Protein AF-A0A399SXC9-F1 (afdb_monomer)

Mean predicted aligned error: 7.11 Å

Nearest PDB structures (foldseek):
  3rzy-assembly1_A  TM=5.664E-01  e=3.680E-01  Homo sapiens
  1yiv-assembly1_A  TM=5.978E-01  e=5.579E-01  Equus caballus
  7ntp-assembly2_B  TM=5.505E-01  e=9.278E-01  Homo sapiens
  1mdc-assembly1_A  TM=5.044E-01  e=1.473E+00  Manduca sexta
  4azr-assembly1_B  TM=4.199E-01  e=9.278E-01  Homo sapiens

Solvent-accessible surface area (backbone atoms only — not comparable to full-atom values): 22779 Å² total; per-residue (Å²): 130,84,61,70,41,66,60,44,56,56,67,73,60,34,56,58,47,60,76,58,52,56,65,58,53,51,45,45,46,54,67,53,49,62,65,62,49,52,75,72,43,44,62,50,40,60,81,57,44,82,45,68,43,59,52,51,61,78,92,46,18,69,41,54,74,39,63,50,54,44,47,91,76,28,33,37,39,50,13,39,50,28,54,48,50,47,41,35,48,21,40,42,53,28,46,30,54,77,69,59,30,35,70,58,36,61,48,48,48,36,21,24,56,59,73,32,51,88,73,33,69,95,70,56,46,69,44,59,32,68,52,36,66,42,64,95,56,49,46,83,79,31,68,66,25,33,57,46,14,53,49,26,32,51,33,36,52,50,37,55,54,30,27,39,47,27,34,32,41,70,61,51,72,63,52,93,79,49,54,61,73,56,45,53,50,50,51,46,52,12,48,52,46,15,54,48,48,31,36,72,66,9,39,56,63,74,9,50,51,58,50,50,54,52,46,75,38,45,56,85,52,63,43,80,35,97,45,69,67,58,38,54,49,44,59,42,70,40,91,77,68,82,48,35,70,54,32,41,55,55,12,48,53,26,53,76,49,22,62,58,20,15,76,66,40,95,52,45,70,62,43,19,52,50,30,26,48,42,11,55,52,33,36,53,53,19,55,48,58,68,34,47,67,54,40,44,48,50,52,26,28,22,56,23,52,51,79,83,40,23,42,79,37,43,77,90,56,49,66,72,56,76,75,85,46,70,84,61,87,62,54,94,52,74,65,26,38,49,24,44,36,37,36,33,36,58,46,96,89,70,50,77,47,76,27,62,23,42,36,39,31,46,56,60,88,51,38,32,40,36,41,36,17,51,74,66,38,42,29,42,35,45,30,41,54,57,95,76,24,40,42,31,41,38,41,34,44,87,46,46,18,20,24,38,37,35,64,59,79,66,28,37,43,33,29,27,13,59,56,91,30,46,47,85,35,34,41,38,40,30,35,51,60,83,74,71,77,72,80,80,125

Radius of gyration: 24.42 Å; Cα contacts (8 Å, |Δi|>4): 826; chains: 1; bounding box: 59×49×72 Å

Structure (mmCIF, N/CA/C/O backbone):
data_AF-A0A399SXC9-F1
#
_entry.id   AF-A0A399SXC9-F1
#
loop_
_atom_site.group_PDB
_atom_site.id
_atom_site.type_symbol
_atom_site.label_atom_id
_atom_site.label_alt_id
_atom_site.label_comp_id
_atom_site.label_asym_id
_atom_site.label_entity_id
_atom_site.label_seq_id
_atom_site.pdbx_PDB_ins_code
_atom_site.Cartn_x
_atom_site.Cartn_y
_atom_site.Cartn_z
_atom_site.occupancy
_atom_site.B_iso_or_equiv
_atom_site.auth_seq_id
_atom_site.auth_comp_id
_atom_site.auth_asym_id
_atom_site.auth_atom_id
_atom_site.pdbx_PDB_model_num
ATOM 1 N N . MET A 1 1 ? 17.209 -6.344 14.534 1.00 46.88 1 MET A N 1
ATOM 2 C CA . MET A 1 1 ? 17.154 -7.373 13.473 1.00 46.88 1 MET A CA 1
ATOM 3 C C . MET A 1 1 ? 16.354 -6.775 12.334 1.00 46.88 1 MET A C 1
ATOM 5 O O . MET A 1 1 ? 15.309 -6.210 12.626 1.00 46.88 1 MET A O 1
ATOM 9 N N . LYS A 1 2 ? 16.858 -6.797 11.094 1.00 65.69 2 LYS A N 1
ATOM 10 C CA . LYS A 1 2 ? 16.045 -6.389 9.939 1.00 65.69 2 LYS A CA 1
ATOM 11 C C . LYS A 1 2 ? 14.881 -7.373 9.793 1.00 65.69 2 LYS A C 1
ATOM 13 O O . LYS A 1 2 ? 15.083 -8.572 9.992 1.00 65.69 2 LYS A O 1
ATOM 18 N N . ASN A 1 3 ? 13.692 -6.865 9.483 1.00 81.88 3 ASN A N 1
ATOM 19 C CA . ASN A 1 3 ? 12.551 -7.709 9.142 1.00 81.88 3 ASN A CA 1
ATOM 20 C C . ASN A 1 3 ? 12.908 -8.546 7.905 1.00 81.88 3 ASN A C 1
ATOM 22 O O . ASN A 1 3 ? 13.655 -8.079 7.050 1.00 81.88 3 ASN A O 1
ATOM 26 N N . ASN A 1 4 ? 12.416 -9.781 7.824 1.00 85.06 4 ASN A N 1
ATOM 27 C CA . ASN A 1 4 ? 12.621 -10.641 6.662 1.00 85.06 4 ASN A CA 1
ATOM 28 C C . ASN A 1 4 ? 11.260 -11.102 6.131 1.00 85.06 4 ASN A C 1
ATOM 30 O O . ASN A 1 4 ? 10.645 -12.008 6.692 1.00 85.06 4 ASN A O 1
ATOM 34 N N . TYR A 1 5 ? 10.816 -10.488 5.037 1.00 89.94 5 TYR A N 1
ATOM 35 C CA . TYR A 1 5 ? 9.536 -10.779 4.390 1.00 89.94 5 TYR A CA 1
ATOM 36 C C . TYR A 1 5 ? 9.638 -11.883 3.330 1.00 89.94 5 TYR A C 1
ATOM 38 O O . TYR A 1 5 ? 8.624 -12.322 2.792 1.00 89.94 5 TYR A O 1
ATOM 46 N N . SER A 1 6 ? 10.837 -12.412 3.062 1.00 84.00 6 SER A N 1
ATOM 47 C CA . SER A 1 6 ? 11.028 -13.482 2.067 1.00 84.00 6 SER A CA 1
ATOM 48 C C . SER A 1 6 ? 10.387 -14.826 2.457 1.00 84.00 6 SER A C 1
ATOM 50 O O . SER A 1 6 ? 10.385 -15.760 1.655 1.00 84.00 6 SER A O 1
ATOM 52 N N . ASN A 1 7 ? 9.825 -14.922 3.667 1.00 86.56 7 ASN A N 1
ATOM 53 C CA . ASN A 1 7 ? 9.172 -16.115 4.207 1.00 86.56 7 ASN A CA 1
ATOM 54 C C . ASN A 1 7 ? 7.642 -15.999 4.321 1.00 86.56 7 ASN A C 1
ATOM 56 O O . ASN A 1 7 ? 7.034 -16.892 4.903 1.00 86.56 7 ASN A O 1
ATOM 60 N N . ILE A 1 8 ? 7.015 -14.951 3.761 1.00 93.12 8 ILE A N 1
ATOM 61 C CA . ILE A 1 8 ? 5.540 -14.879 3.646 1.00 93.12 8 ILE A CA 1
ATOM 62 C C . ILE A 1 8 ? 5.006 -16.119 2.912 1.00 93.12 8 ILE A C 1
ATOM 64 O O . ILE A 1 8 ? 3.991 -16.696 3.290 1.00 93.12 8 ILE A O 1
ATOM 68 N N . TYR A 1 9 ? 5.739 -16.570 1.890 1.00 95.06 9 TYR A N 1
ATOM 69 C CA . TYR A 1 9 ? 5.406 -17.762 1.122 1.00 95.06 9 TYR A CA 1
ATOM 70 C C . TYR A 1 9 ? 6.438 -18.869 1.357 1.00 95.06 9 TYR A C 1
ATOM 72 O O . TYR A 1 9 ? 7.644 -18.612 1.275 1.00 95.06 9 TYR A O 1
ATOM 80 N N . PRO A 1 10 ? 5.998 -20.118 1.584 1.00 94.19 10 PRO A N 1
ATOM 81 C CA . PRO A 1 10 ? 6.903 -21.255 1.640 1.00 94.19 10 PRO A CA 1
ATOM 82 C C . PRO A 1 10 ? 7.427 -21.610 0.237 1.00 94.19 10 PRO A C 1
ATOM 84 O O . PRO A 1 10 ? 6.739 -21.426 -0.770 1.00 94.19 10 PRO A O 1
ATOM 87 N N . ASP A 1 11 ? 8.632 -22.179 0.164 1.00 95.75 11 ASP A N 1
ATOM 88 C CA . ASP A 1 11 ? 9.319 -22.478 -1.103 1.00 95.75 11 ASP A CA 1
ATOM 89 C C . ASP A 1 11 ? 8.493 -23.310 -2.104 1.00 95.75 11 ASP A C 1
ATOM 91 O O . ASP A 1 11 ? 8.517 -22.964 -3.286 1.00 95.75 11 ASP A O 1
ATOM 95 N N . PRO A 1 12 ? 7.713 -24.340 -1.703 1.00 97.44 12 PRO A N 1
ATOM 96 C CA . PRO A 1 12 ? 6.869 -25.080 -2.645 1.00 97.44 12 PRO A CA 1
ATOM 97 C C . PRO A 1 12 ? 5.823 -24.205 -3.350 1.00 97.44 12 PRO A C 1
ATOM 99 O O . PRO A 1 12 ? 5.544 -24.408 -4.531 1.00 97.44 12 PRO A O 1
ATOM 102 N N . VAL A 1 13 ? 5.273 -23.200 -2.656 1.00 96.62 13 VAL A N 1
ATOM 103 C CA . VAL A 1 13 ? 4.332 -22.238 -3.254 1.00 96.62 13 VAL A CA 1
ATOM 104 C C . VAL A 1 13 ? 5.062 -21.373 -4.280 1.00 96.62 13 VAL A C 1
ATOM 106 O O . VAL A 1 13 ? 4.588 -21.215 -5.404 1.00 96.62 13 VAL A O 1
ATOM 109 N N . LEU A 1 14 ? 6.254 -20.873 -3.944 1.00 97.94 14 LEU A N 1
ATOM 110 C CA . LEU A 1 14 ? 7.061 -20.075 -4.873 1.00 97.94 14 LEU A CA 1
ATOM 111 C C . LEU A 1 14 ? 7.495 -20.886 -6.101 1.00 97.94 14 LEU A C 1
ATOM 113 O O . LEU A 1 14 ? 7.439 -20.380 -7.217 1.00 97.94 14 LEU A O 1
ATOM 117 N N . GLN A 1 15 ? 7.866 -22.156 -5.930 1.00 98.31 15 GLN A N 1
ATOM 118 C CA . GLN A 1 15 ? 8.201 -23.054 -7.040 1.00 98.31 15 GLN A CA 1
ATOM 119 C C . GLN A 1 15 ? 7.007 -23.282 -7.971 1.00 98.31 15 GLN A C 1
ATOM 121 O O . GLN A 1 15 ? 7.166 -23.243 -9.190 1.00 98.31 15 GLN A O 1
ATOM 126 N N . TYR A 1 16 ? 5.802 -23.456 -7.422 1.00 97.75 16 TYR A N 1
ATOM 127 C CA . TYR A 1 16 ? 4.583 -23.557 -8.223 1.00 97.75 16 TYR A CA 1
ATOM 128 C C . TYR A 1 16 ? 4.359 -22.301 -9.081 1.00 97.75 16 TYR A C 1
ATOM 130 O O . TYR A 1 16 ? 4.110 -22.412 -10.285 1.00 97.75 16 TYR A O 1
ATOM 138 N N . TYR A 1 17 ? 4.500 -21.105 -8.506 1.00 97.62 17 TYR A N 1
ATOM 139 C CA . TYR A 1 17 ? 4.318 -19.848 -9.242 1.00 97.62 17 TYR A CA 1
ATOM 140 C C . TYR A 1 17 ? 5.483 -19.502 -10.182 1.00 97.62 17 TYR A C 1
ATOM 142 O O . TYR A 1 17 ? 5.272 -18.847 -11.206 1.00 97.62 17 TYR A O 1
ATOM 150 N N . ALA A 1 18 ? 6.683 -20.033 -9.935 1.00 97.88 18 ALA A N 1
ATOM 151 C CA 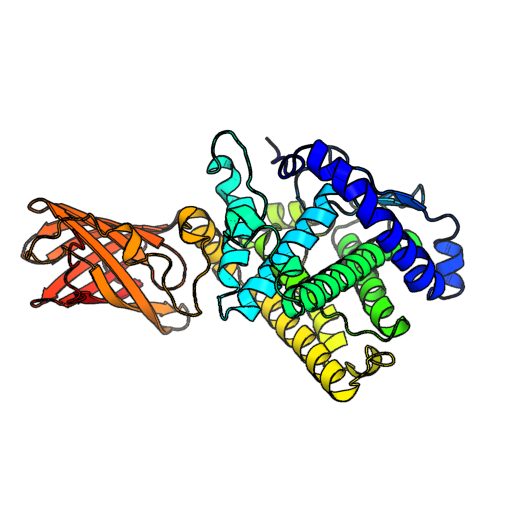. ALA A 1 18 ? 7.811 -19.956 -10.863 1.00 97.88 18 ALA A CA 1
ATOM 152 C C . ALA A 1 18 ? 7.552 -20.681 -12.195 1.00 97.88 18 ALA A C 1
ATOM 154 O O . ALA A 1 18 ? 8.229 -20.407 -13.178 1.00 97.88 18 ALA A O 1
ATOM 155 N N . THR A 1 19 ? 6.548 -21.560 -12.263 1.00 97.69 19 THR A N 1
ATOM 156 C CA . THR A 1 19 ? 6.105 -22.175 -13.529 1.00 97.69 19 THR A CA 1
ATOM 157 C C . THR A 1 19 ? 5.062 -21.346 -14.289 1.00 97.69 19 THR A C 1
ATOM 159 O O . THR A 1 19 ? 4.664 -21.736 -15.379 1.00 97.69 19 THR A O 1
ATOM 162 N N . ARG A 1 20 ? 4.589 -20.223 -13.724 1.00 95.44 20 ARG A N 1
ATOM 163 C CA . ARG A 1 20 ? 3.444 -19.450 -14.247 1.00 95.44 20 ARG A CA 1
ATOM 164 C C . ARG A 1 20 ? 3.786 -18.007 -14.577 1.00 95.44 20 ARG A C 1
ATOM 166 O O . ARG A 1 20 ? 3.488 -17.539 -15.670 1.00 95.44 20 ARG A O 1
ATOM 173 N N . TYR A 1 21 ? 4.404 -17.294 -13.639 1.00 97.25 21 TYR A N 1
ATOM 174 C CA . TYR A 1 21 ? 4.684 -15.872 -13.825 1.00 97.25 21 TYR A CA 1
ATOM 175 C C . TYR A 1 21 ? 5.768 -15.563 -14.863 1.00 97.25 21 TYR A C 1
ATOM 177 O O . TYR A 1 21 ? 5.564 -14.623 -15.637 1.00 97.25 21 TYR A O 1
ATOM 185 N N . PRO A 1 22 ? 6.905 -16.291 -14.928 1.00 97.81 22 PRO A N 1
ATOM 186 C CA . PRO A 1 22 ? 8.047 -15.812 -15.699 1.00 97.81 22 PRO A CA 1
ATOM 187 C C . PRO A 1 22 ? 7.771 -15.571 -17.180 1.00 97.81 22 PRO A C 1
ATOM 189 O O . PRO A 1 22 ? 8.285 -14.600 -17.730 1.00 97.81 22 PRO A O 1
ATOM 192 N N . ASP A 1 23 ? 6.961 -16.411 -17.820 1.00 96.56 23 ASP A N 1
ATOM 193 C CA . ASP A 1 23 ? 6.700 -16.292 -19.256 1.00 96.56 23 ASP A CA 1
ATOM 194 C C . ASP A 1 23 ? 5.904 -15.028 -19.580 1.00 96.56 23 ASP A C 1
ATOM 196 O O . ASP A 1 23 ? 6.287 -14.278 -20.478 1.00 96.56 23 ASP A O 1
ATOM 200 N N . ASN A 1 24 ? 4.857 -14.725 -18.805 1.00 94.88 24 ASN A N 1
ATOM 201 C CA . ASN A 1 24 ? 4.073 -13.505 -18.996 1.00 94.88 24 ASN A CA 1
ATOM 202 C C . ASN A 1 24 ? 4.910 -12.250 -18.709 1.00 94.88 24 ASN A C 1
ATOM 204 O O . ASN A 1 24 ? 4.917 -11.316 -19.509 1.00 94.88 24 ASN A O 1
ATOM 208 N N . ILE A 1 25 ? 5.674 -12.248 -17.611 1.00 97.69 25 ILE A N 1
ATOM 209 C CA . ILE A 1 25 ? 6.504 -11.098 -17.233 1.00 97.69 25 ILE A CA 1
ATOM 210 C C . ILE A 1 25 ? 7.585 -10.845 -18.290 1.00 97.69 25 ILE A C 1
ATOM 212 O O . ILE A 1 25 ? 7.746 -9.712 -18.743 1.00 97.69 25 ILE A O 1
ATOM 216 N N . ARG A 1 26 ? 8.297 -11.887 -18.740 1.00 97.88 26 ARG A N 1
ATOM 217 C CA . ARG A 1 26 ? 9.292 -11.754 -19.817 1.00 97.88 26 ARG A CA 1
ATOM 218 C C . ARG A 1 26 ? 8.654 -11.311 -21.121 1.00 97.88 26 ARG A C 1
ATOM 220 O O . ARG A 1 26 ? 9.262 -10.532 -21.851 1.00 97.88 26 ARG A O 1
ATOM 227 N N . TRP A 1 27 ? 7.452 -11.795 -21.423 1.00 96.38 27 TRP A N 1
ATOM 228 C CA . TRP A 1 27 ? 6.740 -11.367 -22.615 1.00 96.38 27 TRP A CA 1
ATOM 229 C C . TRP A 1 27 ? 6.406 -9.873 -22.554 1.00 96.38 27 TRP A C 1
ATOM 231 O O . TRP A 1 27 ? 6.744 -9.170 -23.504 1.00 96.38 27 TRP A O 1
ATOM 241 N N . ASN A 1 28 ? 5.854 -9.375 -21.439 1.00 94.88 28 ASN A N 1
ATOM 242 C CA . ASN A 1 28 ? 5.588 -7.945 -21.243 1.00 94.88 28 ASN A CA 1
ATOM 243 C C . ASN A 1 28 ? 6.885 -7.129 -21.343 1.00 94.88 28 ASN A C 1
ATOM 245 O O . ASN A 1 28 ? 6.953 -6.154 -22.088 1.00 94.88 28 ASN A O 1
ATOM 249 N N . PHE A 1 29 ? 7.944 -7.563 -20.660 1.00 97.75 29 PHE A N 1
ATOM 250 C CA . PHE A 1 29 ? 9.227 -6.867 -20.675 1.00 97.75 29 PHE A CA 1
ATOM 251 C C . PHE A 1 29 ? 9.809 -6.765 -22.093 1.00 97.75 29 PHE A C 1
ATOM 253 O O . PHE A 1 29 ? 10.106 -5.673 -22.570 1.00 97.75 29 PHE A O 1
ATOM 260 N N . ASN A 1 30 ? 9.902 -7.881 -22.817 1.00 96.88 30 ASN A N 1
ATOM 261 C CA . ASN A 1 30 ? 10.534 -7.905 -24.136 1.00 96.88 30 ASN A CA 1
ATOM 262 C C . ASN A 1 30 ? 9.658 -7.288 -25.237 1.00 96.88 30 ASN A C 1
ATOM 264 O O . ASN A 1 30 ? 10.160 -6.551 -26.083 1.00 96.88 30 ASN A O 1
ATOM 268 N N . ASN A 1 31 ? 8.360 -7.598 -25.249 1.00 95.38 31 ASN A N 1
ATOM 269 C CA . ASN A 1 31 ? 7.481 -7.291 -26.381 1.00 95.38 31 ASN A CA 1
ATOM 270 C C . ASN A 1 31 ? 6.644 -6.028 -26.177 1.00 95.38 31 ASN A C 1
ATOM 272 O O . ASN A 1 31 ? 6.226 -5.432 -27.166 1.00 95.38 31 ASN A O 1
ATOM 276 N N . LEU A 1 32 ? 6.407 -5.607 -24.931 1.00 93.62 32 LEU A N 1
ATOM 277 C CA . LEU A 1 32 ? 5.729 -4.342 -24.651 1.00 93.62 32 LEU A CA 1
ATOM 278 C C . LEU A 1 32 ? 6.731 -3.248 -24.308 1.00 93.62 32 LEU A C 1
ATOM 280 O O . LEU A 1 32 ? 6.661 -2.178 -24.893 1.00 93.62 32 LEU A O 1
ATOM 284 N N . MET A 1 33 ? 7.679 -3.501 -23.406 1.00 96.56 33 MET A N 1
ATOM 285 C CA . MET A 1 33 ? 8.539 -2.426 -22.905 1.00 96.56 33 MET A CA 1
ATOM 286 C C . MET A 1 33 ? 9.757 -2.181 -23.796 1.00 96.56 33 MET A C 1
ATOM 288 O O . MET A 1 33 ? 9.914 -1.090 -24.343 1.00 96.56 33 MET A O 1
ATOM 292 N N . LEU A 1 34 ? 10.605 -3.195 -24.011 1.00 97.38 34 LEU A N 1
ATOM 293 C CA . LEU A 1 34 ? 11.819 -3.031 -24.825 1.00 97.38 34 LEU A CA 1
ATOM 294 C C . LEU A 1 34 ? 11.498 -2.642 -26.276 1.00 97.38 34 LEU A C 1
ATOM 296 O O . LEU A 1 34 ? 12.226 -1.857 -26.887 1.00 97.38 34 LEU A O 1
ATOM 300 N N . ALA A 1 35 ? 10.374 -3.127 -26.807 1.00 96.88 35 ALA A N 1
ATOM 301 C CA . ALA A 1 35 ? 9.885 -2.775 -28.139 1.00 96.88 35 ALA A CA 1
ATOM 302 C C . ALA A 1 35 ? 9.489 -1.290 -28.285 1.00 96.88 35 ALA A C 1
ATOM 304 O O . ALA A 1 35 ? 9.440 -0.779 -29.405 1.00 96.88 35 ALA A O 1
ATOM 305 N N . LYS A 1 36 ? 9.216 -0.590 -27.175 1.00 97.44 36 LYS A N 1
ATOM 306 C CA . LYS A 1 36 ? 8.765 0.813 -27.139 1.00 97.44 36 LYS A CA 1
ATOM 307 C C . LYS A 1 36 ? 9.865 1.804 -26.762 1.00 97.44 36 LYS A C 1
ATOM 309 O O . LYS A 1 36 ? 9.619 3.008 -26.706 1.00 97.44 36 LYS A O 1
ATOM 314 N N . LEU A 1 37 ? 11.086 1.326 -26.545 1.00 98.12 37 LEU A N 1
ATOM 315 C CA . LEU A 1 37 ? 12.241 2.189 -26.321 1.00 98.12 37 LEU A CA 1
ATOM 316 C C . LEU A 1 37 ? 12.586 2.986 -27.579 1.00 98.12 37 LEU A C 1
ATOM 318 O O . LEU A 1 37 ? 12.591 2.442 -28.687 1.00 98.12 37 LEU A O 1
ATOM 322 N N . TYR A 1 38 ? 12.952 4.252 -27.414 1.00 97.56 38 TYR A N 1
ATOM 323 C CA . TYR A 1 38 ? 13.539 5.074 -28.467 1.00 97.56 38 TYR A CA 1
ATOM 324 C C . TYR A 1 38 ? 14.967 4.619 -28.793 1.00 97.56 38 TYR A C 1
ATOM 326 O O . TYR A 1 38 ? 15.593 3.870 -28.047 1.00 97.56 38 TYR A O 1
ATOM 334 N N . ALA A 1 39 ? 15.514 5.065 -29.928 1.00 97.56 39 ALA A N 1
ATOM 335 C CA . ALA A 1 39 ? 16.832 4.611 -30.380 1.00 97.56 39 ALA A CA 1
ATOM 336 C C . ALA A 1 39 ? 17.969 4.831 -29.350 1.00 97.56 39 ALA A C 1
ATOM 338 O O . ALA A 1 39 ? 18.718 3.877 -29.128 1.00 97.56 39 ALA A O 1
ATOM 339 N N . PRO A 1 40 ? 18.090 5.997 -28.676 1.00 97.31 40 PRO A N 1
ATOM 340 C CA . PRO A 1 40 ? 19.117 6.193 -27.646 1.00 97.31 40 PRO A CA 1
ATOM 341 C C . PRO A 1 40 ? 18.913 5.291 -26.422 1.00 97.31 40 PRO A C 1
ATOM 343 O O . PRO A 1 40 ? 19.863 4.721 -25.893 1.00 97.31 40 PRO A O 1
ATOM 346 N N . GLU A 1 41 ? 17.663 5.099 -26.006 1.00 98.31 41 GLU A N 1
ATOM 347 C CA . GLU A 1 41 ? 17.320 4.249 -24.864 1.00 98.31 41 GLU A CA 1
ATOM 348 C C . GLU A 1 41 ? 17.616 2.776 -25.164 1.00 98.31 41 GLU A C 1
ATOM 350 O O . GLU A 1 41 ? 18.181 2.087 -24.322 1.00 98.31 41 GLU A O 1
ATOM 355 N N . ARG A 1 42 ? 17.322 2.298 -26.384 1.00 97.31 42 ARG A N 1
ATOM 356 C CA . ARG A 1 42 ? 17.679 0.940 -26.837 1.00 97.31 42 ARG A CA 1
ATOM 357 C C . ARG A 1 42 ? 19.181 0.705 -26.816 1.00 97.31 42 ARG A C 1
ATOM 359 O O . ARG A 1 42 ? 19.614 -0.387 -26.463 1.00 97.31 42 ARG A O 1
ATOM 366 N N . PHE A 1 43 ? 19.968 1.706 -27.206 1.00 97.25 43 PHE A N 1
ATOM 367 C CA . PHE A 1 43 ? 21.423 1.619 -27.140 1.00 97.25 43 PHE A CA 1
ATOM 368 C C . PHE A 1 43 ? 21.894 1.453 -25.688 1.00 97.25 43 PHE A C 1
ATOM 370 O O . PHE A 1 43 ? 22.665 0.542 -25.387 1.00 97.25 43 PHE A O 1
ATOM 377 N N . ASN A 1 44 ? 21.360 2.256 -24.765 1.00 97.19 44 ASN A N 1
ATOM 378 C CA . ASN A 1 44 ? 21.723 2.172 -23.348 1.00 97.19 44 ASN A CA 1
ATOM 379 C C . ASN A 1 44 ? 21.223 0.880 -22.683 1.00 97.19 44 ASN A C 1
ATOM 381 O O . ASN A 1 44 ? 21.968 0.245 -21.937 1.00 97.19 44 ASN A O 1
ATOM 385 N N . ALA A 1 45 ? 20.015 0.432 -23.020 1.00 97.31 45 ALA A N 1
ATOM 386 C CA . ALA A 1 45 ? 19.428 -0.820 -22.550 1.00 97.31 45 ALA A CA 1
ATOM 387 C C . ALA A 1 45 ? 19.971 -2.065 -23.275 1.00 97.31 45 ALA A C 1
ATOM 389 O O . ALA A 1 45 ? 19.556 -3.181 -22.965 1.00 97.31 45 ALA A O 1
ATOM 390 N N . PHE A 1 46 ? 20.894 -1.922 -24.235 1.00 97.00 46 PHE A N 1
ATOM 391 C CA . PHE A 1 46 ? 21.433 -3.068 -24.963 1.00 97.00 46 PHE A CA 1
ATOM 392 C C . PHE A 1 46 ? 22.055 -4.085 -23.998 1.00 97.00 46 PHE A C 1
ATOM 394 O O . PHE A 1 46 ? 22.925 -3.736 -23.190 1.00 97.00 46 PHE A O 1
ATOM 401 N N . GLY A 1 47 ? 21.609 -5.338 -24.108 1.00 96.81 47 GLY A N 1
ATOM 402 C CA . GLY A 1 47 ? 22.039 -6.442 -23.252 1.00 96.81 47 GLY A CA 1
ATO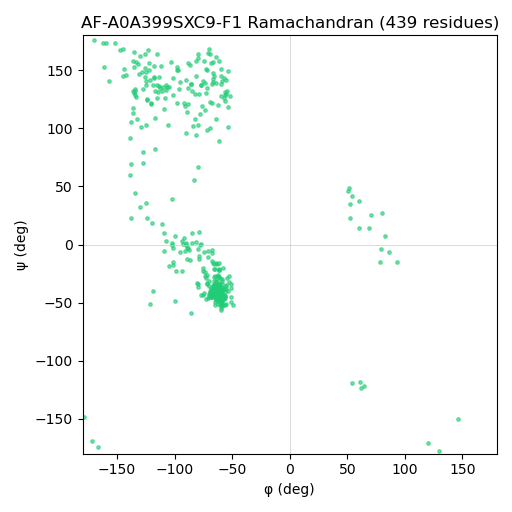M 403 C C . GLY A 1 47 ? 21.320 -6.533 -21.904 1.00 96.81 47 GLY A C 1
ATOM 404 O O . GLY A 1 47 ? 21.723 -7.360 -21.091 1.00 96.81 47 GLY A O 1
ATOM 405 N N . VAL A 1 48 ? 20.279 -5.724 -21.658 1.00 98.31 48 VAL A N 1
ATOM 406 C CA . VAL A 1 48 ? 19.480 -5.834 -20.431 1.00 98.31 48 VAL A CA 1
ATOM 407 C C . VAL A 1 48 ? 18.847 -7.220 -20.306 1.00 98.31 48 VAL A C 1
ATOM 409 O O . VAL A 1 48 ? 18.349 -7.785 -21.283 1.00 98.31 48 VAL A O 1
ATOM 412 N N . ARG A 1 49 ? 18.872 -7.780 -19.097 1.00 97.81 49 ARG A N 1
ATOM 413 C CA . ARG A 1 49 ? 18.276 -9.082 -18.776 1.00 97.81 49 ARG A CA 1
ATOM 414 C C . ARG A 1 49 ? 17.296 -8.944 -17.622 1.00 97.81 49 ARG A C 1
ATOM 416 O O . ARG A 1 49 ? 17.499 -8.138 -16.721 1.00 97.81 49 ARG A O 1
ATOM 423 N N . LEU A 1 50 ? 16.262 -9.779 -17.643 1.00 98.50 50 LEU A N 1
ATOM 424 C CA . LEU A 1 50 ? 15.308 -9.913 -16.550 1.00 98.50 50 LEU A CA 1
ATOM 425 C C . LEU A 1 50 ? 15.516 -11.258 -15.849 1.00 98.50 50 LEU A C 1
ATOM 427 O O . LEU A 1 50 ? 15.318 -12.322 -16.449 1.00 98.50 50 LEU A O 1
ATOM 431 N N . GLU A 1 51 ? 15.888 -11.204 -14.577 1.00 98.50 51 GLU A N 1
ATOM 432 C CA . GLU A 1 51 ? 16.014 -12.360 -13.699 1.00 98.50 51 GLU A CA 1
ATOM 433 C C . GLU A 1 51 ? 14.836 -12.428 -12.724 1.00 98.50 51 GLU A C 1
ATOM 435 O O . GLU A 1 51 ? 14.405 -11.435 -12.145 1.00 98.50 51 GLU A O 1
ATOM 440 N N . ILE A 1 52 ? 14.283 -13.629 -12.561 1.00 98.50 52 ILE A N 1
ATOM 441 C CA . ILE A 1 52 ? 13.057 -13.874 -11.789 1.00 98.50 52 ILE A CA 1
ATOM 442 C C . ILE A 1 52 ? 13.373 -14.983 -10.772 1.00 98.50 52 ILE A C 1
ATOM 444 O O . ILE A 1 52 ? 12.974 -16.135 -10.966 1.00 98.50 52 ILE A O 1
ATOM 448 N N . PRO A 1 53 ? 14.199 -14.695 -9.746 1.00 98.19 53 PRO A N 1
ATOM 449 C CA . PRO A 1 53 ? 14.545 -15.678 -8.722 1.00 98.19 53 PRO A CA 1
ATOM 450 C C . PRO A 1 53 ? 13.327 -15.993 -7.844 1.00 98.19 53 PRO A C 1
ATOM 452 O O . PRO A 1 53 ? 12.361 -15.237 -7.815 1.00 98.19 53 PRO A O 1
ATOM 455 N N . LEU A 1 54 ? 13.355 -17.088 -7.078 1.00 98.12 54 LEU A N 1
ATOM 456 C CA . LEU A 1 54 ? 12.243 -17.402 -6.165 1.00 98.12 54 LEU A CA 1
ATOM 457 C C . LEU A 1 54 ? 12.062 -16.329 -5.079 1.00 98.12 54 LEU A C 1
ATOM 459 O O . LEU A 1 54 ? 10.938 -15.937 -4.777 1.00 98.12 54 LEU A O 1
ATOM 463 N N . LYS A 1 55 ? 13.179 -15.860 -4.516 1.00 97.25 55 LYS A N 1
ATOM 464 C CA . LYS A 1 55 ? 13.259 -14.894 -3.414 1.00 97.25 55 LYS A CA 1
ATOM 465 C C . LYS A 1 55 ? 14.264 -13.790 -3.757 1.00 97.25 55 LYS A C 1
ATOM 467 O O . LYS A 1 55 ? 15.162 -14.039 -4.566 1.00 97.25 55 LYS A O 1
ATOM 472 N N . PRO A 1 56 ? 14.140 -12.592 -3.162 1.00 95.88 56 PRO A N 1
ATOM 473 C CA . PRO A 1 56 ? 15.141 -11.545 -3.324 1.00 95.88 56 PRO A CA 1
ATOM 474 C C . PRO A 1 56 ? 16.492 -11.958 -2.741 1.00 95.88 56 PRO A C 1
ATOM 476 O O . PRO A 1 56 ? 16.577 -12.827 -1.868 1.00 95.88 56 PRO A O 1
ATOM 479 N N . HIS A 1 57 ? 17.550 -11.269 -3.171 1.00 94.12 57 HIS A N 1
ATOM 480 C CA . HIS A 1 57 ? 18.823 -11.319 -2.460 1.00 94.12 57 HIS A CA 1
ATOM 481 C C . HIS A 1 57 ? 18.616 -10.922 -0.980 1.00 94.12 57 HIS A C 1
ATOM 483 O O . HIS A 1 57 ? 17.849 -9.991 -0.716 1.00 94.12 57 HIS A O 1
ATOM 489 N N . PRO A 1 58 ? 19.300 -11.553 -0.000 1.00 92.12 58 PRO A N 1
ATOM 490 C CA . PRO A 1 58 ? 19.069 -11.294 1.426 1.00 92.12 58 PRO A CA 1
ATOM 491 C C . PRO A 1 58 ? 19.134 -9.816 1.836 1.00 92.12 58 PRO A C 1
ATOM 493 O O . PRO A 1 58 ? 18.393 -9.392 2.721 1.00 92.12 58 PRO A O 1
ATOM 496 N N . GLN A 1 59 ? 19.969 -9.015 1.168 1.00 89.69 59 GLN A N 1
ATOM 497 C CA . GLN A 1 59 ? 20.091 -7.576 1.444 1.00 89.69 59 GLN A CA 1
ATOM 498 C C . GLN A 1 59 ? 18.825 -6.763 1.127 1.00 89.69 59 GLN A C 1
ATOM 500 O O . GLN A 1 59 ? 18.663 -5.687 1.688 1.00 89.69 59 GLN A O 1
ATOM 505 N N . PHE A 1 60 ? 17.945 -7.295 0.274 1.00 90.94 60 PHE A N 1
ATOM 506 C CA . PHE A 1 60 ? 16.674 -6.695 -0.135 1.00 90.94 60 PHE A CA 1
ATOM 507 C C . PHE A 1 60 ? 15.469 -7.468 0.423 1.00 90.94 60 PHE A C 1
ATOM 509 O O . PHE A 1 60 ? 14.367 -7.358 -0.101 1.00 90.94 60 PHE A O 1
ATOM 516 N N . SER A 1 61 ? 15.660 -8.307 1.447 1.00 90.75 61 SER A N 1
ATOM 517 C CA . SER A 1 61 ? 14.584 -9.123 2.040 1.00 90.75 61 SER A CA 1
ATOM 518 C C . SER A 1 61 ? 13.752 -8.393 3.105 1.00 90.75 61 SER A C 1
ATOM 520 O O . SER A 1 61 ? 12.825 -8.975 3.668 1.00 90.75 61 SER A O 1
ATOM 522 N N . ASP A 1 62 ? 14.056 -7.120 3.371 1.00 89.56 62 ASP A N 1
ATOM 523 C CA . ASP A 1 62 ? 13.389 -6.253 4.351 1.00 89.56 62 ASP A CA 1
ATOM 524 C C . ASP A 1 62 ? 12.132 -5.550 3.820 1.00 89.56 62 ASP A C 1
ATOM 526 O O . ASP A 1 62 ? 11.531 -4.739 4.520 1.00 89.56 62 ASP A O 1
ATOM 530 N N . THR A 1 63 ? 11.667 -5.942 2.637 1.00 91.69 63 THR A N 1
ATOM 531 C CA . THR A 1 63 ? 10.371 -5.571 2.066 1.00 91.69 63 THR A CA 1
ATOM 532 C C . THR A 1 63 ? 9.796 -6.759 1.283 1.00 91.69 63 THR A C 1
ATOM 534 O O . THR A 1 63 ? 10.569 -7.579 0.790 1.00 91.69 63 THR A O 1
ATOM 537 N N . PRO A 1 64 ? 8.465 -6.918 1.159 1.00 94.38 64 PRO A N 1
ATOM 538 C CA . PRO A 1 64 ? 7.872 -7.845 0.201 1.00 94.38 64 PRO A CA 1
ATOM 539 C C . PRO A 1 64 ? 7.834 -7.266 -1.229 1.00 94.38 64 PRO A C 1
ATOM 541 O O . PRO A 1 64 ? 7.448 -7.967 -2.157 1.00 94.38 64 PRO A O 1
ATOM 544 N N . PHE A 1 65 ? 8.250 -6.008 -1.428 1.00 94.81 65 PHE A N 1
ATOM 545 C CA . PHE A 1 65 ? 8.274 -5.304 -2.717 1.00 94.81 65 PHE A CA 1
ATOM 546 C C . PHE A 1 65 ? 9.682 -5.239 -3.336 1.00 94.81 65 PHE A C 1
ATOM 548 O O . PHE A 1 65 ? 10.088 -4.214 -3.874 1.00 94.81 65 PHE A O 1
ATOM 555 N N . SER A 1 66 ? 10.462 -6.317 -3.234 1.00 94.44 66 SER A N 1
ATOM 556 C CA . SER A 1 66 ? 11.896 -6.325 -3.572 1.00 94.44 66 SER A CA 1
ATOM 557 C C . SER A 1 66 ? 12.190 -6.428 -5.072 1.00 94.44 66 SER A C 1
ATOM 559 O O . SER A 1 66 ? 12.723 -7.440 -5.530 1.00 94.44 66 SER A O 1
ATOM 561 N N . PHE A 1 67 ? 11.840 -5.403 -5.837 1.00 95.75 67 PHE A N 1
ATOM 562 C CA . PHE A 1 67 ? 12.288 -5.227 -7.220 1.00 95.75 67 PHE A CA 1
ATOM 563 C C . PHE A 1 67 ? 13.511 -4.313 -7.221 1.00 95.75 67 PHE A C 1
ATOM 565 O O . PHE A 1 67 ? 13.586 -3.405 -6.397 1.00 95.75 67 PHE A O 1
ATOM 572 N N . TYR A 1 68 ? 14.504 -4.620 -8.053 1.00 95.56 68 TYR A N 1
ATOM 573 C CA . TYR A 1 68 ? 15.743 -3.843 -8.103 1.00 95.56 68 TYR A CA 1
ATOM 574 C C . TYR A 1 68 ? 16.517 -4.087 -9.399 1.00 95.56 68 TYR A C 1
ATOM 576 O O . TYR A 1 68 ? 16.463 -5.177 -9.979 1.00 95.56 68 TYR A O 1
ATOM 584 N N . ALA A 1 69 ? 17.305 -3.097 -9.808 1.00 95.75 69 ALA A N 1
ATOM 585 C CA . ALA A 1 69 ? 18.254 -3.195 -10.904 1.00 95.75 69 ALA A CA 1
ATOM 586 C C . ALA A 1 69 ? 19.711 -3.262 -10.420 1.00 95.75 69 ALA A C 1
ATOM 588 O O . ALA A 1 69 ? 20.171 -2.476 -9.594 1.00 95.75 69 ALA A O 1
ATOM 589 N N . ASP A 1 70 ? 20.481 -4.163 -11.020 1.00 95.50 70 ASP A N 1
ATOM 590 C CA . ASP A 1 70 ? 21.932 -4.057 -11.109 1.00 95.50 70 ASP A CA 1
ATOM 591 C C . ASP A 1 70 ? 22.271 -3.296 -12.394 1.00 95.50 70 ASP A C 1
ATOM 593 O O . ASP A 1 70 ? 22.311 -3.864 -13.490 1.00 95.50 70 ASP A O 1
ATOM 597 N N . VAL A 1 71 ? 22.479 -1.985 -12.258 1.00 95.62 71 VAL A N 1
ATOM 598 C CA . VAL A 1 71 ? 22.746 -1.086 -13.390 1.00 95.62 71 VAL A CA 1
ATOM 599 C C . VAL A 1 71 ? 24.060 -1.429 -14.094 1.00 95.62 71 VAL A C 1
ATOM 601 O O . VAL A 1 71 ? 24.138 -1.331 -15.319 1.00 95.62 71 VAL A O 1
ATOM 604 N N . GLN A 1 72 ? 25.074 -1.889 -13.354 1.00 93.88 72 GLN A N 1
ATOM 605 C CA . GLN A 1 72 ? 26.384 -2.219 -13.922 1.00 93.88 72 GLN A CA 1
ATOM 606 C C . GLN A 1 72 ? 26.304 -3.452 -14.825 1.00 93.88 72 GLN A C 1
ATOM 608 O O . GLN A 1 72 ? 26.821 -3.437 -15.942 1.00 93.88 72 GLN A O 1
ATOM 613 N N . ASN A 1 73 ? 25.614 -4.498 -14.366 1.00 96.69 73 ASN A N 1
ATOM 614 C CA . ASN A 1 73 ? 25.440 -5.738 -15.126 1.00 96.69 73 ASN A CA 1
ATOM 615 C C . ASN A 1 73 ? 24.186 -5.739 -16.018 1.00 96.69 73 ASN A C 1
ATOM 617 O O . ASN A 1 73 ? 23.934 -6.723 -16.719 1.00 96.69 73 ASN A O 1
ATOM 621 N N . LYS A 1 74 ? 23.412 -4.646 -16.001 1.00 97.69 74 LYS A N 1
ATOM 622 C CA . LYS A 1 74 ? 22.133 -4.463 -16.703 1.00 97.69 74 LYS A CA 1
ATOM 623 C C . LYS A 1 74 ? 21.143 -5.597 -16.432 1.00 97.69 74 LYS A C 1
ATOM 625 O O . LYS A 1 74 ? 20.559 -6.167 -17.355 1.00 97.69 74 LYS A O 1
ATOM 630 N N . VAL A 1 75 ? 20.963 -5.947 -15.164 1.00 98.38 75 VAL A N 1
ATOM 631 C CA . VAL A 1 75 ? 20.020 -6.995 -14.755 1.00 98.38 75 VAL A CA 1
ATOM 632 C C . VAL A 1 75 ? 18.920 -6.383 -13.912 1.00 98.38 75 VAL A C 1
ATOM 634 O O . VAL A 1 75 ? 19.209 -5.747 -12.908 1.00 98.38 75 VAL A O 1
ATOM 637 N N . ILE A 1 76 ? 17.668 -6.603 -14.292 1.00 98.38 76 ILE A N 1
ATOM 638 C CA . ILE A 1 76 ? 16.511 -6.306 -13.447 1.00 98.38 76 ILE A CA 1
ATOM 639 C C . ILE A 1 76 ? 16.113 -7.595 -12.740 1.00 98.38 76 ILE A C 1
ATOM 641 O O . ILE A 1 76 ? 16.020 -8.647 -13.376 1.00 98.38 76 ILE A O 1
ATOM 645 N N . TYR A 1 77 ? 15.860 -7.515 -11.440 1.00 98.31 77 TYR A N 1
ATOM 646 C CA . TYR A 1 77 ? 15.400 -8.630 -10.627 1.00 98.31 77 TYR A CA 1
ATOM 647 C C . TYR A 1 77 ? 13.939 -8.423 -10.234 1.00 98.31 77 TYR A C 1
ATOM 649 O O . TYR A 1 77 ? 13.576 -7.410 -9.640 1.00 98.31 77 TYR A O 1
ATOM 657 N N . ALA A 1 78 ? 13.108 -9.419 -10.533 1.00 98.31 78 ALA A N 1
ATOM 658 C CA . ALA A 1 78 ? 11.695 -9.459 -10.170 1.00 98.31 78 ALA A CA 1
ATOM 659 C C . ALA A 1 78 ? 11.381 -10.776 -9.444 1.00 98.31 78 ALA A C 1
ATOM 661 O O . ALA A 1 78 ? 10.907 -11.721 -10.073 1.00 98.31 78 ALA A O 1
ATOM 662 N N . PRO A 1 79 ? 11.691 -10.899 -8.142 1.00 98.44 79 PRO A N 1
ATOM 663 C CA . PRO A 1 79 ? 11.514 -12.148 -7.413 1.00 98.44 79 PRO A CA 1
ATOM 664 C C . PRO A 1 79 ? 10.065 -12.652 -7.419 1.00 98.44 79 PRO A C 1
ATOM 666 O O . PRO A 1 79 ? 9.131 -11.871 -7.230 1.00 98.44 79 PRO A O 1
ATOM 669 N N . ILE A 1 80 ? 9.872 -13.969 -7.550 1.00 98.44 80 ILE A N 1
ATOM 670 C CA . ILE A 1 80 ? 8.547 -14.612 -7.532 1.00 98.44 80 ILE A CA 1
ATOM 671 C C . ILE A 1 80 ? 7.789 -14.282 -6.248 1.00 98.44 80 ILE A C 1
ATOM 673 O O . ILE A 1 80 ? 6.588 -14.045 -6.313 1.00 98.44 80 ILE A O 1
ATOM 677 N N . SER A 1 81 ? 8.465 -14.218 -5.097 1.00 98.12 81 SER A N 1
ATOM 678 C CA . SER A 1 81 ? 7.834 -13.829 -3.831 1.00 98.12 81 SER A CA 1
ATOM 679 C C . SER A 1 81 ? 7.213 -12.432 -3.878 1.00 98.12 81 SER A C 1
ATOM 681 O O . SER A 1 81 ? 6.110 -12.246 -3.372 1.00 98.12 81 SER A O 1
ATOM 683 N N . SER A 1 82 ? 7.889 -11.468 -4.509 1.00 97.94 82 SER A N 1
ATOM 684 C CA . SER A 1 82 ? 7.413 -10.084 -4.610 1.00 97.94 82 SER A CA 1
ATOM 685 C C . SER A 1 82 ? 6.276 -9.961 -5.620 1.00 97.94 82 SER A C 1
ATOM 687 O O . SER A 1 82 ? 5.261 -9.324 -5.347 1.00 97.94 82 SER A O 1
ATOM 689 N N . VAL A 1 83 ? 6.401 -10.642 -6.766 1.00 98.25 83 VAL A N 1
ATOM 690 C CA . VAL A 1 83 ? 5.320 -10.743 -7.759 1.00 98.25 83 VAL A CA 1
ATOM 691 C C . VAL A 1 83 ? 4.082 -11.381 -7.134 1.00 98.25 83 VAL A C 1
ATOM 693 O O . VAL A 1 83 ? 2.985 -10.853 -7.288 1.00 98.25 83 VAL A O 1
ATOM 696 N N . LYS A 1 84 ? 4.251 -12.482 -6.391 1.00 98.12 84 LYS A N 1
ATOM 697 C CA . LYS A 1 84 ? 3.140 -13.185 -5.748 1.00 98.12 84 LYS A CA 1
ATOM 698 C C . LYS A 1 84 ? 2.446 -12.319 -4.699 1.00 98.12 84 LYS A C 1
ATOM 700 O O . LYS A 1 84 ? 1.227 -12.339 -4.601 1.00 98.12 84 LYS A O 1
ATOM 705 N N . PHE A 1 85 ? 3.215 -11.537 -3.945 1.00 98.06 85 PHE A N 1
ATOM 706 C CA . PHE A 1 85 ? 2.663 -10.595 -2.979 1.00 98.06 85 PHE A CA 1
ATOM 707 C C . PHE A 1 85 ? 1.785 -9.525 -3.633 1.00 98.06 85 PHE A C 1
ATOM 709 O O . PHE A 1 85 ? 0.678 -9.277 -3.163 1.00 98.06 85 PHE A O 1
ATOM 716 N N . ILE A 1 86 ? 2.232 -8.946 -4.750 1.00 98.12 86 ILE A N 1
ATOM 717 C CA . ILE A 1 86 ? 1.433 -7.980 -5.519 1.00 98.12 86 ILE A CA 1
ATOM 718 C C . ILE A 1 86 ? 0.204 -8.648 -6.149 1.00 98.12 86 ILE A C 1
ATOM 720 O O . ILE A 1 86 ? -0.868 -8.045 -6.165 1.00 98.12 86 ILE A O 1
ATOM 724 N N . ASP A 1 87 ? 0.335 -9.878 -6.647 1.00 98.31 87 ASP A N 1
ATOM 725 C CA . ASP A 1 87 ? -0.782 -10.663 -7.188 1.00 98.31 87 ASP A CA 1
ATOM 726 C C . ASP A 1 87 ? -1.872 -10.881 -6.130 1.00 98.31 87 ASP A C 1
ATOM 728 O O . ASP A 1 87 ? -3.024 -10.517 -6.351 1.00 98.31 87 ASP A O 1
ATOM 732 N N . ASP A 1 88 ? -1.504 -11.359 -4.940 1.00 98.44 88 ASP A N 1
ATOM 733 C CA . ASP A 1 88 ? -2.453 -11.572 -3.841 1.00 98.44 88 ASP A CA 1
ATOM 734 C C . ASP A 1 88 ? -3.131 -10.276 -3.384 1.00 98.44 88 ASP A C 1
ATOM 736 O O . ASP A 1 88 ? -4.338 -10.264 -3.143 1.00 98.44 88 ASP A O 1
ATOM 740 N N . LEU A 1 89 ? -2.396 -9.162 -3.322 1.00 98.25 89 LEU A N 1
ATOM 741 C CA . LEU A 1 89 ? -2.983 -7.852 -3.024 1.00 98.25 89 LEU A CA 1
ATOM 742 C C . LEU A 1 89 ? -3.927 -7.369 -4.133 1.00 98.25 89 LEU A C 1
ATOM 744 O O . LEU A 1 89 ? -4.953 -6.761 -3.837 1.00 98.25 89 LEU A O 1
ATOM 748 N N . SER A 1 90 ? -3.616 -7.665 -5.396 1.00 98.44 90 SER A N 1
ATOM 749 C CA . SER A 1 90 ? -4.471 -7.324 -6.539 1.00 98.44 90 SER A CA 1
ATOM 750 C C . SER A 1 90 ? -5.770 -8.134 -6.524 1.00 98.44 90 SER A C 1
ATOM 752 O O . SER A 1 90 ? -6.845 -7.578 -6.748 1.00 98.44 90 SER A O 1
ATOM 754 N N . VAL A 1 91 ? -5.690 -9.433 -6.210 1.00 98.50 91 VAL A N 1
ATOM 755 C CA . VAL A 1 91 ? -6.859 -10.310 -6.031 1.00 98.50 91 VAL A CA 1
ATOM 756 C C . VAL A 1 91 ? -7.697 -9.857 -4.839 1.00 98.50 91 VAL A C 1
ATOM 758 O O . VAL A 1 91 ? -8.915 -9.738 -4.968 1.00 98.50 91 VAL A O 1
ATOM 761 N N . ALA A 1 92 ? -7.066 -9.557 -3.701 1.00 98.25 92 ALA A N 1
ATOM 762 C CA . ALA A 1 92 ? -7.766 -9.077 -2.515 1.00 98.25 92 ALA A CA 1
ATOM 763 C C . ALA A 1 92 ? -8.483 -7.746 -2.774 1.00 98.25 92 ALA A C 1
ATOM 765 O O . ALA A 1 92 ? -9.667 -7.627 -2.470 1.00 98.25 92 ALA A O 1
ATOM 766 N N . SER A 1 93 ? -7.801 -6.775 -3.389 1.00 97.38 93 SER A N 1
ATOM 767 C CA . SER A 1 93 ? -8.383 -5.470 -3.715 1.00 97.38 93 SER A CA 1
ATOM 768 C C . SER A 1 93 ? -9.607 -5.608 -4.625 1.00 97.38 93 SER A C 1
ATOM 770 O O . SER A 1 93 ? -10.677 -5.092 -4.289 1.00 97.38 93 SER A O 1
ATOM 772 N N . ALA A 1 94 ? -9.489 -6.389 -5.706 1.00 97.94 94 ALA A N 1
ATOM 773 C CA . ALA A 1 94 ? -10.599 -6.666 -6.612 1.00 97.94 94 ALA A CA 1
ATOM 774 C C . ALA A 1 94 ? -11.756 -7.374 -5.887 1.00 97.94 94 ALA A C 1
ATOM 776 O O . ALA A 1 94 ? -12.908 -6.954 -5.975 1.00 97.94 94 ALA A O 1
ATOM 777 N N . TRP A 1 95 ? -11.482 -8.427 -5.117 1.00 98.44 95 TRP A N 1
ATOM 778 C CA . TRP A 1 95 ? -12.536 -9.152 -4.409 1.00 98.44 95 TRP A CA 1
ATOM 779 C C . TRP A 1 95 ? -13.264 -8.278 -3.375 1.00 98.44 95 TRP A C 1
ATOM 781 O O . TRP A 1 95 ? -14.494 -8.338 -3.290 1.00 98.44 95 TRP A O 1
ATOM 791 N N . LEU A 1 96 ? -12.539 -7.435 -2.631 1.00 96.31 96 LEU A N 1
ATOM 792 C CA . LEU A 1 96 ? -13.131 -6.488 -1.685 1.00 96.31 96 LEU A CA 1
ATOM 793 C C . LEU A 1 96 ? -14.059 -5.502 -2.406 1.00 96.31 96 LEU A C 1
ATOM 795 O O . LEU A 1 96 ? -15.212 -5.348 -2.004 1.00 96.31 96 LEU A O 1
ATOM 799 N N . GLU A 1 97 ? -13.603 -4.902 -3.510 1.00 93.69 97 GLU A N 1
ATOM 800 C CA . GLU A 1 97 ? -14.410 -3.974 -4.312 1.00 93.69 97 GLU A CA 1
ATOM 801 C C . GLU A 1 97 ? -15.672 -4.656 -4.854 1.00 93.69 97 GLU A C 1
ATOM 803 O O . GLU A 1 97 ? -16.787 -4.160 -4.669 1.00 93.69 97 GLU A O 1
ATOM 808 N N . ARG A 1 98 ? -15.512 -5.841 -5.454 1.00 96.44 98 ARG A N 1
ATOM 809 C CA . ARG A 1 98 ? -16.604 -6.626 -6.041 1.00 96.44 98 ARG A CA 1
ATOM 810 C C . ARG A 1 98 ? -17.733 -6.913 -5.056 1.00 96.44 98 ARG A C 1
ATOM 812 O O . ARG A 1 98 ? -18.895 -6.964 -5.457 1.00 96.44 98 ARG A O 1
ATOM 819 N N . ASN A 1 99 ? -17.393 -7.105 -3.784 1.00 96.50 99 ASN A N 1
ATOM 820 C CA . ASN A 1 99 ? -18.334 -7.463 -2.725 1.00 96.50 99 ASN A CA 1
ATOM 821 C C . ASN A 1 99 ? -18.766 -6.261 -1.862 1.00 96.50 99 ASN A C 1
ATOM 823 O O . ASN A 1 99 ? -19.480 -6.441 -0.874 1.00 96.50 99 ASN A O 1
ATOM 827 N N . GLY A 1 100 ? -18.385 -5.035 -2.242 1.00 90.62 100 GLY A N 1
ATOM 828 C CA . GLY A 1 100 ? -18.763 -3.811 -1.529 1.00 90.62 100 GLY A CA 1
ATOM 829 C C . GLY A 1 100 ? -18.087 -3.658 -0.164 1.00 90.62 100 GLY A C 1
ATOM 830 O O . GLY A 1 100 ? -18.639 -3.008 0.727 1.00 90.62 100 GLY A O 1
ATOM 831 N N . TYR A 1 101 ? -16.920 -4.276 0.014 1.00 93.69 101 TYR A N 1
ATOM 832 C CA . TYR A 1 101 ? -16.086 -4.122 1.197 1.00 93.69 101 TYR A CA 1
ATOM 833 C C . TYR A 1 101 ? -15.117 -2.941 1.052 1.00 93.69 101 TYR A C 1
ATOM 835 O O . TYR A 1 101 ? -14.764 -2.503 -0.042 1.00 93.69 101 TYR A O 1
ATOM 843 N N . SER A 1 102 ? -14.695 -2.416 2.197 1.00 89.12 102 SER A N 1
ATOM 844 C CA . SER A 1 102 ? -13.734 -1.333 2.337 1.00 89.12 102 SER A CA 1
ATOM 845 C C . SER A 1 102 ? -12.324 -1.807 1.988 1.00 89.12 102 SER A C 1
ATOM 847 O O . SER A 1 102 ? -11.854 -2.837 2.483 1.00 89.12 102 SER A O 1
ATOM 849 N N . GLN A 1 103 ? -11.619 -0.995 1.197 1.00 89.62 103 GLN A N 1
ATOM 850 C CA . GLN A 1 103 ? -10.194 -1.176 0.904 1.00 89.62 103 GLN A CA 1
ATOM 851 C C . GLN A 1 103 ? -9.304 -0.872 2.124 1.00 89.62 103 GLN A C 1
ATOM 853 O O . GLN A 1 103 ? -8.123 -1.207 2.122 1.00 89.62 103 GLN A O 1
ATOM 858 N N . GLU A 1 104 ? -9.855 -0.284 3.193 1.00 88.00 104 GLU A N 1
ATOM 859 C CA . GLU A 1 104 ? -9.116 -0.000 4.431 1.00 88.00 104 GLU A CA 1
ATOM 860 C C . GLU A 1 104 ? -8.529 -1.265 5.058 1.00 88.00 104 GLU A C 1
ATOM 862 O O . GLU A 1 104 ? -7.434 -1.215 5.589 1.00 88.00 104 GLU A O 1
ATOM 867 N N . THR A 1 105 ? -9.194 -2.418 4.951 1.00 91.25 105 THR A N 1
ATOM 868 C CA . THR A 1 105 ? -8.671 -3.685 5.505 1.00 91.25 105 THR A CA 1
ATOM 869 C C . THR A 1 105 ? -7.335 -4.091 4.877 1.00 91.25 105 THR A C 1
ATOM 871 O O . THR A 1 105 ? -6.440 -4.585 5.563 1.00 91.25 105 THR A O 1
ATOM 874 N N . LEU A 1 106 ? -7.158 -3.807 3.584 1.00 93.00 106 LEU A N 1
ATOM 875 C CA . LEU A 1 106 ? -5.900 -4.012 2.872 1.00 93.00 106 LEU A CA 1
ATOM 876 C C . LEU A 1 106 ? -4.815 -3.055 3.391 1.00 93.00 106 LEU A C 1
ATOM 878 O O . LEU A 1 106 ? -3.683 -3.476 3.630 1.00 93.00 106 LEU A O 1
ATOM 882 N N . VAL A 1 107 ? -5.166 -1.789 3.623 1.00 91.12 107 VAL A N 1
ATOM 883 C CA . VAL A 1 107 ? -4.276 -0.789 4.237 1.00 91.12 107 VAL A CA 1
ATOM 884 C C . VAL A 1 107 ? -3.899 -1.172 5.675 1.00 91.12 107 VAL A C 1
ATOM 886 O O . VAL A 1 107 ? -2.727 -1.069 6.056 1.00 91.12 107 VAL A O 1
ATOM 889 N N . ASP A 1 108 ? -4.860 -1.673 6.451 1.00 90.69 108 ASP A N 1
ATOM 890 C CA . ASP A 1 108 ? -4.684 -2.159 7.819 1.00 90.69 108 ASP A CA 1
ATOM 891 C C . ASP A 1 108 ? -3.653 -3.298 7.841 1.00 90.69 108 ASP A C 1
ATOM 893 O O . ASP A 1 108 ? -2.708 -3.274 8.631 1.00 90.69 108 ASP A O 1
ATOM 897 N N . TYR A 1 109 ? -3.767 -4.259 6.917 1.00 93.50 109 TYR A N 1
ATOM 898 C CA . TYR A 1 109 ? -2.819 -5.368 6.796 1.00 93.50 109 TYR A CA 1
ATOM 899 C C . TYR A 1 109 ? -1.386 -4.890 6.524 1.00 93.50 109 TYR A C 1
ATOM 901 O O . TYR A 1 109 ? -0.458 -5.308 7.218 1.00 93.50 109 TYR A O 1
ATOM 909 N N . LEU A 1 110 ? -1.187 -3.977 5.569 1.00 93.50 110 LEU A N 1
ATOM 910 C CA . LEU A 1 110 ? 0.145 -3.434 5.259 1.00 93.50 110 LEU A CA 1
ATOM 911 C C . LEU A 1 110 ? 0.747 -2.671 6.438 1.00 93.50 110 LEU A C 1
ATOM 913 O O . LEU A 1 110 ? 1.935 -2.811 6.734 1.00 93.50 110 LEU A O 1
ATOM 917 N N . SER A 1 111 ? -0.088 -1.913 7.139 1.00 89.81 111 SER A N 1
ATOM 918 C CA . SER A 1 111 ? 0.305 -1.167 8.329 1.00 89.81 111 SER A CA 1
ATOM 919 C C . SER A 1 111 ? 0.753 -2.116 9.446 1.00 89.81 111 SER A C 1
ATOM 921 O O . SER A 1 111 ? 1.788 -1.899 10.081 1.00 89.81 111 SER A O 1
ATOM 923 N N . VAL A 1 112 ? 0.034 -3.226 9.650 1.00 89.44 112 VAL A N 1
ATOM 924 C CA . VAL A 1 112 ? 0.435 -4.284 10.588 1.00 89.44 112 VAL A CA 1
ATOM 925 C C . VAL A 1 112 ? 1.738 -4.951 10.151 1.00 89.44 112 VAL A C 1
ATOM 927 O O . VAL A 1 112 ? 2.597 -5.185 11.001 1.00 89.44 112 VAL A O 1
ATOM 930 N N . LEU A 1 113 ? 1.935 -5.227 8.858 1.00 91.25 113 LEU A N 1
ATOM 931 C CA . LEU A 1 113 ? 3.211 -5.759 8.368 1.00 91.25 113 LEU A CA 1
ATOM 932 C C . LEU A 1 113 ? 4.371 -4.812 8.692 1.00 91.25 113 LEU A C 1
ATOM 934 O O . LEU A 1 113 ? 5.397 -5.259 9.203 1.00 91.25 113 LEU A O 1
ATOM 938 N N . LYS A 1 114 ? 4.189 -3.512 8.443 1.00 90.62 114 LYS A N 1
ATOM 939 C CA . LYS A 1 114 ? 5.205 -2.481 8.672 1.00 90.62 114 LYS A CA 1
ATOM 940 C C . LYS A 1 114 ? 5.553 -2.317 10.156 1.00 90.62 114 LYS A C 1
ATOM 942 O O . LYS A 1 114 ? 6.729 -2.352 10.519 1.00 90.62 114 LYS A O 1
ATOM 947 N N . TYR A 1 115 ? 4.550 -2.128 11.015 1.00 87.25 115 TYR A N 1
ATOM 948 C CA . TYR A 1 115 ? 4.752 -1.697 12.407 1.00 87.25 115 TYR A CA 1
ATOM 949 C C . TYR A 1 115 ? 4.566 -2.800 13.455 1.00 87.25 115 TYR A C 1
ATOM 951 O O . TYR A 1 115 ? 5.010 -2.649 14.593 1.00 87.25 115 TYR A O 1
ATOM 959 N N . GLY A 1 116 ? 3.897 -3.893 13.097 1.00 82.00 116 GLY A N 1
ATOM 960 C CA . GLY A 1 116 ? 3.415 -4.924 14.014 1.00 82.00 116 GLY A CA 1
ATOM 961 C C . GLY A 1 116 ? 3.911 -6.329 13.691 1.00 82.00 116 GLY A C 1
ATOM 962 O O . GLY A 1 116 ? 3.275 -7.293 14.102 1.00 82.00 116 GLY A O 1
ATOM 963 N N . LEU A 1 117 ? 5.026 -6.484 12.972 1.00 82.06 117 LEU A N 1
ATOM 964 C CA . LEU A 1 117 ? 5.491 -7.796 12.504 1.00 82.06 117 LEU A CA 1
ATOM 965 C C . LEU A 1 117 ? 5.671 -8.832 13.629 1.00 82.06 117 LEU A C 1
ATOM 967 O O . LEU A 1 117 ? 5.386 -10.015 13.458 1.00 82.06 117 LEU A O 1
ATOM 971 N N . ASN A 1 118 ? 6.109 -8.383 14.806 1.00 81.62 118 ASN A N 1
ATOM 972 C CA . ASN A 1 118 ? 6.285 -9.215 15.999 1.00 81.62 118 ASN A CA 1
ATOM 973 C C . ASN A 1 118 ? 4.967 -9.742 16.597 1.00 81.62 118 ASN A C 1
ATOM 975 O O . ASN A 1 118 ? 5.005 -10.535 17.536 1.00 81.62 118 ASN A O 1
ATOM 979 N N . ARG A 1 119 ? 3.816 -9.294 16.088 1.00 80.12 119 ARG A N 1
ATOM 980 C CA . ARG A 1 119 ? 2.481 -9.701 16.538 1.00 80.12 119 ARG A CA 1
ATOM 981 C C . ARG A 1 119 ? 1.991 -10.969 15.841 1.00 80.12 119 ARG A C 1
ATOM 983 O O . ARG A 1 119 ? 1.033 -11.574 16.312 1.00 80.12 119 ARG A O 1
ATOM 990 N N . PHE A 1 120 ? 2.645 -11.397 14.760 1.00 77.94 120 PHE A N 1
ATOM 991 C CA . PHE A 1 120 ? 2.326 -12.662 14.106 1.00 77.94 120 PHE A CA 1
ATOM 992 C C . PHE A 1 120 ? 2.934 -13.851 14.876 1.00 77.94 120 PHE A C 1
ATOM 994 O O . PHE A 1 120 ? 4.136 -13.840 15.176 1.00 77.94 120 PHE A O 1
ATOM 1001 N N . PRO A 1 121 ? 2.144 -14.896 15.198 1.00 72.06 121 PRO A N 1
ATOM 1002 C CA . PRO A 1 121 ? 2.626 -16.067 15.928 1.00 72.06 121 PRO A CA 1
ATOM 1003 C C . PRO A 1 121 ? 3.839 -16.715 15.249 1.00 72.06 121 PRO A C 1
ATOM 1005 O O . PRO A 1 121 ? 3.835 -16.952 14.044 1.00 72.06 121 PRO A O 1
ATOM 1008 N N . ALA A 1 122 ? 4.886 -17.010 16.027 1.00 67.50 122 ALA A N 1
ATOM 1009 C CA . ALA A 1 122 ? 6.105 -17.690 15.566 1.00 67.50 122 ALA A CA 1
ATOM 1010 C C . ALA A 1 122 ? 6.788 -17.067 14.322 1.00 67.50 122 ALA A C 1
ATOM 1012 O O . ALA A 1 122 ? 7.518 -17.759 13.613 1.00 67.50 122 ALA A O 1
ATOM 1013 N N . GLY A 1 123 ? 6.556 -15.777 14.041 1.00 63.06 123 GLY A N 1
ATOM 1014 C CA . GLY A 1 123 ? 7.083 -15.110 12.846 1.00 63.06 123 GLY A CA 1
ATOM 1015 C C . GLY A 1 123 ? 6.468 -15.597 11.527 1.00 63.06 123 GLY A C 1
ATOM 1016 O O . GLY A 1 123 ? 7.016 -15.306 10.465 1.00 63.06 123 GLY A O 1
ATOM 1017 N N . GLN A 1 124 ? 5.353 -16.336 11.574 1.00 78.69 124 GLN A N 1
ATOM 1018 C CA . GLN A 1 124 ? 4.610 -16.748 10.386 1.00 78.69 124 GLN A CA 1
ATOM 1019 C C . GLN A 1 124 ? 3.711 -15.606 9.930 1.00 78.69 124 GLN A C 1
ATOM 1021 O O . GLN A 1 124 ? 2.595 -15.428 10.414 1.00 78.69 124 GLN A O 1
ATOM 1026 N N . ILE A 1 125 ? 4.233 -14.814 9.004 1.00 87.62 125 ILE A N 1
ATOM 1027 C CA . ILE A 1 125 ? 3.499 -13.731 8.366 1.00 87.62 125 ILE A CA 1
ATOM 1028 C C . ILE A 1 125 ? 2.501 -14.369 7.386 1.00 87.62 125 ILE A C 1
ATOM 1030 O O . ILE A 1 125 ? 2.950 -15.020 6.439 1.00 87.62 125 ILE A O 1
ATOM 1034 N N . PRO A 1 126 ? 1.177 -14.236 7.587 1.00 91.00 126 PRO A N 1
ATOM 1035 C CA . PRO A 1 126 ? 0.205 -14.757 6.637 1.00 91.00 126 PRO A CA 1
ATOM 1036 C C . PRO A 1 126 ? 0.310 -14.005 5.307 1.00 91.00 126 PRO A C 1
ATOM 1038 O O . PRO A 1 126 ? 0.550 -12.794 5.288 1.00 91.00 126 PRO A O 1
ATOM 1041 N N . ASP A 1 127 ? 0.099 -14.721 4.203 1.00 94.62 127 ASP A N 1
ATOM 1042 C CA . ASP A 1 127 ? -0.107 -14.100 2.896 1.00 94.62 127 ASP A CA 1
ATOM 1043 C C . ASP A 1 127 ? -1.367 -13.203 2.895 1.00 94.62 127 ASP A C 1
ATOM 1045 O O . ASP A 1 127 ? -2.243 -13.377 3.755 1.00 94.62 127 ASP A O 1
ATOM 1049 N N . PRO A 1 128 ? -1.469 -12.223 1.974 1.00 96.25 128 PRO A N 1
ATOM 1050 C CA . PRO A 1 128 ? -2.565 -11.255 1.984 1.00 96.25 128 PRO A CA 1
ATOM 1051 C C . PRO A 1 128 ? -3.949 -11.905 1.904 1.00 96.25 128 PRO A C 1
ATOM 1053 O O . PRO A 1 128 ? -4.872 -11.462 2.581 1.00 96.25 128 PRO A O 1
ATOM 1056 N N . ILE A 1 129 ? -4.092 -12.980 1.123 1.00 97.31 129 ILE A N 1
ATOM 1057 C CA . ILE A 1 129 ? -5.370 -13.676 0.931 1.00 97.31 129 ILE A CA 1
ATOM 1058 C C . ILE A 1 129 ? -5.858 -14.282 2.245 1.00 97.31 129 ILE A C 1
ATOM 1060 O O . ILE A 1 129 ? -7.004 -14.060 2.638 1.00 97.31 129 ILE A O 1
ATOM 1064 N N . LYS A 1 130 ? -4.978 -14.983 2.969 1.00 94.56 130 LYS A N 1
ATOM 1065 C CA . LYS A 1 130 ? -5.308 -15.543 4.285 1.00 94.56 130 LYS A CA 1
ATOM 1066 C C . LYS A 1 130 ? -5.549 -14.464 5.329 1.00 94.56 130 LYS A C 1
ATOM 1068 O O . LYS A 1 130 ? -6.499 -14.581 6.095 1.00 94.56 130 LYS A O 1
ATOM 1073 N N . ALA A 1 131 ? -4.706 -13.433 5.369 1.00 93.12 131 ALA A N 1
ATOM 1074 C CA . ALA A 1 131 ? -4.807 -12.368 6.364 1.00 93.12 131 ALA A CA 1
ATOM 1075 C C . ALA A 1 131 ? -6.118 -11.577 6.247 1.00 93.12 131 ALA A C 1
ATOM 1077 O O . ALA A 1 131 ? -6.711 -11.213 7.258 1.00 93.12 131 ALA A O 1
ATOM 1078 N N . LEU A 1 132 ? -6.569 -11.342 5.013 1.00 94.31 132 LEU A N 1
ATOM 1079 C CA . LEU A 1 132 ? -7.784 -10.590 4.700 1.00 94.31 132 LEU A CA 1
ATOM 1080 C C . LEU A 1 132 ? -9.023 -11.484 4.564 1.00 94.31 132 LEU A C 1
ATOM 1082 O O . LEU A 1 132 ? -10.085 -11.001 4.180 1.00 94.31 132 LEU A O 1
ATOM 1086 N N . HIS A 1 133 ? -8.901 -12.787 4.846 1.00 94.69 133 HIS A N 1
ATOM 1087 C CA . HIS A 1 133 ? -9.985 -13.766 4.722 1.00 94.69 133 HIS A CA 1
ATOM 1088 C C . HIS A 1 133 ? -10.672 -13.760 3.344 1.00 94.69 133 HIS A C 1
ATOM 1090 O O . HIS A 1 133 ? -11.873 -14.012 3.219 1.00 94.69 133 HIS A O 1
ATOM 1096 N N . VAL A 1 134 ? -9.891 -13.499 2.296 1.00 96.50 134 VAL A N 1
ATOM 1097 C CA . VAL A 1 134 ? -10.341 -13.587 0.907 1.00 96.50 134 VAL A CA 1
ATOM 1098 C C . VAL A 1 134 ? -10.375 -15.069 0.512 1.00 96.50 134 VAL A C 1
ATOM 1100 O O . VAL A 1 134 ? -9.452 -15.812 0.851 1.00 96.50 134 VAL A O 1
ATOM 1103 N N . PRO A 1 135 ? -11.410 -15.551 -0.200 1.00 97.06 135 PRO A N 1
ATOM 1104 C CA . PRO A 1 135 ? -11.426 -16.926 -0.691 1.00 97.06 135 PRO A CA 1
ATOM 1105 C C . PRO A 1 135 ? -10.185 -17.235 -1.549 1.00 97.06 135 PRO A C 1
ATOM 1107 O O . PRO A 1 135 ? -9.910 -16.513 -2.505 1.00 97.06 135 PRO A O 1
ATOM 1110 N N . GLU A 1 136 ? -9.471 -18.335 -1.261 1.00 93.44 136 GLU A N 1
ATOM 1111 C CA . GLU A 1 136 ? -8.164 -18.666 -1.881 1.00 93.44 136 GLU A CA 1
ATOM 1112 C C . GLU A 1 136 ? -8.156 -18.662 -3.420 1.00 93.44 136 GLU A C 1
ATOM 1114 O O . GLU A 1 136 ? -7.128 -18.433 -4.055 1.00 93.44 136 GLU A O 1
ATOM 1119 N N . LYS A 1 137 ? -9.313 -18.927 -4.027 1.00 93.88 137 LYS A N 1
ATOM 1120 C CA . LYS A 1 137 ? -9.524 -19.011 -5.475 1.00 93.88 137 LYS A CA 1
ATOM 1121 C C . LYS A 1 137 ? -10.644 -18.075 -5.931 1.00 93.88 137 LYS A C 1
ATOM 1123 O O . LYS A 1 137 ? -11.409 -18.421 -6.823 1.00 93.88 137 LYS A O 1
ATOM 1128 N N . ALA A 1 138 ? -10.760 -16.898 -5.312 1.00 96.00 138 ALA A N 1
ATOM 1129 C CA . ALA A 1 138 ? -11.777 -15.900 -5.654 1.00 96.00 138 ALA A CA 1
ATOM 1130 C C . ALA A 1 138 ? -11.825 -15.562 -7.159 1.00 96.00 138 ALA A C 1
ATOM 1132 O O . ALA A 1 138 ? -12.900 -15.334 -7.704 1.00 96.00 138 ALA A O 1
ATOM 1133 N N . TRP A 1 139 ? -10.673 -15.579 -7.832 1.00 95.31 139 TRP A N 1
ATOM 1134 C CA . TRP A 1 139 ? -10.556 -15.353 -9.274 1.00 95.31 139 TRP A CA 1
ATOM 1135 C C . TRP A 1 139 ? -11.052 -16.542 -10.125 1.00 95.31 139 TRP A C 1
ATOM 1137 O O . TRP A 1 139 ? -11.520 -16.334 -11.235 1.00 95.31 139 TRP A O 1
ATOM 1147 N N . GLU A 1 140 ? -11.024 -17.787 -9.626 1.00 95.62 140 GLU A N 1
ATOM 1148 C CA . GLU A 1 140 ? -11.563 -18.943 -10.372 1.00 95.62 140 GLU A CA 1
ATOM 1149 C C . GLU A 1 140 ? -13.099 -18.936 -10.399 1.00 95.62 140 GLU A C 1
ATOM 1151 O O . GLU A 1 140 ? -13.706 -19.476 -11.324 1.00 95.62 140 GLU A O 1
ATOM 1156 N N . SER A 1 141 ? -13.735 -18.365 -9.371 1.00 94.38 141 SER A N 1
ATOM 1157 C CA . SER A 1 141 ? -15.192 -18.372 -9.209 1.00 94.38 141 SER A CA 1
ATOM 1158 C C . SER A 1 141 ? -15.888 -17.067 -9.608 1.00 94.38 141 SER A C 1
ATOM 1160 O O . SER A 1 141 ? -17.105 -17.087 -9.798 1.00 94.38 141 SER A O 1
ATOM 1162 N N . ASP A 1 142 ? -15.162 -15.954 -9.765 1.00 97.56 142 ASP A N 1
ATOM 1163 C CA . ASP A 1 142 ? -15.700 -14.673 -10.243 1.00 97.56 142 ASP A CA 1
ATOM 1164 C C . ASP A 1 142 ? -14.801 -14.063 -11.335 1.00 97.56 142 ASP A C 1
ATOM 1166 O O . ASP A 1 142 ? -13.724 -13.532 -11.060 1.00 97.56 142 ASP A O 1
ATOM 1170 N N . GLN A 1 143 ? -15.289 -14.083 -12.583 1.00 97.75 143 GLN A N 1
ATOM 1171 C CA . GLN A 1 143 ? -14.580 -13.536 -13.748 1.00 97.75 143 GLN A CA 1
ATOM 1172 C C . GLN A 1 143 ? -14.252 -12.046 -13.600 1.00 97.75 143 GLN A C 1
ATOM 1174 O O . GLN A 1 143 ? -13.241 -11.586 -14.121 1.00 97.75 143 GLN A O 1
ATOM 1179 N N . TRP A 1 144 ? -15.081 -11.272 -12.892 1.00 97.81 144 TRP A N 1
ATOM 1180 C CA . TRP A 1 144 ? -14.793 -9.857 -12.673 1.00 97.81 144 TRP A CA 1
ATOM 1181 C C . TRP A 1 144 ? -13.555 -9.692 -11.784 1.00 97.81 144 TRP A C 1
ATOM 1183 O O . TRP A 1 144 ? -12.713 -8.838 -12.057 1.00 97.81 144 TRP A O 1
ATOM 1193 N N . VAL A 1 145 ? -13.417 -10.532 -10.749 1.00 98.12 145 VAL A N 1
ATOM 1194 C CA . VAL A 1 145 ? -12.250 -10.524 -9.852 1.00 98.12 145 VAL A CA 1
ATOM 1195 C C . VAL A 1 145 ? -10.995 -10.936 -10.613 1.00 98.12 145 VAL A C 1
ATOM 1197 O O . VAL A 1 145 ? -9.961 -10.288 -10.456 1.00 98.12 145 VAL A O 1
ATOM 1200 N N . ASP A 1 146 ? -11.083 -11.950 -11.475 1.00 98.06 146 ASP A N 1
ATOM 1201 C CA . ASP A 1 146 ? -9.974 -12.348 -12.349 1.00 98.06 146 ASP A CA 1
ATOM 1202 C C . ASP A 1 146 ? -9.551 -11.195 -13.275 1.00 98.06 146 ASP A C 1
ATOM 1204 O O . ASP A 1 146 ? -8.409 -10.735 -13.230 1.00 98.06 146 ASP A O 1
ATOM 1208 N N . ASP A 1 147 ? -10.496 -10.629 -14.029 1.00 96.75 147 ASP A N 1
ATOM 1209 C CA . ASP A 1 147 ? -10.221 -9.568 -15.001 1.00 96.75 147 ASP A CA 1
ATOM 1210 C C . ASP A 1 147 ? -9.605 -8.320 -14.354 1.00 96.75 147 ASP A C 1
ATOM 1212 O O . ASP A 1 147 ? -8.662 -7.730 -14.895 1.00 96.75 147 ASP A O 1
ATOM 1216 N N . VAL A 1 148 ? -10.149 -7.881 -13.215 1.00 95.62 148 VAL A N 1
ATOM 1217 C CA . VAL A 1 148 ? -9.679 -6.677 -12.519 1.00 95.62 148 VAL A CA 1
ATOM 1218 C C . VAL A 1 148 ? -8.336 -6.928 -11.846 1.00 95.62 148 VAL A C 1
ATOM 1220 O O . VAL A 1 148 ? -7.413 -6.136 -12.044 1.00 95.62 148 VAL A O 1
ATOM 1223 N N . SER A 1 149 ? -8.173 -8.042 -11.127 1.00 97.94 149 SER A N 1
ATOM 1224 C CA . SER A 1 149 ? -6.909 -8.352 -10.445 1.00 97.94 149 SER A CA 1
ATOM 1225 C C . SER A 1 149 ? -5.749 -8.513 -11.433 1.00 97.94 149 SER A C 1
ATOM 1227 O O . SER A 1 149 ? -4.668 -7.972 -11.203 1.00 97.94 149 SER A O 1
ATOM 1229 N N . GLN A 1 150 ? -5.981 -9.138 -12.593 1.00 96.69 150 GLN A N 1
ATOM 1230 C CA . GLN A 1 150 ? -4.975 -9.259 -13.648 1.00 96.69 150 GLN A CA 1
ATOM 1231 C C . GLN A 1 150 ? -4.607 -7.909 -14.275 1.00 96.69 150 GLN A C 1
ATOM 1233 O O . GLN A 1 150 ? -3.437 -7.690 -14.599 1.00 96.69 150 GLN A O 1
ATOM 1238 N N . LYS A 1 151 ? -5.567 -6.992 -14.459 1.00 95.12 151 LYS A N 1
ATOM 1239 C CA . LYS A 1 151 ? -5.282 -5.630 -14.953 1.00 95.12 151 LYS A CA 1
ATOM 1240 C C . LYS A 1 151 ? -4.450 -4.835 -13.950 1.00 95.12 151 LYS A C 1
ATOM 1242 O O . LYS A 1 151 ? -3.472 -4.206 -14.355 1.00 95.12 151 LYS A O 1
ATOM 1247 N N . LEU A 1 152 ? -4.800 -4.912 -12.663 1.00 96.94 152 LEU A N 1
ATOM 1248 C CA . LEU A 1 152 ? -4.040 -4.291 -11.579 1.00 96.94 152 LEU A CA 1
ATOM 1249 C C . LEU A 1 152 ? -2.608 -4.837 -11.549 1.00 96.94 152 LEU A C 1
ATOM 1251 O O . LEU A 1 152 ? -1.668 -4.067 -11.738 1.00 96.94 152 LEU A O 1
ATOM 1255 N N . LEU A 1 153 ? -2.435 -6.159 -11.434 1.00 97.75 153 LEU A N 1
ATOM 1256 C CA . LEU A 1 153 ? -1.121 -6.804 -11.377 1.00 97.75 153 LEU A CA 1
ATOM 1257 C C . LEU A 1 153 ? -0.248 -6.437 -12.582 1.00 97.75 153 LEU A C 1
ATOM 1259 O O . LEU A 1 153 ? 0.894 -6.014 -12.411 1.00 97.75 153 LEU A O 1
ATOM 1263 N N . LYS A 1 154 ? -0.763 -6.583 -13.808 1.00 96.31 154 LYS A N 1
ATOM 1264 C CA . LYS A 1 154 ? 0.021 -6.312 -15.024 1.00 96.31 154 LYS A CA 1
ATOM 1265 C C . LYS A 1 154 ? 0.455 -4.856 -15.096 1.00 96.31 154 LYS A C 1
ATOM 1267 O O . LYS A 1 154 ? 1.612 -4.595 -15.413 1.00 96.31 154 LYS A O 1
ATOM 1272 N N . SER A 1 155 ? -0.439 -3.923 -14.772 1.00 97.12 155 SER A N 1
ATOM 1273 C CA . SER A 1 155 ? -0.101 -2.502 -14.730 1.00 97.12 155 SER A CA 1
ATOM 1274 C C . SER A 1 155 ? 0.959 -2.214 -13.659 1.00 97.12 155 SER A C 1
ATOM 1276 O O . SER A 1 155 ? 1.950 -1.555 -13.954 1.00 97.12 155 SER A O 1
ATOM 1278 N N . ILE A 1 156 ? 0.843 -2.785 -12.458 1.00 98.06 156 ILE A N 1
ATOM 1279 C CA . ILE A 1 156 ? 1.861 -2.616 -11.411 1.00 98.06 156 ILE A CA 1
AT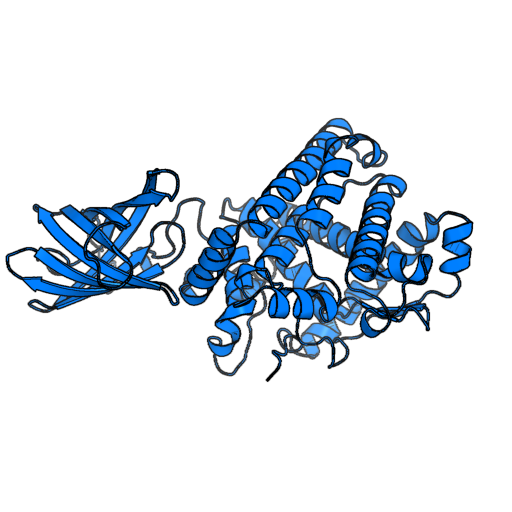OM 1280 C C . ILE A 1 156 ? 3.225 -3.149 -11.868 1.00 98.06 156 ILE A C 1
ATOM 1282 O O . ILE A 1 156 ? 4.229 -2.446 -11.766 1.00 98.06 156 ILE A O 1
ATOM 1286 N N . ILE A 1 157 ? 3.271 -4.369 -12.410 1.00 97.88 157 ILE A N 1
ATOM 1287 C CA . ILE A 1 157 ? 4.521 -4.990 -12.863 1.00 97.88 157 ILE A CA 1
ATOM 1288 C C . ILE A 1 157 ? 5.154 -4.197 -14.009 1.00 97.88 157 ILE A C 1
ATOM 1290 O O . ILE A 1 157 ? 6.364 -3.997 -13.999 1.00 97.88 157 ILE A O 1
ATOM 1294 N N . VAL A 1 158 ? 4.367 -3.713 -14.975 1.00 97.50 158 VAL A N 1
ATOM 1295 C CA . VAL A 1 158 ? 4.892 -2.872 -16.064 1.00 97.50 158 VAL A CA 1
ATOM 1296 C C . VAL A 1 158 ? 5.488 -1.577 -15.518 1.00 97.50 158 VAL A C 1
ATOM 1298 O O . VAL A 1 158 ? 6.579 -1.205 -15.945 1.00 97.50 158 VAL A O 1
ATOM 1301 N N . TRP A 1 159 ? 4.824 -0.919 -14.563 1.00 97.94 159 TRP A N 1
ATOM 1302 C CA . TRP A 1 159 ? 5.347 0.313 -13.973 1.00 97.94 159 TRP A CA 1
ATOM 1303 C C . TRP A 1 159 ? 6.650 0.062 -13.207 1.00 97.94 159 TRP A C 1
ATOM 1305 O O . TRP A 1 159 ? 7.652 0.714 -13.484 1.00 97.94 159 TRP A O 1
ATOM 1315 N N . ILE A 1 160 ? 6.680 -0.940 -12.321 1.00 97.62 160 ILE A N 1
ATOM 1316 C CA . ILE A 1 160 ? 7.873 -1.281 -11.530 1.00 97.62 160 ILE A CA 1
ATOM 1317 C C . ILE A 1 160 ? 9.045 -1.667 -12.437 1.00 97.62 160 ILE A C 1
ATOM 1319 O O . ILE A 1 160 ? 10.145 -1.145 -12.291 1.00 97.62 160 ILE A O 1
ATOM 1323 N N . LEU A 1 161 ? 8.833 -2.553 -13.415 1.00 98.38 161 LEU A N 1
ATOM 1324 C CA . LEU A 1 161 ? 9.902 -2.914 -14.347 1.00 98.38 161 LEU A CA 1
ATOM 1325 C C . LEU A 1 161 ? 10.337 -1.716 -15.196 1.00 98.38 161 LEU A C 1
ATOM 1327 O O . LEU A 1 161 ? 11.501 -1.638 -15.583 1.00 98.38 161 LEU A O 1
ATOM 1331 N N . GLY A 1 162 ? 9.408 -0.813 -15.528 1.00 98.38 162 GLY A N 1
ATOM 1332 C CA . GLY A 1 162 ? 9.694 0.426 -16.244 1.00 98.38 162 GLY A CA 1
ATOM 1333 C C . GLY A 1 162 ? 10.624 1.318 -15.438 1.00 98.38 162 GLY A C 1
ATOM 1334 O O . GLY A 1 162 ? 11.617 1.793 -15.980 1.00 98.38 162 GLY A O 1
ATOM 1335 N N . HIS A 1 163 ? 10.354 1.454 -14.142 1.00 98.31 163 HIS A N 1
ATOM 1336 C CA . HIS A 1 163 ? 11.179 2.196 -13.192 1.00 98.31 163 HIS A CA 1
ATOM 1337 C C . HIS A 1 163 ? 12.604 1.630 -13.130 1.00 98.31 163 HIS A C 1
ATOM 1339 O O . HIS A 1 163 ? 13.573 2.341 -13.404 1.00 98.31 163 HIS A O 1
ATOM 1345 N N . GLU A 1 164 ? 12.738 0.319 -12.906 1.00 98.00 164 GLU A N 1
ATOM 1346 C CA . GLU A 1 164 ? 14.043 -0.360 -12.876 1.00 98.00 164 GLU A CA 1
ATOM 1347 C C . GLU A 1 164 ? 14.799 -0.256 -14.211 1.00 98.00 164 GLU A C 1
ATOM 1349 O O . GLU A 1 164 ? 16.016 -0.055 -14.253 1.00 98.00 164 GLU A O 1
ATOM 1354 N N . LEU A 1 165 ? 14.082 -0.351 -15.334 1.00 98.62 165 LEU A N 1
ATOM 1355 C CA . LEU A 1 165 ? 14.661 -0.153 -16.659 1.00 98.62 165 LEU A CA 1
ATOM 1356 C C . LEU A 1 165 ? 15.123 1.294 -16.862 1.00 98.62 165 LEU A C 1
ATOM 1358 O O . LEU A 1 165 ? 16.159 1.504 -17.491 1.00 98.62 165 LEU A O 1
ATOM 1362 N N . GLY A 1 166 ? 14.407 2.273 -16.307 1.00 98.50 166 GLY A N 1
ATOM 1363 C CA . GLY A 1 166 ? 14.794 3.681 -16.303 1.00 98.50 166 GLY A CA 1
ATOM 1364 C C . GLY A 1 166 ? 16.171 3.886 -15.673 1.00 98.50 166 GLY A C 1
ATOM 1365 O O . GLY A 1 166 ? 17.035 4.516 -16.287 1.00 98.50 166 GLY A O 1
ATOM 1366 N N . HIS A 1 167 ? 16.435 3.263 -14.520 1.00 98.06 167 HIS A N 1
ATOM 1367 C CA . HIS A 1 167 ? 17.764 3.293 -13.895 1.00 98.06 167 HIS A CA 1
ATOM 1368 C C . HIS A 1 167 ? 18.872 2.774 -14.817 1.00 98.06 167 HIS A C 1
ATOM 1370 O O . HIS A 1 167 ? 19.947 3.372 -14.891 1.00 98.06 167 HIS A O 1
ATOM 1376 N N . ILE A 1 168 ? 18.612 1.702 -15.571 1.00 98.25 168 ILE A N 1
ATOM 1377 C CA . ILE A 1 168 ? 19.572 1.147 -16.536 1.00 98.25 168 ILE A CA 1
ATOM 1378 C C . ILE A 1 168 ? 19.746 2.071 -17.748 1.00 98.25 168 ILE A C 1
ATOM 1380 O O . ILE A 1 168 ? 20.872 2.343 -18.167 1.00 98.25 168 ILE A O 1
ATOM 1384 N N . VAL A 1 169 ? 18.645 2.567 -18.317 1.00 98.44 169 VAL A N 1
ATOM 1385 C CA . VAL A 1 169 ? 18.637 3.427 -19.512 1.00 98.44 169 VAL A CA 1
ATOM 1386 C C . VAL A 1 169 ? 19.394 4.730 -19.269 1.00 98.44 169 VAL A C 1
ATOM 1388 O O . VAL A 1 169 ? 20.145 5.169 -20.144 1.00 98.44 169 VAL A O 1
ATOM 1391 N N . PHE A 1 170 ? 19.233 5.328 -18.091 1.00 98.19 170 PHE A N 1
ATOM 1392 C CA . PHE A 1 170 ? 19.907 6.572 -17.716 1.00 98.19 170 PHE A CA 1
ATOM 1393 C C . PHE A 1 170 ? 21.215 6.357 -16.952 1.00 98.19 170 PHE A C 1
ATOM 1395 O O . PHE A 1 170 ? 21.864 7.332 -16.579 1.00 98.19 170 PHE A O 1
ATOM 1402 N N . GLN A 1 171 ? 21.635 5.099 -16.771 1.00 96.75 171 GLN A N 1
ATOM 1403 C CA . GLN A 1 171 ? 22.882 4.725 -16.100 1.00 96.75 171 GLN A CA 1
ATOM 1404 C C . GLN A 1 171 ? 22.999 5.346 -14.700 1.00 96.75 171 GLN A C 1
ATOM 1406 O O . GLN A 1 171 ? 24.060 5.839 -14.311 1.00 96.75 171 GLN A O 1
ATOM 1411 N N . HIS A 1 172 ? 21.898 5.341 -13.944 1.00 95.62 172 HIS A N 1
ATOM 1412 C CA . HIS A 1 172 ? 21.873 5.874 -12.587 1.00 95.62 172 HIS A CA 1
ATOM 1413 C C . HIS A 1 172 ? 22.840 5.068 -11.697 1.00 95.62 172 HIS A C 1
ATOM 1415 O O . HIS A 1 172 ? 22.684 3.852 -11.572 1.00 95.62 172 HIS A O 1
ATOM 1421 N N . PRO A 1 173 ? 23.863 5.696 -11.092 1.00 91.62 173 PRO A N 1
ATOM 1422 C CA . PRO A 1 173 ? 24.773 5.008 -10.189 1.00 91.62 173 PRO A CA 1
ATOM 1423 C C . PRO A 1 173 ? 24.075 4.642 -8.868 1.00 91.62 173 PRO A C 1
ATOM 1425 O O . PRO A 1 173 ? 22.991 5.137 -8.562 1.00 91.62 173 PRO A O 1
ATOM 1428 N N . SER A 1 174 ? 24.722 3.797 -8.059 1.00 85.94 174 SER A N 1
ATOM 1429 C CA . SER A 1 174 ? 24.222 3.448 -6.719 1.00 85.94 174 SER A CA 1
ATOM 1430 C C . SER A 1 174 ? 24.030 4.696 -5.850 1.00 85.94 174 SER A C 1
ATOM 1432 O O . SER A 1 174 ? 24.863 5.610 -5.888 1.00 85.94 174 SER A O 1
ATOM 1434 N N . TYR A 1 175 ? 22.985 4.719 -5.019 1.00 82.88 175 TYR A N 1
ATOM 1435 C CA . TYR A 1 175 ? 22.666 5.863 -4.156 1.00 82.88 175 TYR A CA 1
ATOM 1436 C C . TYR A 1 175 ? 23.788 6.227 -3.183 1.00 82.88 175 TYR A C 1
ATOM 1438 O O . TYR A 1 175 ? 23.983 7.407 -2.902 1.00 82.88 175 TYR A O 1
ATOM 1446 N N . ASP A 1 176 ? 24.599 5.253 -2.760 1.00 82.50 176 ASP A N 1
ATOM 1447 C CA . ASP A 1 176 ? 25.756 5.489 -1.884 1.00 82.50 176 ASP A CA 1
ATOM 1448 C C . ASP A 1 176 ? 26.842 6.367 -2.532 1.00 82.50 176 ASP A C 1
ATOM 1450 O O . ASP A 1 176 ? 27.726 6.884 -1.848 1.00 82.50 176 ASP A O 1
ATOM 1454 N N . SER A 1 177 ? 26.799 6.533 -3.857 1.00 86.06 177 SER A N 1
ATOM 1455 C CA . SER A 1 177 ? 27.803 7.274 -4.627 1.00 86.06 177 SER A CA 1
ATOM 1456 C C . SER A 1 177 ? 27.382 8.692 -5.022 1.00 86.06 177 SER A C 1
ATOM 1458 O O . SER A 1 177 ? 28.184 9.418 -5.610 1.00 86.06 177 SER A O 1
ATOM 1460 N N . VAL A 1 178 ? 26.151 9.109 -4.705 1.00 87.75 178 VAL A N 1
ATOM 1461 C CA . VAL A 1 178 ? 25.616 10.424 -5.088 1.00 87.75 178 VAL A CA 1
ATOM 1462 C C . VAL A 1 178 ? 24.996 11.169 -3.910 1.00 87.75 178 VAL A C 1
ATOM 1464 O O . VAL A 1 178 ? 24.708 10.605 -2.858 1.00 87.75 178 VAL A O 1
ATOM 1467 N N . SER A 1 179 ? 24.816 12.482 -4.069 1.00 87.06 179 SER A N 1
ATOM 1468 C CA . SER A 1 179 ? 24.100 13.279 -3.073 1.00 87.06 179 SER A CA 1
ATOM 1469 C C . SER A 1 179 ? 22.621 12.886 -3.023 1.00 87.06 179 SER A C 1
ATOM 1471 O O . SER A 1 179 ? 22.055 12.407 -4.004 1.00 87.06 179 SER A O 1
ATOM 1473 N N . PHE A 1 180 ? 21.978 13.161 -1.887 1.00 83.12 180 PHE A N 1
ATOM 1474 C CA . PHE A 1 180 ? 20.539 12.951 -1.712 1.00 83.12 180 PHE A CA 1
ATOM 1475 C C . PHE A 1 180 ? 19.698 13.697 -2.765 1.00 83.12 180 PHE A C 1
ATOM 1477 O O . PHE A 1 180 ? 18.786 13.129 -3.352 1.00 83.12 180 PHE A O 1
ATOM 1484 N N . GLU A 1 181 ? 20.023 14.957 -3.061 1.00 86.62 181 GLU A N 1
ATOM 1485 C CA . GLU A 1 181 ? 19.297 15.720 -4.086 1.00 86.62 181 GLU A CA 1
ATOM 1486 C C . GLU A 1 181 ? 19.412 15.058 -5.470 1.00 86.62 181 GLU A C 1
ATOM 1488 O O . GLU A 1 181 ? 18.442 14.992 -6.224 1.00 86.62 181 GLU A O 1
ATOM 1493 N N . THR A 1 182 ? 20.593 14.530 -5.798 1.00 90.75 182 THR A N 1
ATOM 1494 C CA . THR A 1 182 ? 20.822 13.816 -7.055 1.00 90.75 182 THR A CA 1
ATOM 1495 C C . THR A 1 182 ? 20.079 12.482 -7.087 1.00 90.75 182 THR A C 1
ATOM 1497 O O . THR A 1 182 ? 19.470 12.174 -8.110 1.00 90.75 182 THR A O 1
ATOM 1500 N N . SER A 1 183 ? 20.054 11.714 -5.990 1.00 88.50 183 SER A N 1
ATOM 1501 C CA . SER A 1 183 ? 19.289 10.461 -5.949 1.00 88.50 183 SER A CA 1
ATOM 1502 C C . SER A 1 183 ? 17.792 10.701 -6.141 1.00 88.50 183 SER A C 1
ATOM 1504 O O . SER A 1 183 ? 17.162 9.986 -6.913 1.00 88.50 183 SER A O 1
ATOM 1506 N N . GLN A 1 184 ? 17.229 11.757 -5.545 1.00 88.75 184 GLN A N 1
ATOM 1507 C CA . GLN A 1 184 ? 15.828 12.129 -5.771 1.00 88.75 184 GLN A CA 1
ATOM 1508 C C . GLN A 1 184 ? 15.542 12.492 -7.236 1.00 88.75 184 GLN A C 1
ATOM 1510 O O . GLN A 1 184 ? 14.495 12.120 -7.760 1.00 88.75 184 GLN A O 1
ATOM 1515 N N . LYS A 1 185 ? 16.468 13.172 -7.924 1.00 92.62 185 LYS A N 1
ATOM 1516 C CA . LYS A 1 185 ? 16.329 13.463 -9.364 1.00 92.62 185 LYS A CA 1
ATOM 1517 C C . LYS A 1 185 ? 16.374 12.192 -10.214 1.00 92.62 185 LYS A C 1
ATOM 1519 O O . LYS A 1 185 ? 15.610 12.088 -11.168 1.00 92.62 185 LYS A O 1
ATOM 1524 N N . TYR A 1 186 ? 17.223 11.225 -9.865 1.00 94.44 186 TYR A N 1
ATOM 1525 C CA . TYR A 1 186 ? 17.268 9.925 -10.542 1.00 94.44 186 TYR A CA 1
ATOM 1526 C C . TYR A 1 186 ? 15.980 9.128 -10.352 1.00 94.44 186 TYR A C 1
ATOM 1528 O O . TYR A 1 186 ? 15.468 8.572 -11.320 1.00 94.44 186 TYR A O 1
ATOM 1536 N N . GLU A 1 187 ? 15.422 9.129 -9.142 1.00 93.94 187 GLU A N 1
ATOM 1537 C CA . GLU A 1 187 ? 14.116 8.528 -8.873 1.00 93.94 187 GLU A CA 1
ATOM 1538 C C . GLU A 1 187 ? 13.007 9.174 -9.714 1.00 93.94 187 GLU A C 1
ATOM 1540 O O . GLU A 1 187 ? 12.268 8.466 -10.390 1.00 93.94 187 GLU A O 1
ATOM 1545 N N . GLN A 1 188 ? 12.932 10.511 -9.748 1.00 95.31 188 GLN A N 1
ATOM 1546 C CA . GLN A 1 188 ? 11.948 11.233 -10.569 1.00 95.31 188 GLN A CA 1
ATOM 1547 C C . GLN A 1 188 ? 12.120 10.945 -12.068 1.00 95.31 188 GLN A C 1
ATOM 1549 O O . GLN A 1 188 ? 11.138 10.826 -12.798 1.00 95.31 188 GLN A O 1
ATOM 1554 N N . GLN A 1 189 ? 13.361 10.819 -12.545 1.00 97.25 189 GLN A N 1
ATOM 1555 C CA . GLN A 1 189 ? 13.640 10.486 -13.941 1.00 97.25 189 GLN A CA 1
ATOM 1556 C C . GLN A 1 189 ? 13.228 9.044 -14.285 1.00 97.25 189 GLN A C 1
ATOM 1558 O O . GLN A 1 189 ? 12.716 8.799 -15.379 1.00 97.25 189 GLN A O 1
ATOM 1563 N N . ALA A 1 190 ? 13.425 8.097 -13.364 1.00 97.75 190 ALA A N 1
ATOM 1564 C CA . ALA A 1 190 ? 12.963 6.720 -13.514 1.00 97.75 190 ALA A CA 1
ATOM 1565 C C . ALA A 1 190 ? 11.424 6.622 -13.464 1.00 97.75 190 ALA A C 1
ATOM 1567 O O . ALA A 1 190 ? 10.843 5.968 -14.332 1.00 97.75 190 ALA A O 1
ATOM 1568 N N . ASP A 1 191 ? 10.761 7.357 -12.563 1.00 97.69 191 ASP A N 1
ATOM 1569 C CA . ASP A 1 191 ? 9.294 7.460 -12.489 1.00 97.69 191 ASP A CA 1
ATOM 1570 C C . ASP A 1 191 ? 8.685 8.003 -13.784 1.00 97.69 191 ASP A C 1
ATOM 1572 O O . ASP A 1 191 ? 7.706 7.458 -14.304 1.00 97.69 191 ASP A O 1
ATOM 1576 N N . ALA A 1 192 ? 9.260 9.091 -14.309 1.00 97.31 192 ALA A N 1
ATOM 1577 C CA . ALA A 1 192 ? 8.805 9.722 -15.543 1.00 97.31 192 ALA A CA 1
ATOM 1578 C C . ALA A 1 192 ? 8.945 8.757 -16.726 1.00 97.31 192 ALA A C 1
ATOM 1580 O O . ALA A 1 192 ? 8.042 8.640 -17.550 1.00 97.31 192 ALA A O 1
ATOM 1581 N N . PHE A 1 193 ? 10.043 8.001 -16.783 1.00 98.38 193 PHE A N 1
ATOM 1582 C CA . PHE A 1 193 ? 10.244 6.978 -17.805 1.00 98.38 193 PHE A CA 1
ATOM 1583 C C . PHE A 1 193 ? 9.262 5.804 -17.672 1.00 98.38 193 PHE A C 1
ATOM 1585 O O . PHE A 1 193 ? 8.696 5.364 -18.674 1.00 98.38 193 PHE A O 1
ATOM 1592 N N . ALA A 1 194 ? 9.011 5.324 -16.451 1.00 97.94 194 ALA A N 1
ATOM 1593 C CA . ALA A 1 194 ? 8.025 4.280 -16.181 1.00 97.94 194 ALA A CA 1
ATOM 1594 C C . ALA A 1 194 ? 6.606 4.715 -16.575 1.00 97.94 194 ALA A C 1
ATOM 1596 O O . ALA A 1 194 ? 5.859 3.954 -17.191 1.00 97.94 194 ALA A O 1
ATOM 1597 N N . THR A 1 195 ? 6.252 5.960 -16.265 1.00 97.81 195 THR A N 1
ATOM 1598 C CA . THR A 1 195 ? 4.952 6.558 -16.588 1.00 97.81 195 THR A CA 1
ATOM 1599 C C . THR A 1 195 ? 4.812 6.776 -18.098 1.00 97.81 195 THR A C 1
ATOM 1601 O O . THR A 1 195 ? 3.820 6.358 -18.694 1.00 97.81 195 THR A O 1
ATOM 1604 N N . ASP A 1 196 ? 5.840 7.309 -18.763 1.00 97.94 196 ASP A N 1
ATOM 1605 C CA . ASP A 1 196 ? 5.870 7.473 -20.222 1.00 97.94 196 ASP A CA 1
ATOM 1606 C C . ASP A 1 196 ? 5.790 6.129 -20.968 1.00 97.94 196 ASP A C 1
ATOM 1608 O O . ASP A 1 196 ? 5.253 6.059 -22.073 1.00 97.94 196 ASP A O 1
ATOM 1612 N N . MET A 1 197 ? 6.227 5.020 -20.363 1.00 98.00 197 MET A N 1
ATOM 1613 C CA . MET A 1 197 ? 6.040 3.692 -20.952 1.00 98.00 197 MET A CA 1
ATOM 1614 C C . MET A 1 197 ? 4.554 3.363 -21.179 1.00 98.00 197 MET A C 1
ATOM 1616 O O . MET A 1 197 ? 4.206 2.826 -22.233 1.00 98.00 197 MET A O 1
ATOM 1620 N N . PHE A 1 198 ? 3.657 3.745 -20.262 1.00 97.94 198 PHE A N 1
ATOM 1621 C CA . PHE A 1 198 ? 2.210 3.578 -20.454 1.00 97.94 198 PHE A CA 1
ATOM 1622 C C . PHE A 1 198 ? 1.686 4.412 -21.620 1.00 97.94 198 PHE A C 1
ATOM 1624 O O . PHE A 1 198 ? 0.926 3.893 -22.438 1.00 97.94 198 PHE A O 1
ATOM 1631 N N . ARG A 1 199 ? 2.170 5.651 -21.766 1.00 96.94 199 ARG A N 1
ATOM 1632 C CA . ARG A 1 199 ? 1.869 6.523 -22.912 1.00 96.94 199 ARG A CA 1
ATOM 1633 C C . ARG A 1 199 ? 2.263 5.867 -24.240 1.00 96.94 199 ARG A C 1
ATOM 1635 O O . ARG A 1 199 ? 1.481 5.826 -25.185 1.00 96.94 199 ARG A O 1
ATOM 1642 N N . ARG A 1 200 ? 3.456 5.270 -24.308 1.00 97.31 200 ARG A N 1
ATOM 1643 C CA . ARG A 1 200 ? 3.967 4.596 -25.521 1.00 97.31 200 ARG A CA 1
ATOM 1644 C C . ARG A 1 200 ? 3.258 3.280 -25.838 1.00 97.31 200 ARG A C 1
ATOM 1646 O O . ARG A 1 200 ? 3.148 2.889 -27.009 1.00 97.31 200 ARG A O 1
ATOM 1653 N N . ILE A 1 201 ? 2.835 2.555 -24.806 1.00 96.44 201 ILE A N 1
ATOM 1654 C CA . ILE A 1 201 ? 2.015 1.349 -24.952 1.00 96.44 201 ILE A CA 1
ATOM 1655 C C . ILE A 1 201 ? 0.590 1.738 -25.374 1.00 96.44 201 ILE A C 1
ATOM 1657 O O . ILE A 1 201 ? -0.006 1.03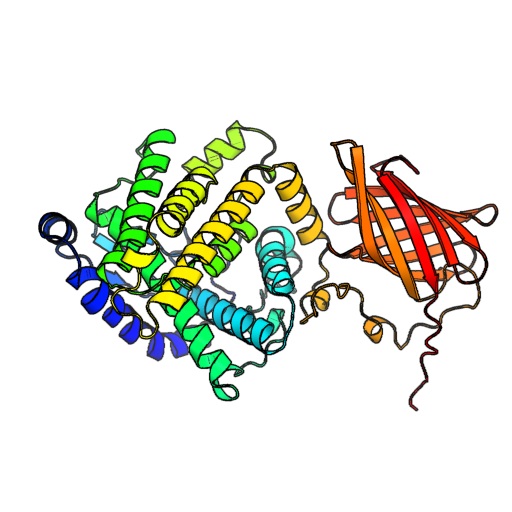0 -26.183 1.00 96.44 201 ILE A O 1
ATOM 1661 N N . GLY A 1 202 ? 0.095 2.884 -24.902 1.00 96.62 202 GLY A N 1
ATOM 1662 C CA . GLY A 1 202 ? -1.261 3.372 -25.128 1.00 96.62 202 GLY A CA 1
ATOM 1663 C C . GLY A 1 202 ? -2.289 2.713 -24.208 1.00 96.62 202 GLY A C 1
ATOM 1664 O O . GLY A 1 202 ? -3.444 2.591 -24.603 1.00 96.62 202 GLY A O 1
ATOM 1665 N N . THR A 1 203 ? -1.884 2.252 -23.021 1.00 95.75 203 THR A N 1
ATOM 1666 C CA . THR A 1 203 ? -2.801 1.667 -22.028 1.00 95.75 203 THR A CA 1
ATOM 1667 C C . THR A 1 203 ? -2.816 2.483 -20.743 1.00 95.75 203 THR A C 1
ATOM 1669 O O . THR A 1 203 ? -1.784 3.014 -20.324 1.00 95.75 203 THR A O 1
ATOM 1672 N N . MET A 1 204 ? -3.982 2.579 -20.101 1.00 95.12 204 MET A N 1
ATOM 1673 C CA . MET A 1 204 ? -4.102 3.310 -18.843 1.00 95.12 204 MET A CA 1
ATOM 1674 C C . MET A 1 204 ? -3.310 2.612 -17.724 1.00 95.12 204 MET A C 1
ATOM 1676 O O . MET A 1 204 ? -3.332 1.380 -17.619 1.00 95.12 204 MET A O 1
ATOM 1680 N N . PRO A 1 205 ? -2.662 3.359 -16.817 1.00 95.69 205 PRO A N 1
ATOM 1681 C CA . PRO A 1 205 ? -1.901 2.770 -15.724 1.00 95.69 205 PRO A CA 1
ATOM 1682 C C . PRO A 1 205 ? -2.779 2.396 -14.513 1.00 95.69 205 PRO A C 1
ATOM 1684 O O . PRO A 1 205 ? -2.543 2.831 -13.386 1.00 95.69 205 PRO A O 1
ATOM 1687 N N . GLY A 1 206 ? -3.814 1.578 -14.733 1.00 92.12 206 GLY A N 1
ATOM 1688 C CA . GLY A 1 206 ? -4.856 1.278 -13.738 1.00 92.12 206 GLY A CA 1
ATOM 1689 C C . GLY A 1 206 ? -4.355 0.756 -12.384 1.00 92.12 206 GLY A C 1
ATOM 1690 O O . GLY A 1 206 ? -4.983 1.000 -11.358 1.00 92.12 206 GLY A O 1
ATOM 1691 N N . GLY A 1 207 ? -3.210 0.073 -12.358 1.00 94.56 207 GLY A N 1
ATOM 1692 C CA . GLY A 1 207 ? -2.611 -0.471 -11.140 1.00 94.56 207 GLY A CA 1
ATOM 1693 C C . GLY A 1 207 ? -1.853 0.546 -10.280 1.00 94.56 207 GLY A C 1
ATOM 1694 O O . GLY A 1 207 ? -1.532 0.235 -9.135 1.00 94.56 207 GLY A O 1
ATOM 1695 N N . MET A 1 208 ? -1.572 1.755 -10.786 1.00 93.06 208 MET A N 1
ATOM 1696 C CA . MET A 1 208 ? -0.746 2.738 -10.069 1.00 93.06 208 MET A CA 1
ATOM 1697 C C . MET A 1 208 ? -1.398 3.258 -8.783 1.00 93.06 208 MET A C 1
ATOM 1699 O O . MET A 1 208 ? -0.678 3.481 -7.814 1.00 93.06 208 MET A O 1
ATOM 1703 N N . ILE A 1 209 ? -2.733 3.397 -8.721 1.00 89.00 209 ILE A N 1
ATOM 1704 C CA . ILE A 1 209 ? -3.403 3.793 -7.463 1.00 89.00 209 ILE A CA 1
ATOM 1705 C C . ILE A 1 209 ? -3.113 2.759 -6.384 1.00 89.00 209 ILE A C 1
ATOM 1707 O O . ILE A 1 209 ? -2.644 3.122 -5.307 1.00 89.00 209 ILE A O 1
ATOM 1711 N N . LEU A 1 210 ? -3.358 1.478 -6.693 1.00 93.25 210 LEU A N 1
ATOM 1712 C CA . LEU A 1 210 ? -3.097 0.399 -5.752 1.00 93.25 210 LEU A CA 1
ATOM 1713 C C . LEU A 1 210 ? -1.624 0.436 -5.352 1.00 93.25 210 LEU A C 1
ATOM 1715 O O . LEU A 1 210 ? -1.353 0.554 -4.168 1.00 93.25 210 LEU A O 1
ATOM 1719 N N . LEU A 1 211 ? -0.687 0.460 -6.307 1.00 94.44 211 LEU A N 1
ATOM 1720 C CA . LEU A 1 211 ? 0.750 0.526 -6.021 1.00 94.44 211 LEU A CA 1
ATOM 1721 C C . LEU A 1 211 ? 1.126 1.648 -5.046 1.00 94.44 211 LEU A C 1
ATOM 1723 O O . LEU A 1 211 ? 1.820 1.397 -4.063 1.00 94.44 211 LEU A O 1
ATOM 1727 N N . PHE A 1 212 ? 0.664 2.873 -5.290 1.00 90.25 212 PHE A N 1
ATOM 1728 C CA . PHE A 1 212 ? 0.992 3.998 -4.422 1.00 90.25 212 PHE A CA 1
ATOM 1729 C C . PHE A 1 212 ? 0.302 3.898 -3.069 1.00 90.25 212 PHE A C 1
ATOM 1731 O O . PHE A 1 212 ? 0.939 4.178 -2.061 1.00 90.25 212 PHE A O 1
ATOM 1738 N N . THR A 1 213 ? -0.933 3.394 -3.002 1.00 90.00 213 THR A N 1
ATOM 1739 C CA . THR A 1 213 ? -1.549 3.030 -1.720 1.00 90.00 213 THR A CA 1
ATOM 1740 C C . THR A 1 213 ? -0.709 1.985 -0.981 1.00 90.00 213 THR A C 1
ATOM 1742 O O . THR A 1 213 ? -0.488 2.134 0.220 1.00 90.00 213 THR A O 1
ATOM 1745 N N . LEU A 1 214 ? -0.187 0.961 -1.666 1.00 91.69 214 LEU A N 1
ATOM 1746 C CA . LEU A 1 214 ? 0.668 -0.052 -1.046 1.00 91.69 214 LEU A CA 1
ATOM 1747 C C . LEU A 1 214 ? 1.933 0.586 -0.462 1.00 91.69 214 LEU A C 1
ATOM 1749 O O . LEU A 1 214 ? 2.276 0.372 0.700 1.00 91.69 214 LEU A O 1
ATOM 1753 N N . PHE A 1 215 ? 2.607 1.404 -1.267 1.00 89.56 215 PHE A N 1
ATOM 1754 C CA . PHE A 1 215 ? 3.868 2.034 -0.903 1.00 89.56 215 PHE A CA 1
ATOM 1755 C C . PHE A 1 215 ? 3.703 3.034 0.245 1.00 89.56 215 PHE A C 1
ATOM 1757 O O . PHE A 1 215 ? 4.464 2.968 1.208 1.00 89.56 215 PHE A O 1
ATOM 1764 N N . THR A 1 216 ? 2.664 3.870 0.205 1.00 85.31 216 THR A N 1
ATOM 1765 C CA . THR A 1 216 ? 2.324 4.841 1.259 1.00 85.31 216 THR A CA 1
ATOM 1766 C C . THR A 1 216 ? 1.870 4.202 2.567 1.00 85.31 216 THR A C 1
ATOM 1768 O O . THR A 1 216 ? 1.808 4.874 3.588 1.00 85.31 216 THR A O 1
ATOM 1771 N N . ASN A 1 217 ? 1.536 2.914 2.588 1.00 87.38 217 ASN A N 1
ATOM 1772 C CA . ASN A 1 217 ? 1.156 2.235 3.831 1.00 87.38 217 ASN A CA 1
ATOM 1773 C C . ASN A 1 217 ? 2.217 1.240 4.320 1.00 87.38 217 ASN A C 1
ATOM 1775 O O . ASN A 1 217 ? 2.103 0.722 5.429 1.00 87.38 217 ASN A O 1
ATOM 1779 N N . PHE A 1 218 ? 3.282 1.013 3.543 1.00 90.12 218 PHE A N 1
ATOM 1780 C CA . PHE A 1 218 ? 4.335 0.057 3.885 1.00 90.12 218 PHE A CA 1
ATOM 1781 C C . PHE A 1 218 ? 5.732 0.676 4.045 1.00 90.12 218 PHE A C 1
ATOM 1783 O O . PHE A 1 218 ? 6.472 0.291 4.953 1.00 90.12 218 PHE A O 1
ATOM 1790 N N . PHE A 1 219 ? 6.130 1.625 3.198 1.00 89.25 219 PHE A N 1
ATOM 1791 C CA . PHE A 1 219 ? 7.466 2.218 3.281 1.00 89.25 219 PHE A CA 1
ATOM 1792 C C . PHE A 1 219 ? 7.563 3.281 4.373 1.00 89.25 219 PHE A C 1
ATOM 1794 O O . PHE A 1 219 ? 6.558 3.723 4.914 1.00 89.25 219 PHE A O 1
ATOM 1801 N N . GLY A 1 220 ? 8.784 3.653 4.762 1.00 86.75 220 GLY A N 1
ATOM 1802 C CA . GLY A 1 220 ? 9.021 4.687 5.770 1.00 86.75 220 GLY A CA 1
ATOM 1803 C C . GLY A 1 220 ? 8.595 6.079 5.292 1.00 86.75 220 GLY A C 1
ATOM 1804 O O . GLY A 1 220 ? 8.901 6.466 4.164 1.00 86.75 220 GLY A O 1
ATOM 1805 N N . HIS A 1 221 ? 7.952 6.844 6.172 1.00 84.62 221 HIS A N 1
ATOM 1806 C CA . HIS A 1 221 ? 7.518 8.227 5.945 1.00 84.62 221 HIS A CA 1
ATOM 1807 C C . HIS A 1 221 ? 8.105 9.146 7.007 1.00 84.62 221 HIS A C 1
ATOM 1809 O O . HIS A 1 221 ? 8.554 8.687 8.055 1.00 84.62 221 HIS A O 1
ATOM 1815 N N . ARG A 1 222 ? 8.026 10.465 6.799 1.00 81.19 222 ARG A N 1
ATOM 1816 C CA . ARG A 1 222 ? 8.595 11.450 7.731 1.00 81.19 222 ARG A CA 1
ATOM 1817 C C . ARG A 1 222 ? 8.169 11.233 9.189 1.00 81.19 222 ARG A C 1
ATOM 1819 O O . ARG A 1 222 ? 8.998 11.438 10.074 1.00 81.19 222 ARG A O 1
ATOM 1826 N N . GLY A 1 223 ? 6.920 10.828 9.437 1.00 79.56 223 GLY A N 1
ATOM 1827 C CA . GLY A 1 223 ? 6.385 10.577 10.784 1.00 79.56 223 GLY A CA 1
ATOM 1828 C C . GLY A 1 223 ? 7.033 9.405 11.532 1.00 79.56 223 GLY A C 1
ATOM 1829 O O . GLY A 1 223 ? 6.936 9.347 12.753 1.00 79.56 223 GLY A O 1
ATOM 1830 N N . ASP A 1 224 ? 7.751 8.519 10.836 1.00 83.44 224 ASP A N 1
ATOM 1831 C CA . ASP A 1 224 ? 8.457 7.384 11.448 1.00 83.44 224 ASP A CA 1
ATOM 1832 C C . ASP A 1 224 ? 9.783 7.786 12.108 1.00 83.44 224 ASP A C 1
ATOM 1834 O O . ASP A 1 224 ? 10.401 6.986 12.814 1.00 83.44 224 ASP A O 1
ATOM 1838 N N . PHE A 1 225 ? 10.237 9.020 11.877 1.00 85.81 225 PHE A N 1
ATOM 1839 C CA . PHE A 1 225 ? 11.563 9.487 12.259 1.00 85.81 225 PHE A CA 1
ATOM 1840 C C . PHE A 1 225 ? 11.482 10.630 13.267 1.00 85.81 225 PHE A C 1
ATOM 1842 O O . PHE A 1 225 ? 10.785 11.630 13.077 1.00 85.81 225 PHE A O 1
ATOM 1849 N N . THR A 1 226 ? 12.265 10.511 14.337 1.00 84.19 226 THR A N 1
ATOM 1850 C CA . THR A 1 226 ? 12.305 11.477 15.443 1.00 84.19 226 THR A CA 1
ATOM 1851 C C . THR A 1 226 ? 12.797 12.858 15.019 1.00 84.19 226 THR A C 1
ATOM 1853 O O . THR A 1 226 ? 12.386 13.866 15.589 1.00 84.19 226 THR A O 1
ATOM 1856 N N . ASN A 1 227 ? 13.685 12.927 14.027 1.00 85.19 227 ASN A N 1
ATOM 1857 C CA . ASN A 1 227 ? 14.272 14.175 13.554 1.00 85.19 227 ASN A CA 1
ATOM 1858 C C . ASN A 1 227 ? 14.504 14.151 12.034 1.00 85.19 227 ASN A C 1
ATOM 1860 O O . ASN A 1 227 ? 14.390 13.117 11.378 1.00 85.19 227 ASN A O 1
ATOM 1864 N N . GLN A 1 228 ? 14.811 15.325 11.480 1.00 84.00 228 GLN A N 1
ATOM 1865 C CA . GLN A 1 228 ? 15.024 15.515 10.046 1.00 84.00 228 GLN A CA 1
ATOM 1866 C C . GLN A 1 228 ? 16.249 14.749 9.519 1.00 84.00 228 GLN A C 1
ATOM 1868 O O . GLN A 1 228 ? 16.197 14.221 8.414 1.00 84.00 228 GLN A O 1
ATOM 1873 N N . GLY A 1 229 ? 17.319 14.643 10.313 1.00 87.19 229 GLY A N 1
ATOM 1874 C CA . GLY A 1 229 ? 18.535 13.930 9.919 1.00 87.19 229 GLY A CA 1
ATOM 1875 C C . GLY A 1 229 ? 18.307 12.428 9.741 1.00 87.19 229 GLY A C 1
ATOM 1876 O O . GLY A 1 229 ? 18.776 11.855 8.761 1.00 87.19 229 GLY A O 1
ATOM 1877 N N . ASP A 1 230 ? 17.532 11.800 10.631 1.00 88.31 230 ASP A N 1
ATOM 1878 C CA . ASP A 1 230 ? 17.162 10.382 10.514 1.00 88.31 230 ASP A CA 1
ATOM 1879 C C . ASP A 1 230 ? 16.321 10.128 9.254 1.00 88.31 230 ASP A C 1
ATOM 1881 O O . ASP A 1 230 ? 16.548 9.153 8.536 1.00 88.31 230 ASP A O 1
ATOM 1885 N N . TRP A 1 231 ? 15.380 11.032 8.961 1.00 85.81 231 TRP A N 1
ATOM 1886 C CA . TRP A 1 231 ? 14.559 10.980 7.752 1.00 85.81 231 TRP A CA 1
ATOM 1887 C C . TRP A 1 231 ? 15.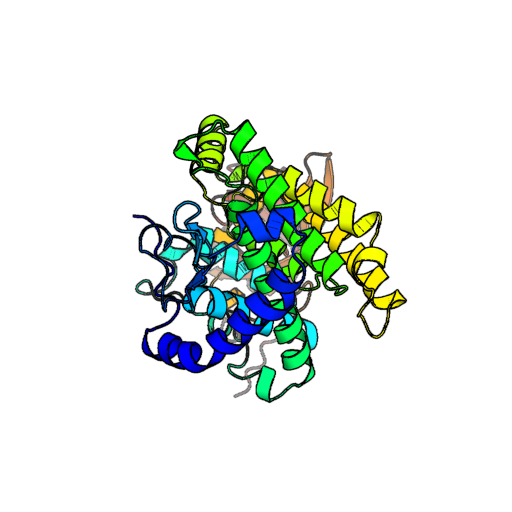400 11.111 6.477 1.00 85.81 231 TRP A C 1
ATOM 1889 O O . TRP A 1 231 ? 15.281 10.291 5.571 1.00 85.81 231 TRP A O 1
ATOM 1899 N N . GLU A 1 232 ? 16.299 12.092 6.412 1.00 82.31 232 GLU A N 1
ATOM 1900 C CA . GLU A 1 232 ? 17.202 12.279 5.269 1.00 82.31 232 GLU A CA 1
ATOM 1901 C C . GLU A 1 232 ? 18.169 11.102 5.097 1.00 82.31 232 GLU A C 1
ATOM 1903 O O . GLU A 1 232 ? 18.484 10.711 3.971 1.00 82.31 232 GLU A O 1
ATOM 1908 N N . ASN A 1 233 ? 18.624 10.503 6.200 1.00 83.69 233 ASN A N 1
ATOM 1909 C CA . ASN A 1 233 ? 19.443 9.300 6.156 1.00 83.69 233 ASN A CA 1
ATOM 1910 C C . ASN A 1 233 ? 18.654 8.097 5.618 1.00 83.69 233 ASN A C 1
ATOM 1912 O O . ASN A 1 233 ? 19.173 7.351 4.786 1.00 83.69 233 ASN A O 1
ATOM 1916 N N . TYR A 1 234 ? 17.395 7.926 6.033 1.00 86.19 234 TYR A N 1
ATOM 1917 C CA . TYR A 1 234 ? 16.508 6.919 5.451 1.00 86.19 234 TYR A CA 1
ATOM 1918 C C . TYR A 1 234 ? 16.311 7.152 3.953 1.00 86.19 234 TYR A C 1
ATOM 1920 O O . TYR A 1 234 ? 16.496 6.228 3.170 1.00 86.19 234 TYR A O 1
ATOM 1928 N N . LEU A 1 235 ? 16.022 8.383 3.530 1.00 81.31 235 LEU A N 1
ATOM 1929 C CA . LEU A 1 235 ? 15.849 8.699 2.114 1.00 81.31 235 LEU A CA 1
ATOM 1930 C C . LEU A 1 235 ? 17.111 8.455 1.268 1.00 81.31 235 LEU A C 1
ATOM 1932 O O . LEU A 1 235 ? 17.004 8.216 0.070 1.00 81.31 235 LEU A O 1
ATOM 1936 N N . ARG A 1 236 ? 18.306 8.531 1.867 1.00 75.69 236 ARG A N 1
ATOM 1937 C CA . ARG A 1 236 ? 19.578 8.250 1.182 1.00 75.69 236 ARG A CA 1
ATOM 1938 C C . ARG A 1 236 ? 19.878 6.759 1.061 1.00 75.69 236 ARG A C 1
ATOM 1940 O O . ARG A 1 236 ? 20.518 6.349 0.103 1.00 75.69 236 ARG A O 1
ATOM 1947 N N . THR A 1 237 ? 19.478 5.983 2.064 1.00 77.62 237 THR A N 1
ATOM 1948 C CA . THR A 1 237 ? 19.843 4.563 2.198 1.00 77.62 237 THR A CA 1
ATOM 1949 C C . THR A 1 237 ? 18.733 3.610 1.760 1.00 77.62 237 THR A C 1
ATOM 1951 O O . THR A 1 237 ? 18.997 2.436 1.509 1.00 77.62 237 THR A O 1
ATOM 1954 N N . SER A 1 238 ? 17.497 4.099 1.663 1.00 81.75 238 SER A N 1
ATOM 1955 C CA . SER A 1 238 ? 16.379 3.383 1.056 1.00 81.75 238 SER A CA 1
ATOM 1956 C C . SER A 1 238 ? 16.547 3.359 -0.460 1.00 81.75 238 SER A C 1
ATOM 1958 O O . SER A 1 238 ? 16.939 4.360 -1.055 1.00 81.75 238 SER A O 1
ATOM 1960 N N . THR A 1 239 ? 16.250 2.220 -1.084 1.00 73.56 239 THR A N 1
ATOM 1961 C CA . THR A 1 239 ? 16.416 2.054 -2.531 1.00 73.56 239 THR A CA 1
ATOM 1962 C C . THR A 1 239 ? 15.392 2.867 -3.316 1.00 73.56 239 THR A C 1
ATOM 1964 O O . THR A 1 239 ? 15.763 3.571 -4.238 1.00 73.56 239 THR A O 1
ATOM 1967 N N . HIS A 1 240 ? 14.118 2.861 -2.922 1.00 82.31 240 HIS A N 1
ATOM 1968 C CA . HIS A 1 240 ? 13.071 3.593 -3.647 1.00 82.31 240 HIS A CA 1
ATOM 1969 C C . HIS A 1 240 ? 12.119 4.303 -2.682 1.00 82.31 240 HIS A C 1
ATOM 1971 O O . HIS A 1 240 ? 10.965 3.897 -2.526 1.00 82.31 240 HIS A O 1
ATOM 1977 N N . PRO A 1 241 ? 12.571 5.352 -1.973 1.00 81.56 241 PRO A N 1
ATOM 1978 C CA . PRO A 1 241 ? 11.680 6.089 -1.097 1.00 81.56 241 PRO A CA 1
ATOM 1979 C C . PRO A 1 241 ? 10.626 6.836 -1.921 1.00 81.56 241 PRO A C 1
ATOM 1981 O O . PRO A 1 241 ? 10.950 7.688 -2.754 1.00 81.56 241 PRO A O 1
ATOM 1984 N N . VAL A 1 242 ? 9.353 6.548 -1.659 1.00 85.00 242 VAL A N 1
ATOM 1985 C CA . VAL A 1 242 ? 8.238 7.309 -2.228 1.00 85.00 242 VAL A CA 1
ATOM 1986 C C . VAL A 1 242 ? 8.093 8.613 -1.457 1.00 85.00 242 VAL A C 1
ATOM 1988 O O . VAL A 1 242 ? 7.747 8.620 -0.276 1.00 85.00 242 VAL A O 1
ATOM 1991 N N . SER A 1 243 ? 8.380 9.723 -2.130 1.00 86.06 243 SER A N 1
ATOM 1992 C CA . SER A 1 243 ? 8.175 11.068 -1.601 1.00 86.06 243 SER A CA 1
ATOM 1993 C C . SER A 1 243 ? 6.932 11.703 -2.219 1.00 86.06 243 SER A C 1
ATOM 1995 O O . SER A 1 243 ? 6.491 11.330 -3.308 1.00 86.06 243 SER A O 1
ATOM 1997 N N . SER A 1 244 ? 6.368 12.687 -1.523 1.00 88.12 244 SER A N 1
ATOM 1998 C CA . SER A 1 244 ? 5.234 13.450 -2.046 1.00 88.12 244 SER A CA 1
ATOM 1999 C C . SER A 1 244 ? 5.561 14.160 -3.358 1.00 88.12 244 SER A C 1
ATOM 2001 O O . SER A 1 244 ? 4.758 14.114 -4.284 1.00 88.12 244 SER A O 1
ATOM 2003 N N . ASP A 1 245 ? 6.757 14.743 -3.483 1.00 89.56 245 ASP A N 1
ATOM 2004 C CA . ASP A 1 245 ? 7.170 15.429 -4.711 1.00 89.56 245 ASP A CA 1
ATOM 2005 C C . ASP A 1 245 ? 7.130 14.493 -5.925 1.00 89.56 245 ASP A C 1
ATOM 2007 O O . ASP A 1 245 ? 6.591 14.864 -6.968 1.00 89.56 245 ASP A O 1
ATOM 2011 N N . ARG A 1 246 ? 7.623 13.254 -5.777 1.00 92.06 246 ARG A N 1
ATOM 2012 C CA . ARG A 1 246 ? 7.544 12.226 -6.828 1.00 92.06 246 ARG A CA 1
ATOM 2013 C C . ARG A 1 246 ? 6.094 11.940 -7.222 1.00 92.06 246 ARG A C 1
ATOM 2015 O O . ARG A 1 246 ? 5.755 11.987 -8.402 1.00 92.06 246 ARG A O 1
ATOM 2022 N N . LEU A 1 247 ? 5.217 11.717 -6.239 1.00 91.94 247 LEU A N 1
ATOM 2023 C CA . LEU A 1 247 ? 3.798 11.448 -6.496 1.00 91.94 247 LEU A CA 1
ATOM 2024 C C . LEU A 1 247 ? 3.074 12.635 -7.139 1.00 91.94 247 LEU A C 1
ATOM 2026 O O . LEU A 1 247 ? 2.259 12.423 -8.030 1.00 91.94 247 LEU A O 1
ATOM 2030 N N . LYS A 1 248 ? 3.385 13.875 -6.744 1.00 94.12 248 LYS A N 1
ATOM 2031 C CA . LYS A 1 248 ? 2.815 15.090 -7.349 1.00 94.12 248 LYS A CA 1
ATOM 2032 C C . LYS A 1 248 ? 3.202 15.228 -8.819 1.00 94.12 248 LYS A C 1
ATOM 2034 O O . LYS A 1 248 ? 2.359 15.613 -9.626 1.00 94.12 248 LYS A O 1
ATOM 2039 N N . VAL A 1 249 ? 4.447 14.909 -9.180 1.00 94.19 249 VAL A N 1
ATOM 2040 C CA . VAL A 1 249 ? 4.895 14.925 -10.583 1.00 94.19 249 VAL A CA 1
ATOM 2041 C C . VAL A 1 249 ? 4.094 13.917 -11.406 1.00 94.19 249 VAL A C 1
ATOM 2043 O O . VAL A 1 249 ? 3.485 14.297 -12.404 1.00 94.19 249 VAL A O 1
ATOM 2046 N N . ILE A 1 250 ? 4.008 12.670 -10.939 1.00 94.88 250 ILE A N 1
ATOM 2047 C CA . ILE A 1 250 ? 3.242 11.609 -11.606 1.00 94.88 250 ILE A CA 1
ATOM 2048 C C . ILE A 1 250 ? 1.754 11.982 -11.708 1.00 94.88 250 ILE A C 1
ATOM 2050 O O . ILE A 1 250 ? 1.148 11.861 -12.773 1.00 94.88 250 ILE A O 1
ATOM 2054 N N . ALA A 1 251 ? 1.163 12.477 -10.618 1.00 95.25 251 ALA A N 1
ATOM 2055 C CA . ALA A 1 251 ? -0.229 12.911 -10.569 1.00 95.25 251 ALA A CA 1
ATOM 2056 C C . ALA A 1 251 ? -0.527 13.991 -11.617 1.00 95.25 251 ALA A C 1
ATOM 2058 O O . ALA A 1 251 ? -1.505 13.882 -12.357 1.00 95.25 251 ALA A O 1
ATOM 2059 N N . ASN A 1 252 ? 0.336 15.006 -11.715 1.00 96.56 252 ASN A N 1
ATOM 2060 C CA . ASN A 1 252 ? 0.175 16.093 -12.675 1.00 96.56 252 ASN A CA 1
ATOM 2061 C C . ASN A 1 252 ? 0.189 15.591 -14.123 1.00 96.56 252 ASN A C 1
ATOM 2063 O O . ASN A 1 252 ? -0.638 16.044 -14.915 1.00 96.56 252 ASN A O 1
ATOM 2067 N N . GLU A 1 253 ? 1.066 14.644 -14.472 1.00 94.94 253 GLU A N 1
ATOM 2068 C CA . GLU A 1 253 ? 1.087 14.068 -15.824 1.00 94.94 253 GLU A CA 1
ATOM 2069 C C . GLU A 1 253 ? -0.241 13.389 -16.183 1.00 94.94 253 GLU A C 1
ATOM 2071 O O . GLU A 1 253 ? -0.791 13.624 -17.261 1.00 94.94 253 GLU A O 1
ATOM 2076 N N . LEU A 1 254 ? -0.790 12.593 -15.263 1.00 96.62 254 LEU A N 1
ATOM 2077 C CA . LEU A 1 254 ? -2.045 11.866 -15.469 1.00 96.62 254 LEU A CA 1
ATOM 2078 C C . LEU A 1 254 ? -3.271 12.795 -15.510 1.00 96.62 254 LEU A C 1
ATOM 2080 O O . LEU A 1 254 ? -4.250 12.501 -16.195 1.00 96.62 254 LEU A O 1
ATOM 2084 N N . ILE A 1 255 ? -3.235 13.915 -14.780 1.00 97.69 255 ILE A N 1
ATOM 2085 C CA . ILE A 1 255 ? -4.332 14.894 -14.729 1.00 97.69 255 ILE A CA 1
ATOM 2086 C C . ILE A 1 255 ? -4.366 15.772 -15.982 1.00 97.69 255 ILE A C 1
ATOM 2088 O O . ILE A 1 255 ? -5.455 16.072 -16.483 1.00 97.69 255 ILE A O 1
ATOM 2092 N N . LEU A 1 256 ? -3.198 16.238 -16.434 1.00 97.38 256 LEU A N 1
ATOM 2093 C CA . LEU A 1 256 ? -3.091 17.239 -17.495 1.00 97.38 256 LEU A CA 1
ATOM 2094 C C . LEU A 1 256 ? -3.246 16.642 -18.894 1.00 97.38 256 LEU A C 1
ATOM 2096 O O . LEU A 1 256 ? -3.801 17.315 -19.759 1.00 97.38 256 LEU A O 1
ATOM 2100 N N . ASP A 1 257 ? -2.797 15.403 -19.110 1.00 97.00 257 ASP A N 1
ATOM 2101 C CA . ASP A 1 257 ? -2.845 14.747 -20.422 1.00 97.00 257 ASP A CA 1
ATOM 2102 C C . ASP A 1 257 ? -3.259 13.260 -20.341 1.00 97.00 257 ASP A C 1
ATOM 2104 O O . ASP A 1 257 ? -2.508 12.366 -20.752 1.00 97.00 257 ASP A O 1
ATOM 2108 N N . PRO A 1 258 ? -4.459 12.954 -19.806 1.00 97.12 258 PRO A N 1
ATOM 2109 C CA . PRO A 1 258 ? -4.927 11.576 -19.657 1.00 97.12 258 PRO A CA 1
ATOM 2110 C C . PRO A 1 258 ? -5.138 10.857 -20.999 1.00 97.12 258 PRO A C 1
ATOM 2112 O O . PRO A 1 258 ? -5.038 9.634 -21.068 1.00 97.12 258 PRO A O 1
ATOM 2115 N N . GLU A 1 259 ? -5.431 11.600 -22.069 1.00 98.00 259 GLU A N 1
ATOM 2116 C CA . GLU A 1 259 ? -5.696 11.052 -23.405 1.00 98.00 259 GLU A CA 1
ATOM 2117 C C . GLU A 1 259 ? -4.456 10.389 -24.017 1.00 98.00 259 GLU A C 1
ATOM 2119 O O . GLU A 1 259 ? -4.572 9.379 -24.715 1.00 98.00 259 GLU A O 1
ATOM 2124 N N . SER A 1 260 ? -3.260 10.895 -23.693 1.00 97.31 260 SER A N 1
ATOM 2125 C CA . SER A 1 260 ? -1.997 10.323 -24.167 1.00 97.31 260 SER A CA 1
ATOM 2126 C C . SER A 1 260 ? -1.760 8.878 -23.707 1.00 97.31 260 SER A C 1
ATOM 2128 O O . SER A 1 260 ? -1.024 8.136 -24.356 1.00 97.31 260 SER A O 1
ATOM 2130 N N . PHE A 1 261 ? -2.414 8.444 -22.627 1.00 97.50 261 PHE A N 1
ATOM 2131 C CA . PHE A 1 261 ? -2.233 7.112 -22.053 1.00 97.50 261 PHE A CA 1
ATOM 2132 C C . PHE A 1 261 ? -3.159 6.053 -22.642 1.00 97.50 261 PHE A C 1
ATOM 2134 O O . PHE A 1 261 ? -2.942 4.880 -22.387 1.00 97.50 261 PHE A O 1
ATOM 2141 N N . VAL A 1 262 ? -4.195 6.412 -23.402 1.00 97.38 262 VAL A N 1
ATOM 2142 C CA . VAL A 1 262 ? -5.327 5.492 -23.648 1.00 97.38 262 VAL A CA 1
ATOM 2143 C C . VAL A 1 262 ? -5.555 5.152 -25.117 1.00 97.38 262 VAL A C 1
ATOM 2145 O O . VAL A 1 262 ? -6.620 4.670 -25.495 1.00 97.38 262 VAL A O 1
ATOM 2148 N N . GLY A 1 263 ? -4.551 5.373 -25.969 1.00 95.38 263 GLY A N 1
ATOM 2149 C CA . GLY A 1 263 ? -4.667 5.178 -27.419 1.00 95.38 263 GLY A CA 1
ATOM 2150 C C . GLY A 1 263 ? -4.983 3.744 -27.877 1.00 95.38 263 GLY A C 1
ATOM 2151 O O . GLY A 1 263 ? -5.473 3.563 -28.988 1.00 95.38 263 GLY A O 1
ATOM 2152 N N . ALA A 1 264 ? -4.719 2.733 -27.049 1.00 94.56 264 ALA A N 1
ATOM 2153 C CA . ALA A 1 264 ? -5.028 1.324 -27.301 1.00 94.56 264 ALA A CA 1
ATOM 2154 C C . ALA A 1 264 ? -6.205 0.803 -26.451 1.00 94.56 264 ALA A C 1
ATOM 2156 O O . ALA A 1 264 ? -6.534 -0.383 -26.523 1.00 94.56 264 ALA A O 1
ATOM 2157 N N . GLU A 1 265 ? -6.842 1.660 -25.648 1.00 95.50 265 GLU A N 1
ATOM 2158 C CA . GLU A 1 265 ? -7.973 1.278 -24.805 1.00 95.50 265 GLU A CA 1
ATOM 2159 C C . GLU A 1 265 ? -9.264 1.145 -25.634 1.00 95.50 265 GLU A C 1
ATOM 2161 O O . GLU A 1 265 ? -9.553 2.012 -26.463 1.00 95.50 265 GLU A O 1
ATOM 2166 N N . PRO A 1 266 ? -10.093 0.106 -25.405 1.00 94.50 266 PRO A N 1
ATOM 2167 C CA . PRO A 1 266 ? -11.344 -0.072 -26.147 1.00 94.50 266 PRO A CA 1
ATOM 2168 C C . PRO A 1 266 ? -12.353 1.071 -25.961 1.00 94.50 266 PRO A C 1
ATOM 2170 O O . PRO A 1 266 ? -13.097 1.393 -26.883 1.00 94.50 266 PRO A O 1
ATOM 2173 N N . ASP A 1 267 ? -12.388 1.667 -24.766 1.00 95.31 267 ASP A N 1
ATOM 2174 C CA . ASP A 1 267 ? -13.252 2.798 -24.421 1.00 95.31 267 ASP A CA 1
ATOM 2175 C C . ASP A 1 267 ? -12.384 4.012 -24.076 1.00 95.31 267 ASP A C 1
ATOM 2177 O O . ASP A 1 267 ? -12.085 4.285 -22.912 1.00 95.31 267 ASP A O 1
ATOM 2181 N N . PHE A 1 268 ? -11.947 4.715 -25.123 1.00 96.25 268 PHE A N 1
ATOM 2182 C CA . PHE A 1 268 ? -11.024 5.848 -25.036 1.00 96.25 268 PHE A CA 1
ATOM 2183 C C . PHE A 1 268 ? -11.451 6.886 -23.986 1.00 96.25 268 PHE A C 1
ATOM 2185 O O . PHE A 1 268 ? -10.673 7.236 -23.099 1.00 96.25 268 PHE A O 1
ATOM 2192 N N . TYR A 1 269 ? -12.702 7.359 -24.042 1.00 96.62 269 TYR A N 1
ATOM 2193 C CA . TYR A 1 269 ? -13.175 8.431 -23.162 1.00 96.62 269 TYR A CA 1
ATOM 2194 C C . TYR A 1 269 ? -13.277 7.982 -21.706 1.00 96.62 269 TYR A C 1
ATOM 2196 O O . TYR A 1 269 ? -12.861 8.717 -20.806 1.00 96.62 269 TYR A O 1
ATOM 2204 N N . LYS A 1 270 ? -13.798 6.774 -21.456 1.00 94.50 270 LYS A N 1
ATOM 2205 C CA . LYS A 1 270 ? -13.874 6.232 -20.097 1.00 94.50 270 LYS A CA 1
ATOM 2206 C C . LYS A 1 270 ? -12.482 6.002 -19.520 1.00 94.50 270 LYS A C 1
ATOM 2208 O O . LYS A 1 270 ? -12.233 6.386 -18.379 1.00 94.50 270 LYS A O 1
ATOM 2213 N N . SER A 1 271 ? -11.566 5.422 -20.291 1.00 95.62 271 SER A N 1
ATOM 2214 C CA . SER A 1 271 ? -10.198 5.179 -19.833 1.00 95.62 271 SER A CA 1
ATOM 2215 C C . SER A 1 271 ? -9.434 6.485 -19.589 1.00 95.62 271 SER A C 1
ATOM 2217 O O . SER A 1 271 ? -8.681 6.565 -18.619 1.00 95.62 271 SER A O 1
ATOM 2219 N N . ALA A 1 272 ? -9.655 7.539 -20.385 1.00 97.19 272 ALA A N 1
ATOM 2220 C CA . ALA A 1 272 ? -9.083 8.863 -20.117 1.00 97.19 272 ALA A CA 1
ATOM 2221 C C . ALA A 1 272 ? -9.613 9.451 -18.793 1.00 97.19 272 ALA A C 1
ATOM 2223 O O . ALA A 1 272 ? -8.845 9.960 -17.976 1.00 97.19 272 ALA A O 1
ATOM 2224 N N . GLN A 1 273 ? -10.918 9.331 -18.524 1.00 94.62 273 GLN A N 1
ATOM 2225 C CA . GLN A 1 273 ? -11.499 9.764 -17.247 1.00 94.62 273 GLN A CA 1
ATOM 2226 C C . GLN A 1 273 ? -10.930 8.984 -16.057 1.00 94.62 273 GLN A C 1
ATOM 2228 O O . GLN A 1 273 ? -10.588 9.591 -15.042 1.00 94.62 273 GLN A O 1
ATOM 2233 N N . LEU A 1 274 ? -10.790 7.662 -16.190 1.00 92.12 274 LEU A N 1
ATOM 2234 C CA . LEU A 1 274 ? -10.157 6.824 -15.172 1.00 92.12 274 LEU A CA 1
ATOM 2235 C C . LEU A 1 274 ? -8.695 7.228 -14.957 1.00 92.12 274 LEU A C 1
ATOM 2237 O O . LEU A 1 274 ? -8.289 7.395 -13.814 1.00 92.12 274 LEU A O 1
ATOM 2241 N N . THR A 1 275 ? -7.936 7.485 -16.026 1.00 96.56 275 THR A N 1
ATOM 2242 C CA . THR A 1 275 ? -6.539 7.956 -15.956 1.00 96.56 275 THR A CA 1
ATOM 2243 C C . THR A 1 275 ? -6.422 9.266 -15.180 1.00 96.56 275 THR A C 1
ATOM 2245 O O . THR A 1 275 ? -5.611 9.377 -14.263 1.00 96.56 275 THR A O 1
ATOM 2248 N N . LYS A 1 276 ? -7.300 10.234 -15.462 1.00 95.56 276 LYS A N 1
ATOM 2249 C CA . LYS A 1 276 ? -7.373 11.473 -14.681 1.00 95.56 276 LYS A CA 1
ATOM 2250 C C . LYS A 1 276 ? -7.722 11.207 -13.212 1.00 95.56 276 LYS A C 1
ATOM 2252 O O . LYS A 1 276 ? -7.149 11.838 -12.327 1.00 95.56 276 LYS A O 1
ATOM 2257 N N . GLY A 1 277 ? -8.641 10.277 -12.950 1.00 89.69 277 GLY A N 1
ATOM 2258 C CA . GLY A 1 277 ? -8.993 9.831 -11.599 1.00 89.69 277 GLY A CA 1
ATOM 2259 C C . GLY A 1 277 ? -7.797 9.259 -10.834 1.00 89.69 277 GLY A C 1
ATOM 2260 O O . GLY A 1 277 ? -7.580 9.640 -9.689 1.00 89.69 277 GLY A O 1
ATOM 2261 N N . ILE A 1 278 ? -6.970 8.435 -11.488 1.00 92.88 278 ILE A N 1
ATOM 2262 C CA . ILE A 1 278 ? -5.710 7.914 -10.930 1.00 92.88 278 ILE A CA 1
ATOM 2263 C C . ILE A 1 278 ? -4.791 9.061 -10.512 1.00 92.88 278 ILE A C 1
ATOM 2265 O O . ILE A 1 278 ? -4.271 9.046 -9.398 1.00 92.88 278 ILE A O 1
ATOM 2269 N N . GLY A 1 279 ? -4.629 10.074 -11.366 1.00 93.25 279 GLY A N 1
ATOM 2270 C CA . GLY A 1 279 ? -3.826 11.250 -11.036 1.00 93.25 279 GLY A CA 1
ATOM 2271 C C . GLY A 1 279 ? -4.358 12.024 -9.824 1.00 93.25 279 GLY A C 1
ATOM 2272 O O . GLY A 1 279 ? -3.585 12.386 -8.941 1.00 93.25 279 GLY A O 1
ATOM 2273 N N . LEU A 1 280 ? -5.677 12.222 -9.728 1.00 88.25 280 LEU A N 1
ATOM 2274 C CA . LEU A 1 280 ? -6.301 12.892 -8.578 1.00 88.25 280 LEU A CA 1
ATOM 2275 C C . LEU A 1 280 ? -6.124 12.105 -7.270 1.00 88.25 280 LEU A C 1
ATOM 2277 O O . LEU A 1 280 ? -5.853 12.705 -6.232 1.00 88.25 280 LEU A O 1
ATOM 2281 N N . GLU A 1 281 ? -6.248 10.777 -7.298 1.00 88.06 281 GLU A N 1
ATOM 2282 C CA . GLU A 1 281 ? -5.991 9.948 -6.113 1.00 88.06 281 GLU A CA 1
ATOM 2283 C C . GLU A 1 281 ? -4.506 9.956 -5.725 1.00 88.06 281 GLU A C 1
ATOM 2285 O O . GLU A 1 281 ? -4.182 10.107 -4.549 1.00 88.06 281 GLU A O 1
ATOM 2290 N N . ALA A 1 282 ? -3.588 9.896 -6.695 1.00 89.69 282 ALA A N 1
ATOM 2291 C CA . ALA A 1 282 ? -2.154 10.026 -6.432 1.00 89.69 282 ALA A CA 1
ATOM 2292 C C . ALA A 1 282 ? -1.804 11.376 -5.777 1.00 89.69 282 ALA A C 1
ATOM 2294 O O . ALA A 1 282 ? -0.976 11.420 -4.865 1.00 89.69 282 ALA A O 1
ATOM 2295 N N . GLN A 1 283 ? -2.474 12.464 -6.175 1.00 89.94 283 GLN A N 1
ATOM 2296 C CA . GLN A 1 283 ? -2.317 13.773 -5.539 1.00 89.94 283 GLN A CA 1
ATOM 2297 C C . GLN A 1 283 ? -2.757 13.756 -4.066 1.00 89.94 283 GLN A C 1
ATOM 2299 O O . GLN A 1 283 ? -2.018 14.236 -3.208 1.00 89.94 283 GLN A O 1
ATOM 2304 N N . LYS A 1 284 ? -3.907 13.146 -3.748 1.00 85.62 284 LYS A N 1
ATOM 2305 C CA . LYS A 1 284 ? -4.367 12.992 -2.353 1.00 85.62 284 LYS A CA 1
ATOM 2306 C C . LYS A 1 284 ? -3.397 12.152 -1.521 1.00 85.62 284 LYS A C 1
ATOM 2308 O O . LYS A 1 284 ? -3.108 12.486 -0.376 1.00 85.62 284 LYS A O 1
ATOM 2313 N N . ILE A 1 285 ? -2.866 11.071 -2.094 1.00 87.81 285 ILE A N 1
ATOM 2314 C CA . ILE A 1 285 ? -1.855 10.232 -1.436 1.00 87.81 285 ILE A CA 1
ATOM 2315 C C . ILE A 1 285 ? -0.592 11.057 -1.133 1.00 87.81 285 ILE A C 1
ATOM 2317 O O . ILE A 1 285 ? -0.038 10.951 -0.038 1.00 87.81 285 ILE A O 1
ATOM 2321 N N . ALA A 1 286 ? -0.160 11.919 -2.058 1.00 88.69 286 ALA A N 1
ATOM 2322 C CA . ALA A 1 286 ? 0.978 12.811 -1.844 1.00 88.69 286 ALA A CA 1
ATOM 2323 C C . ALA A 1 286 ? 0.749 13.771 -0.661 1.00 88.69 286 ALA A C 1
ATOM 2325 O O . ALA A 1 286 ? 1.621 13.916 0.197 1.00 88.69 286 ALA A O 1
ATOM 2326 N N . GLU A 1 287 ? -0.448 14.356 -0.559 1.00 84.62 287 GLU A N 1
ATOM 2327 C CA . GLU A 1 287 ? -0.844 15.213 0.569 1.00 84.62 287 GLU A CA 1
ATOM 2328 C C . GLU A 1 287 ? -0.808 14.458 1.911 1.00 84.62 287 GLU A C 1
ATOM 2330 O O . GLU A 1 287 ? -0.326 14.991 2.914 1.00 84.62 287 GLU A O 1
ATOM 2335 N N . ILE A 1 288 ? -1.237 13.189 1.933 1.00 82.12 288 ILE A N 1
ATOM 2336 C CA . ILE A 1 288 ? -1.163 12.330 3.128 1.00 82.12 288 ILE A CA 1
ATOM 2337 C C . ILE A 1 288 ? 0.295 12.069 3.540 1.00 82.12 288 ILE A C 1
ATOM 2339 O O . ILE A 1 288 ? 0.605 12.074 4.735 1.00 82.12 288 ILE A O 1
ATOM 2343 N N . ILE A 1 289 ? 1.204 11.851 2.584 1.00 83.50 289 ILE A N 1
ATOM 2344 C CA . ILE A 1 289 ? 2.634 11.622 2.864 1.00 83.50 289 ILE A CA 1
ATOM 2345 C C . ILE A 1 289 ? 3.302 12.866 3.462 1.00 83.50 289 ILE A C 1
ATOM 2347 O O . ILE A 1 289 ? 4.166 12.732 4.332 1.00 83.50 289 ILE A O 1
ATOM 2351 N N . GLU A 1 290 ? 2.902 14.070 3.045 1.00 83.06 290 GLU A N 1
ATOM 2352 C CA . GLU A 1 290 ? 3.457 15.322 3.582 1.00 83.06 290 GLU A CA 1
ATOM 2353 C C . GLU A 1 290 ? 3.011 15.632 5.002 1.00 83.06 290 GLU A C 1
ATOM 2355 O O . GLU A 1 290 ? 3.740 16.321 5.712 1.00 83.06 290 GLU A O 1
ATOM 2360 N N . ALA A 1 291 ? 1.845 15.141 5.425 1.00 79.69 291 ALA A N 1
ATOM 2361 C CA . ALA A 1 291 ? 1.244 15.474 6.708 1.00 79.69 291 ALA A CA 1
ATOM 2362 C C . ALA A 1 291 ? 1.804 14.598 7.854 1.00 79.69 291 ALA A C 1
ATOM 2364 O O . ALA A 1 291 ? 1.344 13.467 8.043 1.00 79.69 291 ALA A O 1
ATOM 2365 N N . PRO A 1 292 ? 2.731 15.088 8.710 1.00 76.38 292 PRO A N 1
ATOM 2366 C CA . PRO A 1 292 ? 3.381 14.247 9.726 1.00 76.38 292 PRO A CA 1
ATOM 2367 C C . PRO A 1 292 ? 2.404 13.743 10.798 1.00 76.38 292 PRO A C 1
ATOM 2369 O O . PRO A 1 292 ? 2.585 12.665 11.365 1.00 76.38 292 PRO A O 1
ATOM 2372 N N . GLU A 1 293 ? 1.341 14.509 11.046 1.00 72.75 293 GLU A N 1
ATOM 2373 C CA . GLU A 1 293 ? 0.237 14.143 11.938 1.00 72.75 293 GLU A CA 1
ATOM 2374 C C . GLU A 1 293 ? -0.492 12.897 11.421 1.00 72.75 293 GLU A C 1
ATOM 2376 O O . GLU A 1 293 ? -0.729 11.963 12.183 1.00 72.75 293 GLU A O 1
ATOM 2381 N N . MET A 1 294 ? -0.785 12.852 10.114 1.00 74.56 294 MET A N 1
ATOM 2382 C CA . MET A 1 294 ? -1.432 11.706 9.469 1.00 74.56 294 MET A CA 1
ATOM 2383 C C . MET A 1 294 ? -0.531 10.474 9.518 1.00 74.56 294 MET A C 1
ATOM 2385 O O . MET A 1 294 ? -1.005 9.373 9.765 1.00 74.56 294 MET A O 1
ATOM 2389 N N . GLN A 1 295 ? 0.780 10.649 9.374 1.00 77.19 295 GLN A N 1
ATOM 2390 C CA . GLN A 1 295 ? 1.741 9.547 9.476 1.00 77.19 295 GLN A CA 1
ATOM 2391 C C . GLN A 1 295 ? 1.860 8.995 10.904 1.00 77.19 295 GLN A C 1
ATOM 2393 O O . GLN A 1 295 ? 1.887 7.780 11.120 1.00 77.19 295 GLN A O 1
ATOM 2398 N N . THR A 1 296 ? 1.856 9.884 11.899 1.00 75.88 296 THR A N 1
ATOM 2399 C CA . THR A 1 296 ? 1.805 9.493 13.317 1.00 75.88 296 THR A CA 1
ATOM 2400 C C . THR A 1 296 ? 0.510 8.742 13.617 1.00 75.88 296 THR A C 1
ATOM 2402 O O . THR A 1 296 ? 0.514 7.716 14.297 1.00 75.88 296 THR A O 1
ATOM 2405 N N . PHE A 1 297 ? -0.594 9.225 13.053 1.00 76.56 297 PHE A N 1
ATOM 2406 C CA . PHE A 1 297 ? -1.904 8.610 13.161 1.00 76.56 297 PHE A CA 1
ATOM 2407 C C . PHE A 1 297 ? -1.949 7.207 12.536 1.00 76.56 297 PHE A C 1
ATOM 2409 O O . PHE A 1 297 ? -2.396 6.276 13.201 1.00 76.56 297 PHE A O 1
ATOM 2416 N N . LEU A 1 298 ? -1.413 7.021 11.324 1.00 78.62 298 LEU A N 1
ATOM 2417 C CA . LEU A 1 298 ? -1.300 5.708 10.673 1.00 78.62 298 LEU A CA 1
ATOM 2418 C C . LEU A 1 298 ? -0.467 4.729 11.511 1.00 78.62 298 LEU A C 1
ATOM 2420 O O . LEU A 1 298 ? -0.837 3.568 11.655 1.00 78.62 298 LEU A O 1
ATOM 2424 N N . THR A 1 299 ? 0.618 5.203 12.129 1.00 82.12 299 THR A N 1
ATOM 2425 C CA . THR A 1 299 ? 1.429 4.383 13.045 1.00 82.12 299 THR A CA 1
ATOM 2426 C C . THR A 1 299 ? 0.633 3.958 14.283 1.00 82.12 299 THR A C 1
ATOM 2428 O O . THR A 1 299 ? 0.685 2.796 14.690 1.00 82.12 299 THR A O 1
ATOM 2431 N N . GLY A 1 300 ? -0.104 4.888 14.900 1.00 77.56 300 GLY A N 1
ATOM 2432 C CA . GLY A 1 300 ? -0.974 4.597 16.043 1.00 77.56 300 GLY A CA 1
ATOM 2433 C C . GLY A 1 300 ? -2.045 3.564 15.693 1.00 77.56 300 GLY A C 1
ATOM 2434 O O . GLY A 1 300 ? -2.186 2.566 16.402 1.00 77.56 300 GLY A O 1
ATOM 2435 N N . HIS A 1 301 ? -2.706 3.758 14.550 1.00 82.12 301 HIS A N 1
ATOM 2436 C CA . HIS A 1 301 ? -3.686 2.836 13.981 1.00 82.12 301 HIS A CA 1
ATOM 2437 C C . HIS A 1 301 ? -3.105 1.434 13.771 1.00 82.12 301 HIS A C 1
ATOM 2439 O O . HIS A 1 301 ? -3.622 0.462 14.316 1.00 82.12 301 HIS A O 1
ATOM 2445 N N . ALA A 1 302 ? -1.961 1.330 13.090 1.00 83.81 302 ALA A N 1
ATOM 2446 C CA . ALA A 1 302 ? -1.246 0.077 12.841 1.00 83.81 302 ALA A CA 1
ATOM 2447 C C . ALA A 1 302 ? -0.991 -0.755 14.102 1.00 83.81 302 ALA A C 1
ATOM 2449 O O . ALA A 1 302 ? -1.169 -1.976 14.129 1.00 83.81 302 ALA A O 1
ATOM 2450 N N . LEU A 1 303 ? -0.550 -0.081 15.163 1.00 82.75 303 LEU A N 1
ATOM 2451 C CA . LEU A 1 303 ? -0.235 -0.711 16.439 1.00 82.75 303 LEU A CA 1
ATOM 2452 C C . LEU A 1 303 ? -1.492 -1.092 17.229 1.00 82.75 303 LEU A C 1
ATOM 2454 O O . LEU A 1 303 ? -1.411 -1.952 18.103 1.00 82.75 303 LEU A O 1
ATOM 2458 N N . ALA A 1 304 ? -2.632 -0.479 16.914 1.00 79.12 304 ALA A N 1
ATOM 2459 C CA . ALA A 1 304 ? -3.920 -0.729 17.545 1.00 79.12 304 ALA A CA 1
ATOM 2460 C C . ALA A 1 304 ? -4.785 -1.776 16.822 1.00 79.12 304 ALA A C 1
ATOM 2462 O O . ALA A 1 304 ? -5.674 -2.356 17.442 1.00 79.12 304 ALA A O 1
ATOM 2463 N N . ILE A 1 305 ? -4.552 -2.019 15.526 1.00 83.19 305 ILE A N 1
ATOM 2464 C CA . ILE A 1 305 ? -5.312 -2.993 14.725 1.00 83.19 305 ILE A CA 1
ATOM 2465 C C . ILE A 1 305 ? -5.252 -4.365 15.379 1.00 83.19 305 ILE A C 1
ATOM 2467 O O . ILE A 1 305 ? -4.165 -4.896 15.556 1.00 83.19 305 ILE A O 1
ATOM 2471 N N . ASP A 1 306 ? -6.387 -4.976 15.696 1.00 78.06 306 ASP A N 1
ATOM 2472 C CA . ASP A 1 306 ? -6.450 -6.394 16.061 1.00 78.06 306 ASP A CA 1
ATOM 2473 C C . ASP A 1 306 ? -6.303 -7.253 14.800 1.00 78.06 306 ASP A C 1
ATOM 2475 O O . ASP A 1 306 ? -6.876 -6.912 13.767 1.00 78.06 306 ASP A O 1
ATOM 2479 N N . LEU A 1 307 ? -5.584 -8.375 14.847 1.00 81.94 307 LEU A N 1
ATOM 2480 C CA . LEU A 1 307 ? -5.469 -9.239 13.666 1.00 81.94 307 LEU A CA 1
ATOM 2481 C C . LEU A 1 307 ? -6.836 -9.813 13.254 1.00 81.94 307 LEU A C 1
ATOM 2483 O O . LEU A 1 307 ? -7.072 -9.998 12.064 1.00 81.94 307 LEU A O 1
ATOM 2487 N N . SER A 1 308 ? -7.765 -10.011 14.202 1.00 79.06 308 SER A N 1
ATOM 2488 C CA . SER A 1 308 ? -9.159 -10.374 13.894 1.00 79.06 308 SER A CA 1
ATOM 2489 C C . SER A 1 308 ? -9.935 -9.262 13.181 1.00 79.06 308 SER A C 1
ATOM 2491 O O . SER A 1 308 ? -10.980 -9.525 12.599 1.00 79.06 308 SER A O 1
ATOM 2493 N N . SER A 1 309 ? -9.444 -8.021 13.191 1.00 80.44 309 SER A N 1
ATOM 2494 C CA . SER A 1 309 ? -10.113 -6.891 12.536 1.00 80.44 309 SER A CA 1
ATOM 2495 C C . SER A 1 309 ? -9.722 -6.699 11.068 1.00 80.44 309 SER A C 1
ATOM 2497 O O . SER A 1 309 ? -10.288 -5.827 10.405 1.00 80.44 309 SER A O 1
ATOM 2499 N N . LEU A 1 310 ? -8.795 -7.521 10.553 1.00 88.62 310 LEU A N 1
ATOM 2500 C CA . LEU A 1 310 ? -8.415 -7.571 9.134 1.00 88.62 310 LEU A CA 1
ATOM 2501 C C . LEU A 1 310 ? -9.461 -8.266 8.247 1.00 88.62 310 LEU A C 1
ATOM 2503 O O . LEU A 1 310 ? -9.325 -8.273 7.026 1.00 88.62 310 LEU A O 1
ATOM 2507 N N . TYR A 1 311 ? -10.504 -8.843 8.847 1.00 90.06 311 TYR A N 1
ATOM 2508 C CA . TYR A 1 311 ? -11.622 -9.420 8.110 1.00 90.06 311 TYR A CA 1
ATOM 2509 C C . TYR A 1 311 ? -12.313 -8.353 7.247 1.00 90.06 311 TYR A C 1
ATOM 2511 O O . TYR A 1 311 ? -12.350 -7.185 7.639 1.00 90.06 311 TYR A O 1
ATOM 2519 N N . PRO A 1 312 ? -12.922 -8.738 6.112 1.00 91.25 312 PRO A N 1
ATOM 2520 C CA . PRO A 1 312 ? -13.629 -7.810 5.239 1.00 91.25 312 PRO A CA 1
ATOM 2521 C C . PRO A 1 312 ? -14.727 -7.049 5.992 1.00 91.25 312 PRO A C 1
ATOM 2523 O O . PRO A 1 312 ? -15.576 -7.654 6.648 1.00 91.25 312 PRO A O 1
ATOM 2526 N N . ARG A 1 313 ? -14.722 -5.718 5.872 1.00 89.00 313 ARG A N 1
ATOM 2527 C CA . ARG A 1 313 ? -15.688 -4.797 6.504 1.00 89.00 313 ARG A CA 1
ATOM 2528 C C . ARG A 1 313 ? -16.311 -3.922 5.432 1.00 89.00 313 ARG A C 1
ATOM 2530 O O . ARG A 1 313 ? -15.607 -3.552 4.496 1.00 89.00 313 ARG A O 1
ATOM 2537 N N . ARG A 1 314 ? -17.589 -3.562 5.517 1.00 87.69 314 ARG A N 1
ATOM 2538 C CA . ARG A 1 314 ? -18.174 -2.560 4.604 1.00 87.69 314 ARG A CA 1
ATOM 2539 C C . ARG A 1 314 ? -17.703 -1.148 4.977 1.00 87.69 314 ARG A C 1
ATOM 2541 O O . ARG A 1 314 ? -17.318 -0.922 6.123 1.00 87.69 314 ARG A O 1
ATOM 2548 N N . PRO A 1 315 ? -17.734 -0.179 4.047 1.00 78.50 315 PRO A N 1
ATOM 2549 C CA . PRO A 1 315 ? -17.409 1.209 4.365 1.00 78.50 315 PRO A CA 1
ATOM 2550 C C . PRO A 1 315 ? -18.218 1.732 5.562 1.00 78.50 315 PRO A C 1
ATOM 2552 O O . PRO A 1 315 ? -19.443 1.617 5.588 1.00 78.50 315 PRO A O 1
ATOM 2555 N N . GLY A 1 316 ? -17.524 2.291 6.557 1.00 73.38 316 GLY A N 1
ATOM 2556 C CA . GLY A 1 316 ? -18.125 2.797 7.796 1.00 73.38 316 GLY A CA 1
ATOM 2557 C C . GLY A 1 316 ? -18.467 1.731 8.846 1.00 73.38 316 GLY A C 1
ATOM 2558 O O . GLY A 1 316 ? -18.893 2.090 9.945 1.00 73.38 316 GLY A O 1
ATOM 2559 N N . GLU A 1 317 ? -18.279 0.438 8.559 1.00 78.06 317 GLU A N 1
ATOM 2560 C CA . GLU A 1 317 ? -18.369 -0.602 9.586 1.00 78.06 317 GLU A CA 1
ATOM 2561 C C . GLU A 1 317 ? -17.148 -0.548 10.506 1.00 78.06 317 GLU A C 1
ATOM 2563 O O . GLU A 1 317 ? -15.996 -0.531 10.070 1.00 78.06 317 GLU A O 1
ATOM 2568 N N . ASN A 1 318 ? -17.414 -0.542 11.810 1.00 73.69 318 ASN A N 1
ATOM 2569 C CA . ASN A 1 318 ? -16.366 -0.544 12.817 1.00 73.69 318 ASN A CA 1
ATOM 2570 C C . ASN A 1 318 ? -15.667 -1.907 12.891 1.00 73.69 318 ASN A C 1
ATOM 2572 O O . ASN A 1 318 ? -16.278 -2.955 12.698 1.00 73.69 318 ASN A O 1
ATOM 2576 N N . ALA A 1 319 ? -14.389 -1.880 13.266 1.00 74.12 319 ALA A N 1
ATOM 2577 C CA . ALA A 1 319 ? -13.556 -3.068 13.455 1.00 74.12 319 ALA A CA 1
ATOM 2578 C C . ALA A 1 319 ? -14.062 -4.018 14.560 1.00 74.12 319 ALA A C 1
ATOM 2580 O O . ALA A 1 319 ? -13.725 -5.196 14.560 1.00 74.12 319 ALA A O 1
ATOM 2581 N N . ILE A 1 320 ? -14.867 -3.507 15.496 1.00 71.56 320 ILE A N 1
ATOM 2582 C CA . ILE A 1 320 ? -15.499 -4.297 16.555 1.00 71.56 320 ILE A CA 1
ATOM 2583 C C . ILE A 1 320 ? -16.843 -4.812 16.038 1.00 71.56 320 ILE A C 1
ATOM 2585 O O . ILE A 1 320 ? -17.764 -4.019 15.822 1.00 71.56 320 ILE A O 1
ATOM 2589 N N . THR A 1 321 ? -16.968 -6.130 15.874 1.00 65.25 321 THR A N 1
ATOM 2590 C CA . THR A 1 321 ? -18.204 -6.762 15.385 1.00 65.25 321 THR A CA 1
ATOM 2591 C C . THR A 1 321 ? -19.068 -7.298 16.528 1.00 65.25 321 THR A C 1
ATOM 2593 O O . THR A 1 321 ? -18.579 -7.668 17.593 1.00 65.25 321 THR A O 1
ATOM 2596 N N . GLU A 1 322 ? -20.384 -7.368 16.304 1.00 59.94 322 GLU A N 1
ATOM 2597 C CA . GLU A 1 322 ? -21.349 -7.961 17.248 1.00 59.94 322 GLU A CA 1
ATOM 2598 C C . GLU A 1 322 ? -21.061 -9.451 17.524 1.00 59.94 322 GLU A C 1
ATOM 2600 O O . GLU A 1 322 ? -21.334 -9.942 18.620 1.00 59.94 322 GLU A O 1
ATOM 2605 N N . SER A 1 323 ? -20.462 -10.161 16.560 1.00 56.34 323 SER A N 1
ATOM 2606 C CA . SER A 1 323 ? -20.122 -11.584 16.664 1.00 56.34 323 SER A CA 1
ATOM 2607 C C . SER A 1 323 ? -18.930 -11.889 17.564 1.00 56.34 323 SER A C 1
ATOM 2609 O O . SER A 1 323 ? -18.864 -12.997 18.084 1.00 56.34 323 SER A O 1
ATOM 2611 N N . GLU A 1 324 ? -18.012 -10.942 17.799 1.00 58.97 324 GLU A N 1
ATOM 2612 C CA . GLU A 1 324 ? -16.890 -11.170 18.729 1.00 58.97 324 GLU A CA 1
ATOM 2613 C C . GLU A 1 324 ? -17.372 -11.446 20.165 1.00 58.97 324 GLU A C 1
ATOM 2615 O O . GLU A 1 324 ? -16.608 -11.949 20.989 1.00 58.97 324 GLU A O 1
ATOM 2620 N N . TYR A 1 325 ? -18.638 -11.142 20.475 1.00 62.88 325 TYR A N 1
ATOM 2621 C CA . TYR A 1 325 ? -19.142 -11.115 21.844 1.00 62.88 325 TYR A CA 1
ATOM 2622 C C . TYR A 1 325 ? -20.526 -11.741 22.006 1.00 62.88 325 TYR A C 1
ATOM 2624 O O . TYR A 1 325 ? -21.209 -11.451 22.988 1.00 62.88 325 TYR A O 1
ATOM 2632 N N . SER A 1 326 ? -20.934 -12.632 21.095 1.00 55.78 326 SER A N 1
ATOM 2633 C CA . SER A 1 326 ? -22.203 -13.367 21.218 1.00 55.78 326 SER A CA 1
ATOM 2634 C C . SER A 1 326 ? -22.320 -14.183 22.511 1.00 55.78 326 SER A C 1
ATOM 2636 O O . SER A 1 326 ? -23.431 -14.484 22.944 1.00 55.78 326 SER A O 1
ATOM 2638 N N . ASP A 1 327 ? -21.186 -14.478 23.151 1.00 58.09 327 ASP A N 1
ATOM 2639 C CA . ASP A 1 327 ? -21.098 -15.259 24.388 1.00 58.09 327 ASP A CA 1
ATOM 2640 C C . ASP A 1 327 ? -20.888 -14.382 25.640 1.00 58.09 327 ASP A C 1
ATOM 2642 O O . ASP A 1 327 ? -20.801 -14.883 26.765 1.00 58.09 327 ASP A O 1
ATOM 2646 N N . ALA A 1 328 ? -20.796 -13.058 25.476 1.00 66.56 328 ALA A N 1
ATOM 2647 C CA . ALA A 1 328 ? -20.604 -12.134 26.583 1.00 66.56 328 ALA A CA 1
ATOM 2648 C C . ALA A 1 328 ? -21.903 -11.933 27.377 1.00 66.56 328 ALA A C 1
ATOM 2650 O O . ALA A 1 328 ? -22.894 -11.398 26.881 1.00 66.56 328 ALA A O 1
ATOM 2651 N N . VAL A 1 329 ? -21.876 -12.282 28.665 1.00 74.50 329 VAL A N 1
ATOM 2652 C CA . VAL A 1 329 ? -22.973 -11.970 29.591 1.00 74.50 329 VAL A CA 1
ATOM 2653 C C . VAL A 1 329 ? -22.851 -10.514 30.037 1.00 74.50 329 VAL A C 1
ATOM 2655 O O . VAL A 1 329 ? -22.028 -10.172 30.891 1.00 74.50 329 VAL A O 1
ATOM 2658 N N . PHE A 1 330 ? -23.678 -9.642 29.463 1.00 85.19 330 PHE A N 1
ATOM 2659 C CA . PHE A 1 330 ? -23.782 -8.249 29.890 1.00 85.19 330 PHE A CA 1
ATOM 2660 C C . PHE A 1 330 ? -24.778 -8.099 31.043 1.00 85.19 330 PHE A C 1
ATOM 2662 O O . PHE A 1 330 ? -25.859 -8.678 31.033 1.00 85.19 330 PHE A O 1
ATOM 2669 N N . SER A 1 331 ? -24.423 -7.284 32.035 1.00 85.25 331 SER A N 1
ATOM 2670 C CA . SER A 1 331 ? -25.354 -6.862 33.083 1.00 85.25 331 SER A CA 1
ATOM 2671 C C . SER A 1 331 ? -26.248 -5.701 32.623 1.00 85.25 331 SER A C 1
ATOM 2673 O O . SER A 1 331 ? -25.875 -4.901 31.758 1.00 85.25 331 SER A O 1
ATOM 2675 N N . ASP A 1 332 ? -27.397 -5.533 33.276 1.00 88.06 332 ASP A N 1
ATOM 2676 C CA . ASP A 1 332 ? -28.273 -4.365 33.083 1.00 88.06 332 ASP A CA 1
ATOM 2677 C C . ASP A 1 332 ? -27.691 -3.069 33.672 1.00 88.06 332 ASP A C 1
ATOM 2679 O O . ASP A 1 332 ? -28.232 -1.980 33.484 1.00 88.06 332 ASP A O 1
ATOM 2683 N N . LEU A 1 333 ? -26.554 -3.159 34.368 1.00 92.25 333 LEU A N 1
ATOM 2684 C CA . LEU A 1 333 ? -25.876 -2.001 34.930 1.00 92.25 333 LEU A CA 1
ATOM 2685 C C . LEU A 1 333 ? -25.333 -1.090 33.818 1.00 92.25 333 LEU A C 1
ATOM 2687 O O . LEU A 1 333 ? -24.875 -1.588 32.785 1.00 92.25 333 LEU A O 1
ATOM 2691 N N . PRO A 1 334 ? -25.291 0.240 34.027 1.00 93.50 334 PRO A N 1
ATOM 2692 C CA . PRO A 1 334 ? -24.623 1.152 33.108 1.00 93.50 334 PRO A CA 1
ATOM 2693 C C . PRO A 1 334 ? -23.174 0.748 32.836 1.00 93.50 334 PRO A C 1
ATOM 2695 O O . PRO A 1 334 ? -22.510 0.208 33.724 1.00 93.50 334 PRO A O 1
ATOM 2698 N N . PHE A 1 335 ? -22.693 1.060 31.630 1.00 95.19 335 PHE A N 1
ATOM 2699 C CA . PHE A 1 335 ? -21.365 0.685 31.134 1.00 95.19 335 PHE A CA 1
ATOM 2700 C C . PHE A 1 335 ? -21.134 -0.832 31.070 1.00 95.19 335 PHE A C 1
ATOM 2702 O O . PHE A 1 335 ? -20.046 -1.323 31.351 1.00 95.19 335 PHE A O 1
ATOM 2709 N N . SER A 1 336 ? -22.173 -1.580 30.704 1.00 93.81 336 SER A N 1
ATOM 2710 C CA . SER A 1 336 ? -22.107 -3.016 30.439 1.00 93.81 336 SER A CA 1
ATOM 2711 C C . SER A 1 336 ? -22.897 -3.316 29.169 1.00 93.81 336 SER A C 1
ATOM 2713 O O . SER A 1 336 ? -24.108 -3.148 29.165 1.00 93.81 336 SER A O 1
ATOM 2715 N N . GLY A 1 337 ? -22.247 -3.733 28.090 1.00 91.81 337 GLY A N 1
ATOM 2716 C CA . GLY A 1 337 ? -22.908 -4.002 26.810 1.00 91.81 337 GLY A CA 1
ATOM 2717 C C . GLY A 1 337 ? -22.258 -3.321 25.618 1.00 91.81 337 GLY A C 1
ATOM 2718 O O . GLY A 1 337 ? -21.245 -2.633 25.745 1.00 91.81 337 GLY A O 1
ATOM 2719 N N . LEU A 1 338 ? -22.886 -3.527 24.463 1.00 91.38 338 LEU A N 1
ATOM 2720 C CA . LEU A 1 338 ? -22.558 -2.877 23.203 1.00 91.38 338 LEU A CA 1
ATOM 2721 C C . LEU A 1 338 ? -23.251 -1.516 23.111 1.00 91.38 338 LEU A C 1
ATOM 2723 O O . LEU A 1 338 ? -24.460 -1.410 23.315 1.00 91.38 338 LEU A O 1
ATOM 2727 N N . TYR A 1 339 ? -22.496 -0.494 22.738 1.00 93.19 339 TYR A N 1
ATOM 2728 C CA . TYR A 1 339 ? -22.939 0.879 22.559 1.00 93.19 339 TYR A CA 1
ATOM 2729 C C . TYR A 1 339 ? -22.576 1.361 21.156 1.00 93.19 339 TYR A C 1
ATOM 2731 O O . TYR A 1 339 ? -21.461 1.131 20.697 1.00 93.19 339 TYR A O 1
ATOM 2739 N N . LYS A 1 340 ? -23.498 2.059 20.490 1.00 92.88 340 LYS A N 1
ATOM 2740 C CA . LYS A 1 340 ? -23.265 2.751 19.213 1.00 92.88 340 LYS A CA 1
ATOM 2741 C C . LYS A 1 340 ? -23.511 4.243 19.405 1.00 92.88 340 LYS A C 1
ATOM 2743 O O . LYS A 1 340 ? -24.469 4.617 20.082 1.00 92.88 340 LYS A O 1
ATOM 2748 N N . GLY A 1 341 ? -22.662 5.093 18.848 1.00 93.19 341 GLY A N 1
ATOM 2749 C CA . GLY A 1 341 ? -22.816 6.542 18.967 1.00 93.19 341 GLY A CA 1
ATOM 2750 C C . GLY A 1 341 ? -21.734 7.295 18.218 1.00 93.19 341 GLY A C 1
ATOM 2751 O O . GLY A 1 341 ? -21.234 6.803 17.212 1.00 93.19 341 GLY A O 1
ATOM 2752 N N . GLU A 1 342 ? -21.345 8.462 18.713 1.00 92.75 342 GLU A N 1
ATOM 2753 C CA . GLU A 1 342 ? -20.417 9.358 18.021 1.00 92.75 342 GLU A CA 1
ATOM 2754 C C . GLU A 1 342 ? -19.257 9.752 18.924 1.00 92.75 342 GLU A C 1
ATOM 2756 O O . GLU A 1 342 ? -19.447 10.122 20.087 1.00 92.75 342 GLU A O 1
ATOM 2761 N N . HIS A 1 343 ? -18.058 9.679 18.362 1.00 89.44 343 HIS A N 1
ATOM 2762 C CA . HIS A 1 343 ? -16.819 10.136 18.958 1.00 89.44 343 HIS A CA 1
ATOM 2763 C C . HIS A 1 343 ? -16.404 11.431 18.259 1.00 89.44 343 HIS A C 1
ATOM 2765 O O . HIS A 1 343 ? -15.934 11.418 17.122 1.00 89.44 343 HIS A O 1
ATOM 2771 N N . GLU A 1 344 ? -16.626 12.561 18.924 1.00 91.50 344 GLU A N 1
ATOM 2772 C CA . GLU A 1 344 ? -16.221 13.874 18.436 1.00 91.50 344 GLU A CA 1
ATOM 2773 C C . GLU A 1 344 ? -14.748 14.099 18.780 1.00 91.50 344 GLU A C 1
ATOM 2775 O O . GLU A 1 344 ? -14.351 13.954 19.942 1.00 91.50 344 GLU A O 1
ATOM 2780 N N . ARG A 1 345 ? -13.949 14.492 17.787 1.00 85.00 345 ARG A N 1
ATOM 2781 C CA . ARG A 1 345 ? -12.591 15.002 17.986 1.00 85.00 345 ARG A CA 1
ATOM 2782 C C . ARG A 1 345 ? -12.496 16.469 17.597 1.00 85.00 345 ARG A C 1
ATOM 2784 O O . ARG A 1 345 ? -13.126 16.903 16.633 1.00 85.00 345 ARG A O 1
ATOM 2791 N N . GLN A 1 346 ? -11.684 17.220 18.334 1.00 80.31 346 GLN A N 1
ATOM 2792 C CA . GLN A 1 346 ? -11.310 18.578 17.954 1.00 80.31 346 GLN A CA 1
ATOM 2793 C C . GLN A 1 346 ? -10.020 18.547 17.129 1.00 80.31 346 GLN A C 1
ATOM 2795 O O . GLN A 1 346 ? -8.988 18.046 17.574 1.00 80.31 346 GLN A O 1
ATOM 2800 N N . LEU A 1 347 ? -10.086 19.074 15.912 1.00 72.50 347 LEU A N 1
ATOM 2801 C CA . LEU A 1 347 ? -8.954 19.188 15.003 1.00 72.50 347 LEU A CA 1
ATOM 2802 C C . LEU A 1 347 ? -8.085 20.400 15.372 1.00 72.50 347 LEU A C 1
ATOM 2804 O O . LEU A 1 347 ? -8.534 21.338 16.034 1.00 72.50 347 LEU A O 1
ATOM 2808 N N . LYS A 1 348 ? -6.825 20.418 14.914 1.00 64.25 348 LYS A N 1
ATOM 2809 C CA . LYS A 1 348 ? -5.882 21.519 15.210 1.00 64.25 348 LYS A CA 1
ATOM 2810 C C . LYS A 1 348 ? -6.340 22.880 14.680 1.00 64.25 348 LYS A C 1
ATOM 2812 O O . LYS A 1 348 ? -5.987 23.903 15.255 1.00 64.25 348 LYS A O 1
ATOM 2817 N N . ASN A 1 349 ? -7.123 22.894 13.604 1.00 70.69 349 ASN A N 1
ATOM 2818 C CA . ASN A 1 349 ? -7.730 24.105 13.045 1.00 70.69 349 ASN A CA 1
ATOM 2819 C C . ASN A 1 349 ? -8.951 24.596 13.857 1.00 70.69 349 ASN A C 1
ATOM 2821 O O . ASN A 1 349 ? -9.553 25.605 13.501 1.00 70.69 349 ASN A O 1
ATOM 2825 N N . GLY A 1 350 ? -9.310 23.903 14.943 1.00 76.00 350 GLY A N 1
ATOM 2826 C CA . GLY A 1 350 ? -10.449 24.218 15.801 1.00 76.00 350 GLY A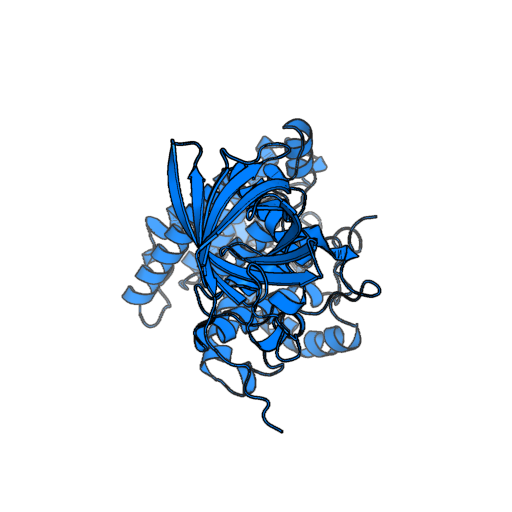 CA 1
ATOM 2827 C C . GLY A 1 350 ? -11.776 23.627 15.327 1.00 76.00 350 GLY A C 1
ATOM 2828 O O . GLY A 1 350 ? -12.757 23.717 16.067 1.00 76.00 350 GLY A O 1
ATOM 2829 N N . GLU A 1 351 ? -11.820 23.007 14.145 1.00 79.44 351 GLU A N 1
ATOM 2830 C CA . GLU A 1 351 ? -13.006 22.308 13.656 1.00 79.44 351 GLU A CA 1
ATOM 2831 C C . GLU A 1 351 ? -13.283 21.050 14.483 1.00 79.44 351 GLU A C 1
ATOM 2833 O O . GLU A 1 351 ? -12.401 20.476 15.128 1.00 79.44 351 GLU A O 1
ATOM 2838 N N . LYS A 1 352 ? -14.545 20.631 14.475 1.00 84.62 352 LYS A N 1
ATOM 2839 C CA . LYS A 1 352 ? -15.008 19.418 15.142 1.00 84.62 352 LYS A CA 1
ATOM 2840 C C . LYS A 1 352 ? -15.381 18.395 14.091 1.00 84.62 352 LYS A C 1
ATOM 2842 O O . LYS A 1 352 ? -16.084 18.718 13.137 1.00 84.62 352 LYS A O 1
ATOM 2847 N N . GLU A 1 353 ? -14.955 17.164 14.310 1.00 84.50 353 GLU A N 1
ATOM 2848 C CA . GLU A 1 353 ? -15.297 16.032 13.464 1.00 84.50 353 GLU A CA 1
ATOM 2849 C C . GLU A 1 353 ? -15.947 14.951 14.322 1.00 84.50 353 GLU A C 1
ATOM 2851 O O . GLU A 1 353 ? -15.373 14.529 15.326 1.00 84.50 353 GLU A O 1
ATOM 2856 N N . ALA A 1 354 ? -17.145 14.518 13.933 1.00 86.94 354 ALA A N 1
ATOM 2857 C CA . ALA A 1 354 ? -17.857 13.426 14.580 1.00 86.94 354 ALA A CA 1
ATOM 2858 C C . ALA A 1 354 ? -17.632 12.130 13.798 1.00 86.94 354 ALA A C 1
ATOM 2860 O O . ALA A 1 354 ? -17.960 12.041 12.615 1.00 86.94 354 ALA A O 1
ATOM 2861 N N . LEU A 1 355 ? -17.082 11.122 14.472 1.00 84.44 355 LEU A N 1
ATOM 2862 C CA . LEU A 1 355 ? -16.838 9.800 13.909 1.00 84.44 355 LEU A CA 1
ATOM 2863 C C . LEU A 1 355 ? -17.837 8.808 14.493 1.00 84.44 355 LEU A C 1
ATOM 2865 O O . LEU A 1 355 ? -18.031 8.754 15.712 1.00 84.44 355 LEU A O 1
ATOM 2869 N N . ALA A 1 356 ? -18.454 7.995 13.637 1.00 87.88 356 ALA A N 1
ATOM 2870 C CA . ALA A 1 356 ? -19.270 6.884 14.103 1.00 87.88 356 ALA A CA 1
ATOM 2871 C C . ALA A 1 356 ? -18.421 5.982 15.009 1.00 87.88 356 ALA A C 1
ATOM 2873 O O . ALA A 1 356 ? -17.298 5.612 14.670 1.00 87.88 356 ALA A O 1
ATOM 2874 N N . SER A 1 357 ? -18.959 5.641 16.176 1.00 89.12 357 SER A N 1
ATOM 2875 C CA . SER A 1 357 ? -18.254 4.867 17.186 1.00 89.12 357 SER A CA 1
ATOM 2876 C C . SER A 1 357 ? -19.061 3.672 17.662 1.00 89.12 357 SER A C 1
ATOM 2878 O O . SER A 1 357 ? -20.295 3.672 17.698 1.00 89.12 357 SER A O 1
ATOM 2880 N N . THR A 1 358 ? -18.346 2.617 18.023 1.00 90.81 358 THR A N 1
ATOM 2881 C CA . THR A 1 358 ? -18.904 1.420 18.640 1.00 90.81 358 THR A CA 1
ATOM 2882 C C . THR A 1 358 ? -18.042 1.045 19.830 1.00 90.81 358 THR A C 1
ATOM 2884 O O . THR A 1 358 ? -16.833 0.920 19.693 1.00 90.81 358 THR A O 1
ATOM 2887 N N . ALA A 1 359 ? -18.657 0.884 20.997 1.00 91.62 359 ALA A N 1
ATOM 2888 C CA . ALA A 1 359 ? -17.997 0.524 22.246 1.00 91.62 359 ALA A CA 1
ATOM 2889 C C . ALA A 1 359 ? -18.581 -0.770 22.798 1.00 91.62 359 ALA A C 1
ATOM 2891 O O . ALA A 1 359 ? -19.794 -0.956 22.789 1.00 91.62 359 ALA A O 1
ATOM 2892 N N . VAL A 1 360 ? -17.738 -1.622 23.362 1.00 91.38 360 VAL A N 1
ATOM 2893 C CA . VAL A 1 360 ? -18.157 -2.769 24.163 1.00 91.38 360 VAL A CA 1
ATOM 2894 C C . VAL A 1 360 ? -17.569 -2.605 25.550 1.00 91.38 360 VAL A C 1
ATOM 2896 O O . VAL A 1 360 ? -16.351 -2.518 25.707 1.00 91.38 360 VAL A O 1
ATOM 2899 N N . PHE A 1 361 ? -18.438 -2.564 26.557 1.00 93.75 361 PHE A N 1
ATOM 2900 C CA . PHE A 1 361 ? -18.044 -2.420 27.953 1.00 93.75 361 PHE A CA 1
ATOM 2901 C C . PHE A 1 361 ? -18.409 -3.657 28.775 1.00 93.75 361 PHE A C 1
ATOM 2903 O O . PHE A 1 361 ? -19.512 -4.195 28.684 1.00 93.75 361 PHE A O 1
ATOM 2910 N N . TYR A 1 362 ? -17.478 -4.062 29.630 1.00 92.12 362 TYR A N 1
ATOM 2911 C CA . TYR A 1 362 ? -17.566 -5.165 30.574 1.00 92.12 362 TYR A CA 1
ATOM 2912 C C . TYR A 1 362 ? -17.456 -4.623 31.986 1.00 92.12 362 TYR A C 1
ATOM 2914 O O . TYR A 1 362 ? -16.376 -4.223 32.430 1.00 92.12 362 TYR A O 1
ATOM 2922 N N . ARG A 1 363 ? -18.572 -4.638 32.715 1.00 93.81 363 ARG A N 1
ATOM 2923 C CA . ARG A 1 363 ? -18.615 -4.156 34.093 1.00 93.81 363 ARG A CA 1
ATOM 2924 C C . ARG A 1 363 ? -18.592 -5.303 35.095 1.00 93.81 363 ARG A C 1
ATOM 2926 O O . ARG A 1 363 ? -19.440 -6.189 35.056 1.00 93.81 363 ARG A O 1
ATOM 2933 N N . LYS A 1 364 ? -17.674 -5.226 36.063 1.00 92.75 364 LYS A N 1
ATOM 2934 C CA . LYS A 1 364 ? -17.633 -6.090 37.252 1.00 92.75 364 LYS A CA 1
ATOM 2935 C C . LYS A 1 364 ? -17.511 -5.232 38.511 1.00 92.75 364 LYS A C 1
ATOM 2937 O O . LYS A 1 364 ? -16.431 -4.747 38.853 1.00 92.75 364 LYS A O 1
ATOM 2942 N N . GLY A 1 365 ? -18.632 -5.035 39.206 1.00 93.25 365 GLY A N 1
ATOM 2943 C CA . GLY A 1 365 ? -18.716 -4.092 40.325 1.00 93.25 365 GLY A CA 1
ATOM 2944 C C . GLY A 1 365 ? -18.497 -2.655 39.844 1.00 93.25 365 GLY A C 1
ATOM 2945 O O . GLY A 1 365 ? -19.217 -2.184 38.961 1.00 93.25 365 GLY A O 1
ATOM 2946 N N . ASN A 1 366 ? -17.486 -1.977 40.393 1.00 96.69 366 ASN A N 1
ATOM 2947 C CA . ASN A 1 366 ? -17.105 -0.622 39.974 1.00 96.69 366 ASN A CA 1
ATOM 2948 C C . ASN A 1 366 ? -16.050 -0.604 38.866 1.00 96.69 366 ASN A C 1
ATOM 2950 O O . ASN A 1 366 ? -15.725 0.469 38.380 1.00 96.69 366 ASN A O 1
ATOM 2954 N N . ARG A 1 367 ? -15.504 -1.755 38.461 1.00 96.75 367 ARG A N 1
ATOM 2955 C CA . ARG A 1 367 ? -14.516 -1.827 37.379 1.00 96.75 367 ARG A CA 1
ATOM 2956 C C . ARG A 1 367 ? -15.215 -1.982 36.040 1.00 96.75 367 ARG A C 1
ATOM 2958 O O . ARG A 1 367 ? -16.110 -2.820 35.920 1.00 96.75 367 ARG A O 1
ATOM 2965 N N . VAL A 1 368 ? -14.770 -1.217 35.052 1.00 96.56 368 VAL A N 1
ATOM 2966 C CA . VAL A 1 368 ? -15.191 -1.340 33.657 1.00 96.56 368 VAL A CA 1
ATOM 2967 C C . VAL A 1 368 ? -13.951 -1.540 32.803 1.00 96.56 368 VAL A C 1
ATOM 2969 O O . VAL A 1 368 ? -13.037 -0.725 32.844 1.00 96.56 368 VAL A O 1
ATOM 2972 N N . ASN A 1 369 ? -13.933 -2.614 32.027 1.00 94.81 369 ASN A N 1
ATOM 2973 C CA . ASN A 1 369 ? -12.986 -2.788 30.931 1.00 94.81 369 ASN A CA 1
ATOM 2974 C C . ASN A 1 369 ? -13.759 -2.722 29.622 1.00 94.81 369 ASN A C 1
ATOM 2976 O O . ASN A 1 369 ? -14.942 -3.052 29.590 1.00 94.81 369 ASN A O 1
ATOM 2980 N N . GLY A 1 370 ? -13.121 -2.337 28.534 1.00 91.31 370 GLY A N 1
ATOM 2981 C CA . GLY A 1 370 ? -13.800 -2.298 27.258 1.00 91.31 370 GLY A CA 1
ATOM 2982 C C . GLY A 1 370 ? -12.887 -2.063 26.084 1.00 91.31 370 GLY A C 1
ATOM 2983 O O . GLY A 1 370 ? -11.689 -1.836 26.229 1.00 91.31 370 GLY A O 1
ATOM 2984 N N . ARG A 1 371 ? -13.500 -2.111 24.911 1.00 90.81 371 ARG A N 1
ATOM 2985 C CA . ARG A 1 371 ? -12.886 -1.748 23.641 1.00 90.81 371 ARG A CA 1
ATOM 2986 C C . ARG A 1 371 ? -13.822 -0.801 22.922 1.00 90.81 371 ARG A C 1
ATOM 2988 O O . ARG A 1 371 ? -15.039 -0.923 23.060 1.00 90.81 371 ARG A O 1
ATOM 2995 N N . PHE A 1 372 ? -13.281 0.133 22.162 1.00 89.50 372 PHE A N 1
ATOM 2996 C CA . PHE A 1 372 ? -14.090 0.989 21.313 1.00 89.50 372 PHE A CA 1
ATOM 2997 C C . PHE A 1 372 ? -13.399 1.273 19.991 1.00 89.50 372 PHE A C 1
ATOM 2999 O O . PHE A 1 372 ? -12.180 1.359 19.919 1.00 89.50 372 PHE A O 1
ATOM 3006 N N . SER A 1 373 ? -14.192 1.398 18.939 1.00 85.88 373 SER A N 1
ATOM 3007 C CA . SER A 1 373 ? -13.755 1.798 17.612 1.00 85.88 373 SER A CA 1
ATOM 3008 C C . SER A 1 373 ? -14.442 3.099 17.242 1.00 85.88 373 SER A C 1
ATOM 3010 O O . SER A 1 373 ? -15.590 3.321 17.626 1.00 85.88 373 SER A O 1
ATOM 3012 N N . PHE A 1 374 ? -13.723 3.963 16.540 1.00 80.88 374 PHE A N 1
ATOM 3013 C CA . PHE A 1 374 ? -14.182 5.279 16.097 1.00 80.88 374 PHE A CA 1
ATOM 3014 C C . PHE A 1 374 ? -13.803 5.492 14.623 1.00 80.88 374 PHE A C 1
ATOM 3016 O O . PHE A 1 374 ? -13.245 6.519 14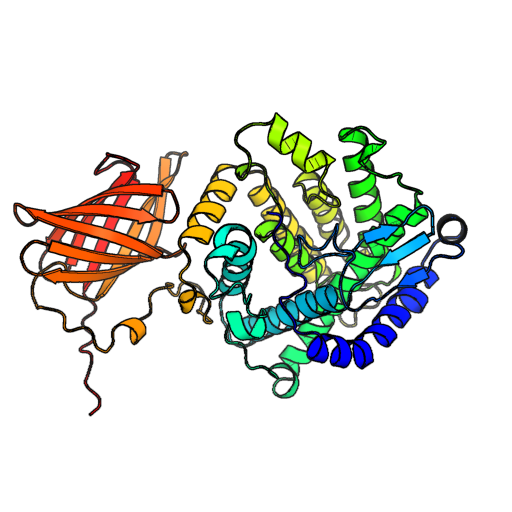.254 1.00 80.88 374 PHE A O 1
ATOM 3023 N N . GLY A 1 375 ? -14.023 4.462 13.796 1.00 67.25 375 GLY A N 1
ATOM 3024 C CA . GLY A 1 375 ? -13.720 4.446 12.358 1.00 67.25 375 GLY A CA 1
ATOM 3025 C C . GLY A 1 375 ? -12.250 4.226 11.989 1.00 67.25 375 GLY A C 1
ATOM 3026 O O . GLY A 1 375 ? -11.952 3.902 10.849 1.00 67.25 375 GLY A O 1
ATOM 3027 N N . VAL A 1 376 ? -11.323 4.367 12.936 1.00 64.25 376 VAL A N 1
ATOM 3028 C CA . VAL A 1 376 ? -9.880 4.445 12.639 1.00 64.25 376 VAL A CA 1
ATOM 3029 C C . VAL A 1 376 ? -9.045 3.494 13.493 1.00 64.25 376 VAL A C 1
ATOM 3031 O O . VAL A 1 376 ? -7.932 3.803 13.893 1.00 64.25 376 VAL A O 1
ATOM 3034 N N . GLY A 1 377 ? -9.625 2.349 13.844 1.00 70.25 377 GLY A N 1
ATOM 3035 C CA . GLY A 1 377 ? -8.996 1.320 14.670 1.00 70.25 377 GLY A CA 1
ATOM 3036 C C . GLY A 1 377 ? -9.765 1.029 15.953 1.00 70.25 377 GLY A C 1
ATOM 3037 O O . GLY A 1 377 ? -10.906 1.469 16.128 1.00 70.25 377 GLY A O 1
ATOM 3038 N N . VAL A 1 378 ? -9.146 0.239 16.832 1.00 80.81 378 VAL A N 1
ATOM 3039 C CA . VAL A 1 378 ? -9.726 -0.205 18.104 1.00 80.81 378 VAL A CA 1
ATOM 3040 C C . VAL A 1 378 ? -8.853 0.269 19.257 1.00 80.81 378 VAL A C 1
ATOM 3042 O O . VAL A 1 378 ? -7.675 -0.058 19.332 1.00 80.81 378 VAL A O 1
ATOM 3045 N N . ALA A 1 379 ? -9.434 1.037 20.166 1.00 84.75 379 ALA A N 1
ATOM 3046 C CA . ALA A 1 379 ? -8.824 1.430 21.421 1.00 84.75 379 ALA A CA 1
ATOM 3047 C C . ALA A 1 379 ? -9.309 0.526 22.557 1.00 84.75 379 ALA A C 1
ATOM 3049 O O . ALA A 1 379 ? -10.444 0.040 22.553 1.00 84.75 379 ALA A O 1
ATOM 3050 N N . GLU A 1 380 ? -8.455 0.332 23.553 1.00 90.12 380 GLU A N 1
ATOM 3051 C CA . GLU A 1 380 ? -8.805 -0.321 24.810 1.00 90.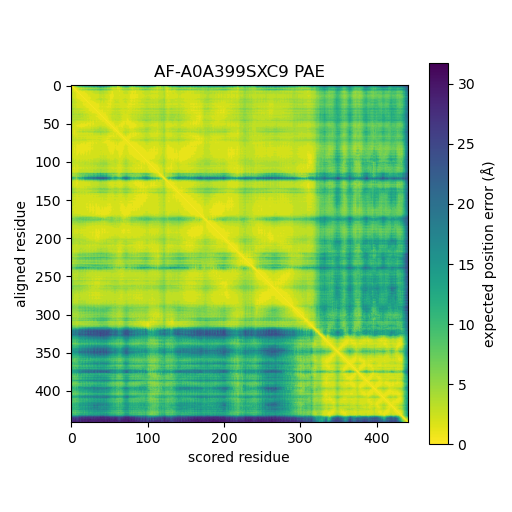12 380 GLU A CA 1
ATOM 3052 C C . GLU A 1 380 ? -9.128 0.722 25.876 1.00 90.12 380 GLU A C 1
ATOM 3054 O O . GLU A 1 380 ? -8.600 1.835 25.869 1.00 90.12 380 GLU A O 1
ATOM 3059 N N . LEU A 1 381 ? -10.009 0.355 26.801 1.00 95.56 381 LEU A N 1
ATOM 3060 C CA . LEU A 1 381 ? -10.473 1.200 27.889 1.00 95.56 381 LEU A CA 1
ATOM 3061 C C . LEU A 1 381 ? -10.458 0.415 29.197 1.00 95.56 381 LEU A C 1
ATOM 3063 O O . LEU A 1 381 ? -10.980 -0.697 29.271 1.00 95.56 381 LEU A O 1
ATOM 3067 N N . GLN A 1 382 ? -9.925 1.025 30.252 1.00 97.31 382 GLN A N 1
ATOM 3068 C CA . GLN A 1 382 ? -10.017 0.520 31.621 1.00 97.31 382 GLN A CA 1
ATOM 3069 C C . GLN A 1 382 ? -10.392 1.663 32.557 1.00 97.31 382 GLN A C 1
ATOM 3071 O O . GLN A 1 382 ? -9.799 2.739 32.504 1.00 97.31 382 GLN A O 1
ATOM 3076 N N . GLY A 1 383 ? -11.369 1.451 33.430 1.00 97.44 383 GLY A N 1
ATOM 3077 C CA . GLY A 1 383 ? -11.867 2.510 34.294 1.00 97.44 383 GLY A CA 1
ATOM 3078 C C . GLY A 1 383 ? -12.602 2.042 35.539 1.00 97.44 383 GLY A C 1
ATOM 3079 O O . GLY A 1 383 ? -12.857 0.852 35.757 1.00 97.44 383 GLY A O 1
ATOM 3080 N N . LEU A 1 384 ? -12.928 3.026 36.371 1.00 97.94 384 LEU A N 1
ATOM 3081 C CA . LEU A 1 384 ? -13.645 2.884 37.627 1.00 97.94 384 LEU A CA 1
ATOM 3082 C C . LEU A 1 384 ? -14.877 3.784 37.632 1.00 97.94 384 LEU A C 1
ATOM 3084 O O . LEU A 1 384 ? -14.846 4.913 37.147 1.00 97.94 384 LEU A O 1
ATOM 3088 N N . ILE A 1 385 ? -15.967 3.272 38.193 1.00 97.69 385 ILE A N 1
ATOM 3089 C CA . ILE A 1 385 ? -17.186 4.043 38.407 1.00 97.69 385 ILE A CA 1
ATOM 3090 C C . ILE A 1 385 ? -17.132 4.683 39.788 1.00 97.69 385 ILE A C 1
ATOM 3092 O O . ILE A 1 385 ? -17.099 3.983 40.802 1.00 97.69 385 ILE A O 1
ATOM 3096 N N . GLU A 1 386 ? -17.177 6.010 39.801 1.00 96.75 386 GLU A N 1
ATOM 3097 C CA . GLU A 1 386 ? -17.209 6.855 40.989 1.00 96.75 386 GLU A CA 1
ATOM 3098 C C . GLU A 1 386 ? -18.275 7.934 40.784 1.00 96.75 386 GLU A C 1
ATOM 3100 O O . GLU A 1 386 ? -18.314 8.584 39.742 1.00 96.75 386 GLU A O 1
ATOM 3105 N N . ASN A 1 387 ? -19.170 8.117 41.761 1.00 93.69 387 ASN A N 1
ATOM 3106 C CA . ASN A 1 387 ? -20.250 9.115 41.694 1.00 93.69 387 ASN A CA 1
ATOM 3107 C C . ASN A 1 387 ? -21.071 9.048 40.384 1.00 93.69 387 ASN A C 1
ATOM 3109 O O . ASN A 1 387 ? -21.298 10.065 39.729 1.00 93.69 387 ASN A O 1
ATOM 3113 N N . ASP A 1 388 ? -21.464 7.834 39.982 1.00 92.56 388 ASP A N 1
ATOM 3114 C CA . ASP A 1 388 ? -22.214 7.533 38.748 1.00 92.56 388 ASP A CA 1
ATOM 3115 C C . ASP A 1 388 ? -21.525 7.937 37.428 1.00 92.56 388 ASP A C 1
ATOM 3117 O O . ASP A 1 388 ? -22.140 7.912 36.355 1.00 92.56 388 ASP A O 1
ATOM 3121 N N . ALA A 1 389 ? -20.229 8.251 37.477 1.00 97.75 389 ALA A N 1
ATOM 3122 C CA . ALA A 1 389 ? -19.399 8.521 36.315 1.00 97.75 389 ALA A CA 1
ATOM 3123 C C . ALA A 1 389 ? -18.324 7.440 36.155 1.00 97.75 389 ALA A C 1
ATOM 3125 O O . ALA A 1 389 ? -17.679 7.036 37.119 1.00 97.75 389 ALA A O 1
ATOM 3126 N N . LEU A 1 390 ? -18.118 6.973 34.925 1.00 98.25 390 LEU A N 1
ATOM 3127 C CA . LEU A 1 390 ? -16.981 6.138 34.564 1.00 98.25 390 LEU A CA 1
ATOM 3128 C C . LEU A 1 390 ? -15.777 7.040 34.299 1.00 98.25 390 LEU A C 1
ATOM 3130 O O . LEU A 1 390 ? -15.726 7.716 33.273 1.00 98.25 390 LEU A O 1
ATOM 3134 N N . HIS A 1 391 ? -14.812 7.016 35.211 1.00 98.25 391 HIS A N 1
ATOM 3135 C CA . HIS A 1 391 ? -13.486 7.588 35.025 1.00 98.25 391 HIS A CA 1
ATOM 3136 C C . HIS A 1 391 ? -12.594 6.522 34.405 1.00 98.25 391 HIS A C 1
ATOM 3138 O O . HIS A 1 391 ? -12.430 5.445 34.979 1.00 98.25 391 HIS A O 1
ATOM 3144 N N . TYR A 1 392 ? -12.040 6.789 33.230 1.00 98.12 392 TYR A N 1
ATOM 3145 C CA . TYR A 1 392 ? -11.311 5.772 32.484 1.00 98.12 392 TYR A CA 1
ATOM 3146 C C . TYR A 1 392 ? -10.005 6.292 31.911 1.00 98.12 392 TYR A C 1
ATOM 3148 O O . TYR A 1 392 ? -9.868 7.473 31.597 1.00 98.12 392 TYR A O 1
ATOM 3156 N N . ASN A 1 393 ? -9.080 5.358 31.745 1.00 97.25 393 ASN A N 1
ATOM 3157 C CA . ASN A 1 393 ? -7.912 5.492 30.901 1.00 97.25 393 ASN A CA 1
ATOM 3158 C C . ASN A 1 393 ? -8.190 4.733 29.605 1.00 97.25 393 ASN A C 1
ATOM 3160 O O . ASN A 1 393 ? -8.822 3.671 29.623 1.00 97.25 393 ASN A O 1
ATOM 3164 N N . TRP A 1 394 ? -7.720 5.272 28.491 1.00 94.62 394 TRP A N 1
ATOM 3165 C CA . TRP A 1 394 ? -7.786 4.606 27.200 1.00 94.62 394 TRP A CA 1
ATOM 3166 C C . TRP A 1 394 ? -6.405 4.528 26.565 1.00 94.62 394 TRP A C 1
ATOM 3168 O O . TRP A 1 394 ? -5.540 5.369 26.817 1.00 94.62 394 TRP A O 1
ATOM 3178 N N . THR A 1 395 ? -6.209 3.506 25.741 1.00 88.31 395 THR A N 1
ATOM 3179 C CA . THR A 1 395 ? -4.976 3.276 24.986 1.00 88.31 395 THR A CA 1
ATOM 3180 C C . THR A 1 395 ? -5.311 2.888 23.554 1.00 88.31 395 THR A C 1
ATOM 3182 O O . THR A 1 395 ? -6.140 2.011 23.318 1.00 88.31 395 THR A O 1
ATOM 3185 N N . TRP A 1 396 ? -4.647 3.527 22.597 1.00 81.75 396 TRP A N 1
ATOM 3186 C CA . TRP A 1 396 ? -4.759 3.267 21.166 1.00 81.75 396 TRP A CA 1
ATOM 3187 C C . TRP A 1 396 ? -3.358 3.309 20.550 1.00 81.75 396 TRP A C 1
ATOM 3189 O O . TRP A 1 396 ? -2.738 4.369 20.437 1.00 81.75 396 TRP A O 1
ATOM 3199 N N . GLY A 1 397 ? -2.812 2.138 20.220 1.00 75.44 397 GLY A N 1
ATOM 3200 C CA . GLY A 1 397 ? -1.425 2.014 19.778 1.00 75.44 397 GLY A CA 1
ATOM 3201 C C . GLY A 1 397 ? -0.453 2.486 20.864 1.00 75.44 397 GLY A C 1
ATOM 3202 O O . GLY A 1 397 ? -0.407 1.917 21.952 1.00 75.44 397 GLY A O 1
ATOM 3203 N N . LYS A 1 398 ? 0.330 3.533 20.573 1.00 71.12 398 LYS A N 1
ATOM 3204 C CA . LYS A 1 398 ? 1.233 4.189 21.546 1.00 71.12 398 LYS A CA 1
ATOM 3205 C C . LYS A 1 398 ? 0.617 5.411 22.227 1.00 71.12 398 LYS A C 1
ATOM 3207 O O . LYS A 1 398 ? 1.245 5.992 23.106 1.00 71.12 398 LYS A O 1
ATOM 3212 N N . THR A 1 399 ? -0.568 5.826 21.797 1.00 75.56 399 THR A N 1
ATOM 3213 C CA . THR A 1 399 ? -1.261 6.980 22.356 1.00 75.56 399 THR A CA 1
ATOM 3214 C C . THR A 1 399 ? -2.142 6.521 23.506 1.00 75.56 399 THR A C 1
ATOM 3216 O O . THR A 1 399 ? -2.767 5.461 23.453 1.00 75.56 399 THR A O 1
ATOM 3219 N N . SER A 1 400 ? -2.206 7.331 24.552 1.00 88.69 400 SER A N 1
ATOM 3220 C CA . SER A 1 400 ? -3.091 7.102 25.684 1.00 88.69 400 SER A CA 1
ATOM 3221 C C . SER A 1 400 ? -3.779 8.389 26.089 1.00 88.69 400 SER A C 1
ATOM 3223 O O . SER A 1 400 ? -3.362 9.483 25.707 1.00 88.69 400 SER A O 1
ATOM 3225 N N . GLY A 1 401 ? -4.815 8.254 26.899 1.00 92.88 401 GLY A N 1
ATOM 3226 C CA . GLY A 1 401 ? -5.509 9.395 27.452 1.00 92.88 401 GLY A CA 1
ATOM 3227 C C . GLY A 1 401 ? -6.444 9.020 28.584 1.00 92.88 401 GLY A C 1
ATOM 3228 O O . GLY A 1 401 ? -6.517 7.856 28.998 1.00 92.88 401 GLY A O 1
ATOM 3229 N N . ARG A 1 402 ? -7.200 10.006 29.067 1.00 97.31 402 ARG A N 1
ATOM 3230 C CA . ARG A 1 402 ? -8.232 9.804 30.087 1.00 97.31 402 ARG A CA 1
ATOM 3231 C C . ARG A 1 402 ? -9.570 10.353 29.628 1.00 97.31 402 ARG A C 1
ATOM 3233 O O . ARG A 1 402 ? -9.663 11.144 28.694 1.00 97.31 402 ARG A O 1
ATOM 3240 N N . GLY A 1 403 ? -10.634 9.949 30.302 1.00 97.25 403 GLY A N 1
ATOM 3241 C CA . GLY A 1 403 ? -11.954 10.501 30.055 1.00 97.25 403 GLY A CA 1
ATOM 3242 C C . GLY A 1 403 ? -12.930 10.235 31.184 1.00 97.25 403 GLY A C 1
ATOM 3243 O O . GLY A 1 403 ? -12.630 9.540 32.160 1.00 97.25 403 GLY A O 1
ATOM 3244 N N . ILE A 1 404 ? -14.103 10.844 31.051 1.00 98.25 404 ILE A N 1
ATOM 3245 C CA . ILE A 1 404 ? -15.203 10.725 32.002 1.00 98.25 404 ILE A CA 1
ATOM 3246 C C . ILE A 1 404 ? -16.493 10.538 31.214 1.00 98.25 404 ILE A C 1
ATOM 3248 O O . ILE A 1 404 ? -16.897 11.442 30.485 1.00 98.25 404 ILE A O 1
ATOM 3252 N N . LEU A 1 405 ? -17.165 9.400 31.393 1.00 98.31 405 LEU A N 1
ATOM 3253 C CA . LEU A 1 405 ? -18.497 9.147 30.838 1.00 98.31 405 LEU A CA 1
ATOM 3254 C C . LEU A 1 405 ? -19.543 9.174 31.946 1.00 98.31 405 LEU A C 1
ATOM 3256 O O . LEU A 1 405 ? -19.354 8.580 33.004 1.00 98.31 405 LEU A O 1
ATOM 3260 N N . LYS A 1 406 ? -20.687 9.805 31.690 1.00 98.00 406 LYS A N 1
ATOM 3261 C CA . LYS A 1 406 ? -21.858 9.759 32.571 1.00 98.00 406 LYS A CA 1
ATOM 3262 C C . LYS A 1 406 ? -22.967 8.977 31.901 1.00 98.00 406 LYS A C 1
ATOM 3264 O O . LYS A 1 406 ? -23.282 9.216 30.735 1.00 98.00 406 LYS A O 1
ATOM 3269 N N . ALA A 1 407 ? -23.557 8.049 32.642 1.00 95.81 407 ALA A N 1
ATOM 3270 C CA . ALA A 1 407 ? -24.683 7.273 32.158 1.00 95.81 407 ALA A CA 1
ATOM 3271 C C . ALA A 1 407 ? -25.995 8.054 32.298 1.00 95.81 407 ALA A C 1
ATOM 3273 O O . ALA A 1 407 ? -26.219 8.768 33.274 1.00 95.81 407 ALA A O 1
ATOM 3274 N N . LYS A 1 408 ? -26.892 7.861 31.335 1.00 94.94 408 LYS A N 1
ATOM 3275 C CA . LYS A 1 408 ? -28.281 8.318 31.361 1.00 94.94 408 LYS A CA 1
ATOM 3276 C C . LYS A 1 408 ? -29.159 7.208 30.788 1.00 94.94 408 LYS A C 1
ATOM 3278 O O . LYS A 1 408 ? -29.356 7.110 29.575 1.00 94.94 408 LYS A O 1
ATOM 3283 N N . GLY A 1 409 ? -29.656 6.338 31.668 1.00 90.31 409 GLY A N 1
ATOM 3284 C CA . GLY A 1 409 ? -30.415 5.150 31.269 1.00 90.31 409 GLY A CA 1
ATOM 3285 C C . GLY A 1 409 ? -29.561 4.202 30.422 1.00 90.31 409 GLY A C 1
ATOM 3286 O O . GLY A 1 409 ? -28.476 3.801 30.837 1.00 90.31 409 GLY A O 1
ATOM 3287 N N . SER A 1 410 ? -30.029 3.883 29.215 1.00 93.50 410 SER A N 1
ATOM 3288 C CA . SER A 1 410 ? -29.308 3.061 28.234 1.00 93.50 410 SER A CA 1
ATOM 3289 C C . SER A 1 410 ? -28.252 3.825 27.428 1.00 93.50 410 SER A C 1
ATOM 3291 O O . SER A 1 410 ? -27.619 3.241 26.554 1.00 93.50 410 SER A O 1
ATOM 3293 N N . SER A 1 411 ? -28.034 5.112 27.697 1.00 96.31 411 SER A N 1
ATOM 3294 C CA . SER A 1 411 ? -27.056 5.939 26.984 1.00 96.31 411 SER A CA 1
ATOM 3295 C C . SER A 1 411 ? -25.930 6.419 27.894 1.00 96.31 411 SER A C 1
ATOM 3297 O O . SER A 1 411 ? -26.052 6.383 29.120 1.00 96.31 411 SER A O 1
ATOM 3299 N N . PHE A 1 412 ? -24.840 6.888 27.299 1.00 97.31 412 PHE A N 1
ATOM 3300 C CA . PHE A 1 412 ? -23.819 7.666 27.977 1.00 97.31 412 PHE A CA 1
ATOM 3301 C C . PHE A 1 412 ? -23.433 8.894 27.155 1.00 97.31 412 PHE A C 1
ATOM 3303 O O . PHE A 1 412 ? -23.583 8.928 25.932 1.00 97.31 412 PHE A O 1
ATOM 3310 N N . SER A 1 413 ? -22.890 9.886 27.849 1.00 97.88 413 SER A N 1
ATOM 3311 C CA . SER A 1 413 ? -22.232 11.045 27.252 1.00 97.88 413 SER A CA 1
ATOM 3312 C C . SER A 1 413 ? -21.066 11.477 28.129 1.00 97.88 413 SER A C 1
ATOM 3314 O O . SER A 1 413 ? -21.167 11.403 29.358 1.00 97.88 413 SER A O 1
ATOM 3316 N N . GLY A 1 414 ? -19.988 11.964 27.532 1.00 97.12 414 GLY A N 1
ATOM 3317 C CA . GLY A 1 414 ? -18.812 12.355 28.289 1.00 97.12 414 GLY A CA 1
ATOM 3318 C C . GLY A 1 414 ? -17.753 13.078 27.482 1.00 97.12 414 GLY A C 1
ATOM 3319 O O . GLY A 1 414 ? -17.984 13.480 26.341 1.00 97.12 414 GLY A O 1
ATOM 3320 N N . THR A 1 415 ? -16.592 13.235 28.105 1.00 96.94 415 THR A N 1
ATOM 3321 C CA . THR A 1 415 ? -15.407 13.855 27.511 1.00 96.94 415 THR A CA 1
ATOM 3322 C C . THR A 1 415 ? -14.234 12.898 27.543 1.00 96.94 415 THR A C 1
ATOM 3324 O O . THR A 1 415 ? -14.155 12.009 28.394 1.00 96.94 415 THR A O 1
ATOM 3327 N N . TRP A 1 416 ? -13.299 13.131 26.636 1.00 95.19 416 TRP A N 1
ATOM 3328 C CA . TRP A 1 416 ? -12.017 12.450 26.596 1.00 95.19 416 TRP A CA 1
ATOM 3329 C C . TRP A 1 416 ? -10.908 13.469 26.325 1.00 95.19 416 TRP A C 1
ATOM 3331 O O . TRP A 1 416 ? -11.166 14.572 25.832 1.00 95.19 416 TRP A O 1
ATOM 3341 N N . GLY A 1 417 ? -9.683 13.126 26.700 1.00 91.38 417 GLY A N 1
ATOM 3342 C CA . GLY A 1 417 ? -8.478 13.917 26.484 1.00 91.38 417 GLY A CA 1
ATOM 3343 C C . GLY A 1 417 ? -7.265 13.022 26.269 1.00 91.38 417 GLY A C 1
ATOM 3344 O O . GLY A 1 417 ? -7.337 11.810 26.482 1.00 91.38 417 GLY A O 1
ATOM 3345 N N . TYR A 1 418 ? -6.174 13.633 25.816 1.00 87.62 418 TYR A N 1
ATOM 3346 C CA . TYR A 1 418 ? -4.881 12.980 25.618 1.00 87.62 418 TYR A CA 1
ATOM 3347 C C . TYR A 1 418 ? -4.052 12.999 26.907 1.00 87.62 418 TYR A C 1
ATOM 3349 O O . TYR A 1 418 ? -4.225 13.873 27.761 1.00 87.62 418 TYR A O 1
ATOM 3357 N N . ASP A 1 419 ? -3.142 12.036 27.029 1.00 89.25 419 ASP A N 1
ATOM 3358 C CA . ASP A 1 419 ? -2.225 11.879 28.158 1.00 89.25 419 ASP A CA 1
ATOM 3359 C C . ASP A 1 419 ? -2.967 11.823 29.505 1.00 89.25 419 ASP A C 1
ATOM 3361 O O . ASP A 1 419 ? -3.794 10.942 29.734 1.00 89.25 419 ASP A O 1
ATOM 3365 N N . ASP A 1 420 ? -2.705 12.764 30.411 1.00 91.69 420 ASP A N 1
ATOM 3366 C CA . ASP A 1 420 ? -3.340 12.809 31.729 1.00 91.69 420 ASP A CA 1
ATOM 3367 C C . ASP A 1 420 ? -4.640 13.629 31.762 1.00 91.69 420 ASP A C 1
ATOM 3369 O O . ASP A 1 420 ? -5.267 13.761 32.819 1.00 91.69 420 ASP A O 1
ATOM 3373 N N . GLN A 1 421 ? -5.074 14.180 30.624 1.00 91.94 421 GLN A N 1
ATOM 3374 C CA . GLN A 1 421 ? -6.262 15.025 30.556 1.00 91.94 421 GLN A CA 1
ATOM 3375 C C . GLN A 1 421 ? -7.542 14.205 30.378 1.00 91.94 421 GLN A C 1
ATOM 3377 O O . GLN A 1 421 ? -7.612 13.279 29.576 1.00 91.94 421 GLN A O 1
ATOM 3382 N N . THR A 1 422 ? -8.596 14.591 31.098 1.00 93.38 422 THR A N 1
ATOM 3383 C CA . THR A 1 422 ? -9.947 14.003 30.999 1.00 93.38 422 THR A CA 1
ATOM 3384 C C . THR A 1 422 ? -10.867 14.744 30.020 1.00 93.38 422 THR A C 1
ATOM 3386 O O . THR A 1 422 ? -12.039 14.391 29.866 1.00 93.38 422 THR A O 1
ATOM 3389 N N . SER A 1 423 ? -10.360 15.799 29.382 1.00 90.56 423 SER A N 1
ATOM 3390 C CA . SER A 1 423 ? -11.073 16.660 28.434 1.00 90.56 423 SER A CA 1
ATOM 3391 C C . SER A 1 423 ? -10.083 17.259 27.426 1.00 90.56 423 SER A C 1
ATOM 3393 O O . SER A 1 423 ? -8.880 17.067 27.572 1.00 90.56 423 SER A O 1
ATOM 3395 N N . GLY A 1 424 ? -10.579 17.961 26.405 1.00 85.12 424 GLY A N 1
ATOM 3396 C CA . GLY A 1 424 ? -9.749 18.587 25.365 1.00 85.12 424 GLY A CA 1
ATOM 3397 C C . GLY A 1 424 ? -9.519 17.723 24.119 1.00 85.12 424 GLY A C 1
ATOM 3398 O O . GLY A 1 424 ? -9.148 18.261 23.084 1.00 85.12 424 GLY A O 1
ATOM 3399 N N . GLY A 1 425 ? -9.800 16.418 24.179 1.00 84.31 425 GLY A N 1
ATOM 3400 C CA . GLY A 1 425 ? -9.869 15.546 22.999 1.00 84.31 425 GLY A CA 1
ATOM 3401 C C . GLY A 1 425 ? -11.202 15.681 22.259 1.00 84.31 425 GLY A C 1
ATOM 3402 O O . GLY A 1 425 ? -11.237 15.697 21.031 1.00 84.31 425 GLY A O 1
ATOM 3403 N N . GLY A 1 426 ? -12.294 15.860 23.008 1.00 91.94 426 GLY A N 1
ATOM 3404 C CA . GLY A 1 426 ? -13.630 16.103 22.471 1.00 91.94 426 GLY A CA 1
ATOM 3405 C C . GLY A 1 426 ? -14.721 15.484 23.338 1.00 91.94 426 GLY A C 1
ATOM 3406 O O . GLY A 1 426 ? -14.574 15.370 24.562 1.00 91.94 426 GLY A O 1
ATOM 3407 N N . THR A 1 427 ? -15.827 15.096 22.706 1.00 95.88 427 THR A N 1
ATOM 3408 C CA . THR A 1 427 ? -16.970 14.465 23.376 1.00 95.88 427 THR A CA 1
ATOM 3409 C C . THR A 1 427 ? -17.214 13.058 22.853 1.00 95.88 427 THR A C 1
ATOM 3411 O O . THR A 1 427 ? -16.860 12.725 21.726 1.00 95.88 427 THR A O 1
ATOM 3414 N N . TRP A 1 428 ? -17.803 12.207 23.688 1.00 96.50 428 TRP A N 1
ATOM 3415 C CA . TRP A 1 428 ? -18.175 10.853 23.293 1.00 96.50 428 TRP A CA 1
ATOM 3416 C C . TRP A 1 428 ? -19.580 10.535 23.773 1.00 96.50 428 TRP A C 1
ATOM 3418 O O . TRP A 1 428 ? -19.903 10.713 24.951 1.00 96.50 428 TRP A O 1
ATOM 3428 N N . THR A 1 429 ? -20.416 10.067 22.854 1.00 97.12 429 THR A N 1
ATOM 3429 C CA . THR A 1 429 ? -21.778 9.621 23.130 1.00 97.12 429 THR A CA 1
ATOM 3430 C C . THR A 1 429 ? -21.971 8.177 22.695 1.00 97.12 429 THR A C 1
ATOM 3432 O O . THR A 1 429 ? -21.341 7.703 21.750 1.00 97.12 429 THR A O 1
ATOM 3435 N N . GLY 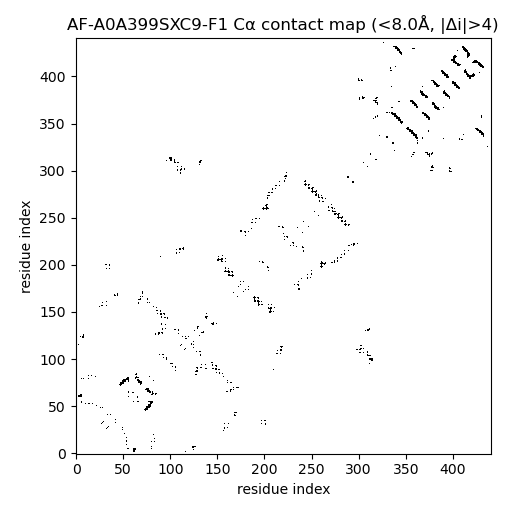A 1 430 ? -22.862 7.466 23.379 1.00 96.12 430 GLY A N 1
ATOM 3436 C CA . GLY A 1 430 ? -23.212 6.101 23.012 1.00 96.12 430 GLY A CA 1
ATOM 3437 C C . GLY A 1 430 ? -24.581 5.704 23.531 1.00 96.12 430 GLY A C 1
ATOM 3438 O O . GLY A 1 430 ? -24.953 6.032 24.653 1.00 96.12 430 GLY A O 1
ATOM 3439 N N . MET A 1 431 ? -25.329 4.966 22.723 1.00 96.19 431 MET A N 1
ATOM 3440 C CA . MET A 1 431 ? -26.600 4.348 23.077 1.00 96.19 431 MET A CA 1
ATOM 3441 C C . MET A 1 431 ? -26.438 2.831 23.049 1.00 96.19 431 MET A C 1
ATOM 3443 O O . MET A 1 431 ? -25.899 2.281 22.087 1.00 96.19 431 MET A O 1
ATOM 3447 N N . ARG A 1 432 ? -26.882 2.149 24.110 1.00 93.38 432 ARG A N 1
ATOM 3448 C CA . ARG A 1 432 ? -26.839 0.688 24.197 1.00 93.38 432 ARG A CA 1
ATOM 3449 C C . ARG A 1 432 ? -27.665 0.100 23.055 1.00 93.38 432 ARG A C 1
ATOM 3451 O O . ARG A 1 432 ? -28.824 0.472 22.877 1.00 93.38 432 ARG A O 1
ATOM 3458 N N . SER A 1 433 ? -27.070 -0.815 22.299 1.00 87.94 433 SER A N 1
ATOM 3459 C CA . SER A 1 433 ? -27.790 -1.578 21.284 1.00 87.94 433 SER A CA 1
ATOM 3460 C C . SER A 1 433 ? -28.760 -2.531 21.984 1.00 87.94 433 SER A C 1
ATOM 3462 O O . SER A 1 433 ? -28.348 -3.339 22.811 1.00 87.94 433 SER A O 1
ATOM 3464 N N . ASN A 1 434 ? -30.053 -2.434 21.666 1.00 70.62 434 ASN A N 1
ATOM 3465 C CA . ASN A 1 434 ? -31.110 -3.273 22.249 1.00 70.62 434 ASN A CA 1
ATOM 3466 C C . ASN A 1 434 ? -31.182 -4.681 21.638 1.00 70.62 434 ASN A C 1
ATOM 3468 O O . ASN A 1 434 ? -32.161 -5.393 21.862 1.00 70.62 434 ASN A O 1
ATOM 3472 N N . GLN A 1 435 ? -30.201 -5.095 20.836 1.00 57.66 435 GLN A N 1
ATOM 3473 C CA . GLN A 1 435 ? -30.197 -6.450 20.307 1.00 57.66 435 GLN A CA 1
ATOM 3474 C C . GLN A 1 435 ? -29.929 -7.432 21.447 1.00 57.66 435 GLN A C 1
ATOM 3476 O O . GLN A 1 435 ? -28.796 -7.621 21.884 1.00 57.66 435 GLN A O 1
ATOM 3481 N N . SER A 1 436 ? -31.002 -8.055 21.940 1.00 43.72 436 SER A N 1
ATOM 3482 C CA . SER A 1 436 ? -30.898 -9.284 22.708 1.00 43.72 436 SER A CA 1
ATOM 3483 C C . SER A 1 436 ? -30.105 -10.269 21.859 1.00 43.72 436 SER A C 1
ATOM 3485 O O . SER A 1 436 ? -30.552 -10.622 20.764 1.00 43.72 436 SER A O 1
ATOM 3487 N N . LEU A 1 437 ? -28.948 -10.705 22.346 1.00 45.75 437 LEU A N 1
ATOM 3488 C CA . LEU A 1 437 ? -28.276 -11.888 21.831 1.00 45.75 437 LEU A CA 1
ATOM 3489 C C . LEU A 1 437 ? -29.236 -13.056 22.068 1.00 45.75 437 LEU A C 1
ATOM 3491 O O . LEU A 1 437 ? -29.274 -13.646 23.144 1.00 45.75 437 LEU A O 1
ATOM 3495 N N . SER A 1 438 ? -30.120 -13.319 21.104 1.00 37.25 438 SER A N 1
ATOM 3496 C CA . SER A 1 438 ? -30.980 -14.487 21.154 1.00 37.25 438 SER A CA 1
ATOM 3497 C C . SER A 1 438 ? -30.047 -15.685 21.071 1.00 37.25 438 SER A C 1
ATOM 3499 O O . SER A 1 438 ? -29.474 -15.935 20.008 1.00 37.25 438 SER A O 1
ATOM 3501 N N . HIS A 1 439 ? -29.876 -16.401 22.180 1.00 37.38 439 HIS A N 1
ATOM 3502 C CA . HIS A 1 439 ? -29.307 -17.738 22.163 1.00 37.38 439 HIS A CA 1
ATOM 3503 C C . HIS A 1 439 ? -30.117 -18.566 21.160 1.00 37.38 439 HIS A C 1
ATOM 3505 O O . HIS A 1 439 ? -31.247 -18.975 21.435 1.00 37.38 439 HIS A O 1
ATOM 3511 N N . LYS A 1 440 ? -29.573 -18.763 19.956 1.00 34.50 440 LYS A N 1
ATOM 3512 C CA . LYS A 1 440 ? -29.971 -19.892 19.125 1.00 34.50 440 LYS A CA 1
ATOM 3513 C C . LYS A 1 440 ? -29.362 -21.112 19.806 1.00 34.50 440 LYS A C 1
ATOM 3515 O O . LYS A 1 440 ? -28.156 -21.316 19.707 1.00 34.50 440 LYS A O 1
ATOM 3520 N N . ASN A 1 441 ? -30.199 -21.804 20.577 1.00 35.72 441 ASN A N 1
ATOM 3521 C CA . ASN A 1 441 ? -29.927 -23.146 21.092 1.00 35.72 441 ASN A CA 1
ATOM 3522 C C . ASN A 1 441 ? -29.598 -24.115 19.959 1.00 35.72 441 ASN A C 1
ATOM 3524 O O . ASN A 1 441 ? -30.219 -23.971 18.877 1.00 35.72 441 ASN A O 1
#

Foldseek 3Di:
DQQFQQQLDDPVVLVVCVVPPPVVLVCCCVVQQLVLDDPLLVVLLPPAEEAAAQGDDRVQRSDLQRWAAPLVNNYTYHYSSSLVLLLLLLLLCQQLVVVQFDCVLVLLLLLCVAQPQVVDPPSNRHRSCVLQVPPPPSCVVDVSSVVRSVLLSSLLSLLSVQLNSQCSSVVPDQLVVDDLVVLVVSSLSSNVRSLVSLLSSQAASLNVLVVLSSLLSHPDAPLVDPDPVVVSVCSSPPPRRDALVSLLVSLCVQQVCLQSRHRPPPDSVVSSVSSNVSSVSSNVSSVCRPDSVSVNLSNLLNQQADSQLSYTHHQLDWSDDPVVDLPPDFDQDPQTAKWWDWDWFQDPVRDIDTFTKIKHWDDDPQWIWIWMTRNRHIKTWIFGQDPQKTWIKIGGRPWIWIAIWHDDRQKIKIAIDTDDDHHDGGMDIIGHDPDDSPPPD

Secondary structure (DSSP, 8-state):
-----TTSS-HHHHHHHHTTHHHHHHHIIIIIIGGG--HHHHHHTTT-EEE--SS--GGGTTSS---EEETTTTEEE--HHHHHHHHHHHHHHHHHHHTT--THHHHHHHHHHHH-GGGSGGG----HHHHTT--TTHHHH-HHHHHHHHHHHHHHHHHHHHHHHHHHHTTPPPGGGS-HHHHHHHHHHHHHHHHHHHHHHT---TTHHHHHHHHHHHS--GGG-SSHHHHHHHHHHSSS---HHHHHHHHHHHHH-GGGG-TT-SSHHHHHHHHHHHHHHHHHHHHHHH-HHHHHHHHHHHHH--GGGGS---TT--SS-GGGGTT----SSTT-EEEEEEEEEE-TTS-EEEEEEEEEEEEETTEEEEEEE-SS-EEEEEEEEETTEEEEEEEETTEEEEEEEEEETTEEEEEEEETT-SSSSEEEEEEE---------

pLDDT: mean 89.76, std 10.67, range [34.5, 98.62]

Organism: NCBI:txid2305463

InterPro domains:
  IPR019504 Peptidase U49, Lit peptidase [PF10463] (146-260)

Sequence (441 aa):
MKNNYSNIYPDPVLQYYATRYPDNIRWNFNNLMLAKLYAPERFNAFGVRLEIPLKPHPQFSDTPFSFYADVQNKVIYAPISSVKFIDDLSVASAWLERNGYSQETLVDYLSVLKYGLNRFPAGQIPDPIKALHVPEKAWESDQWVDDVSQKLLKSIIVWILGHELGHIVFQHPSYDSVSFETSQKYEQQADAFATDMFRRIGTMPGGMILLFTLFTNFFGHRGDFTNQGDWENYLRTSTHPVSSDRLKVIANELILDPESFVGAEPDFYKSAQLTKGIGLEAQKIAEIIEAPEMQTFLTGHALAIDLSSLYPRRPGENAITESEYSDAVFSDLPFSGLYKGEHERQLKNGEKEALASTAVFYRKGNRVNGRFSFGVGVAELQGLIENDALHYNWTWGKTSGRGILKAKGSSFSGTWGYDDQTSGGGTWTGMRSNQSLSHKN